Protein AF-0000000085034980 (afdb_homodimer)

Radius of gyration: 23.8 Å; Cα contacts (8 Å, |Δi|>4): 1361; chains: 2; bounding box: 54×83×49 Å

Solvent-accessible surface area (backbone atoms only — not comparable to full-atom values): 27492 Å² total; per-residue (Å²): 109,66,43,57,51,46,29,45,8,46,59,47,10,42,39,32,31,33,26,18,50,14,44,25,42,12,30,32,20,15,42,49,67,54,21,38,38,3,18,16,26,27,0,16,36,41,8,38,52,43,14,63,72,70,58,34,43,66,59,2,36,52,42,0,19,53,50,4,27,54,54,26,48,52,44,35,44,31,26,62,72,33,35,32,65,26,63,50,47,11,45,27,40,18,42,31,21,41,7,51,23,37,60,75,32,52,91,40,57,73,41,64,55,54,76,85,32,41,50,55,57,49,69,40,84,75,50,29,70,41,81,77,49,8,46,37,64,28,39,38,23,68,65,53,56,48,49,54,50,48,35,53,51,52,36,44,41,46,74,71,38,72,66,16,49,50,36,44,32,32,3,54,39,40,65,61,36,42,73,72,72,41,62,50,64,57,50,36,42,53,26,32,34,47,14,15,28,28,11,0,40,18,14,14,40,42,27,36,43,73,40,38,44,42,49,78,69,73,50,65,60,42,31,58,51,14,57,42,40,26,62,75,19,52,61,31,42,66,43,26,53,56,50,20,40,55,45,9,34,49,46,40,53,28,57,64,43,36,79,75,69,50,53,68,48,38,37,59,12,51,50,27,51,53,49,51,51,49,46,65,72,62,20,53,48,66,55,47,65,69,50,61,62,40,74,33,49,57,47,64,86,73,88,128,107,68,43,56,50,46,29,46,7,46,58,48,10,43,40,32,31,33,26,19,50,14,44,24,43,12,30,32,20,14,42,49,68,54,22,38,38,3,18,15,26,27,0,16,34,39,7,38,54,42,15,64,74,68,56,34,42,67,59,2,36,52,42,0,18,52,50,3,26,54,54,26,47,51,45,36,45,31,25,62,73,33,35,32,64,26,64,50,47,11,45,27,39,18,42,32,20,43,9,53,22,37,60,76,32,53,92,39,57,72,40,64,55,55,76,86,32,40,50,56,58,50,68,40,82,72,52,28,70,41,82,76,48,7,47,37,64,29,39,39,23,68,65,51,56,46,49,54,50,48,34,55,51,52,34,45,41,48,74,72,38,72,66,15,51,50,35,44,33,31,2,53,39,40,67,60,37,42,72,73,72,42,61,50,64,57,51,35,41,53,26,32,34,47,15,15,27,27,11,0,40,18,12,15,40,42,26,36,43,72,41,38,45,43,52,80,71,74,52,65,58,43,33,59,50,14,58,43,41,25,61,74,19,53,62,31,41,66,43,27,52,56,50,21,40,54,47,10,34,48,46,40,54,29,56,65,44,35,78,75,68,50,54,68,48,37,37,60,12,49,51,26,50,53,50,50,52,48,45,65,72,62,20,54,49,66,56,45,63,70,50,59,64,41,74,33,48,59,47,65,86,74,89,128

Organism: Korarchaeum cryptofilum (strain OPF8) (NCBI:txid374847)

InterPro domains:
  IPR001851 ABC transporter, permease [PF02653] (10-279)

Sequence (608 aa):
MVENILWIGFRSAVPLLLAALGEIYAERSGVLNLGVEGMMALGAASSFIVAIQTGSPWLGVLSGLLAAVLLALIHCFISITLKSNQVVSGLALSMLGLGVSSIIGRKYVGAQLPPEVRLLPRPLDPLHKIPLIGKPVFDQDPMFYMSLLLTAILWFILFRTRYGIIVRSAGGNPAAVDAAGISVAKVRYASTILGGALSGLAGAYLSISYNPVWIENITAGRGWIAIALVIFSLWDPAKALLTSFLFGSIEASSYTLQAFGYSQWLLSALPYLLTIIILMIGSSSKFRRRMGAPRYLGVPYEREMVENILWIGFRSAVPLLLAALGEIYAERSGVLNLGVEGMMALGAASSFIVAIQTGSPWLGVLSGLLAAVLLALIHCFISITLKSNQVVSGLALSMLGLGVSSIIGRKYVGAQLPPEVRLLPRPLDPLHKIPLIGKPVFDQDPMFYMSLLLTAILWFILFRTRYGIIVRSAGGNPAAVDAAGISVAKVRYASTILGGALSGLAGAYLSISYNPVWIENITAGRGWIAIALVIFSLWDPAKALLTSFLFGSIEASSYTLQAFGYSQWLLSALPYLLTIIILMIGSSSKFRRRMGAPRYLGVPYERE

Nearest PDB structures (foldseek):
  5b58-assembly1_B  TM=4.745E-01  e=3.229E-01  Burkholderia cenocepacia J2315
  7lb8-assembly1_B  TM=5.904E-01  e=1.686E+00  Escherichia coli K-12
  5b58-assembly1_B  TM=4.745E-01  e=3.250E-01  Burkholderia cenocepacia J2315
  7lb8-assembly1_B  TM=5.904E-01  e=1.695E+00  Escherichia coli K-12

pLDDT: mean 89.92, std 11.5, range [50.16, 98.94]

Foldseek 3Di:
DLLVLLQQLLLLLLLLLLLLLLQLLLQLLQAHALQLQLLLLLLLLQLLVCCQVVVANVSSLVRLLVRLLVLLVVLLCVCAVVVHFSVVSRVVNNVVSLVVSCVSCVVQAFPFRDPSSAQEFDADPPQLVPPSVNVNPRRGGPSSVVSVVVLVVSLCCLPPHPLNVLSNCSLAPVQVSVVVVHDSSVSSSVSSSSSSSSSSSSSSSQCRYSPVGDHRSSCLCSSVVSSLLCVVLLSHSVSSSVVSSVLSSLLSVLVVCVVVVDDSVVSSCRSVVVSVVCCVPVVDPVVSVVSRRRPNHSGHDDHD/DLLVLLQQLLLLLLLLLLLLLLQLLLQLLQAHALQLQLLLLLLLLQLLVCCQVVVANVSSLVRLLVRLLVLLVVLLCVCAVVVHFSVVSRVVNNVVSLVVSCVSCVVQAFPFRDPSSAQEFDADPPQLVPPSVNVNPRRGGPSSVVSVVVLVVSLCCLPPHPLNVLSNCSLAPVQVSVVVVHDSSVSSSVSSSSSSSSSSSSSSSQCRYSPVGDHRSSCLCSSVVSSLLCVVLLSHSVSSSVVSSVLSSLLSVLVVCVVVVDDSVVSSCRSVVVSVVCCVPVVDPVVSVVSRRRPNHSGHDDDD

Secondary structure (DSSP, 8-state):
-HHHHHHHHHHHHHHHHHHHHHHHHHHHTT---TTHHHHHHHHHHHHHHHHHHHS-HHHHHHHHHHHHHHHHHHHHIIIIIS---HHHHHHHHHHHHHHHHHHHTGGGTT-B--GGG-------TTGGGSTTTHHHHHS--HHHHHHHHHHHHHHHHHHHSHHHHHHHHHHH-HHHHHHTT--HHHHHHHHHHHHHHHHHHHHHIIIIII--B--TTTTTTHHHHHHHHHHHTTT-HHHHHHHHHHHHHHHHHHHHHHTTT--HHHHHHHHHHHHHHHHHHS--HHHHHHTT--TTTTPPP---/-HHHHHHHHHHHHHHHHHHHHHHHHHHHTT---TTHHHHHHHHHHHHHHHHHHHS-HHHHHHHHHHHHHHHHHHHHIIIIIS---HHHHHHHHHHHHHHHHHHHTGGGTT-B--GGG-------TTGGGSTTTHHHHHS--HHHHHHHHHHHHHHHHHHHSHHHHHHHHHHH-HHHHHHTT--HHHHHHHHHHHHHHHHHHHHHIIIIII--B--TTTTTTHHHHHHHHHHHTTT-HHHHHHHHHHHHHHHHHHHHHHTTT--HHHHHHHHHHHHHHHHHHS--HHHHHHTT--TTTTPPP---

Structure (mmCIF, N/CA/C/O backbone):
data_AF-0000000085034980-model_v1
#
loop_
_entity.id
_entity.type
_entity.pdbx_description
1 polymer 'ABC-type transport system, permease component'
#
loop_
_atom_site.group_PDB
_atom_site.id
_atom_site.type_symbol
_atom_site.label_atom_id
_atom_site.label_alt_id
_atom_site.label_comp_id
_atom_site.label_asym_id
_atom_site.label_entity_id
_atom_site.label_seq_id
_atom_site.pdbx_PDB_ins_code
_atom_site.Cartn_x
_atom_site.Cartn_y
_atom_site.Cartn_z
_atom_site.occupancy
_atom_site.B_iso_or_equiv
_atom_site.auth_seq_id
_atom_site.auth_comp_id
_atom_site.auth_asym_id
_atom_site.auth_atom_id
_atom_site.pdbx_PDB_model_num
ATOM 1 N N . MET A 1 1 ? -15.031 -31.062 10.836 1 68.56 1 MET A N 1
ATOM 2 C CA . MET A 1 1 ? -14.898 -29.625 11.055 1 68.56 1 MET A CA 1
ATOM 3 C C . MET A 1 1 ? -13.5 -29.141 10.688 1 68.56 1 MET A C 1
ATOM 5 O O . MET A 1 1 ? -13.344 -28.234 9.867 1 68.56 1 MET A O 1
ATOM 9 N N . VAL A 1 2 ? -12.531 -29.938 11.156 1 74 2 VAL A N 1
ATOM 10 C CA . VAL A 1 2 ? -11.141 -29.578 10.891 1 74 2 VAL A CA 1
ATOM 11 C C . VAL A 1 2 ? -10.859 -29.703 9.391 1 74 2 VAL A C 1
ATOM 13 O O . VAL A 1 2 ? -10.203 -28.844 8.805 1 74 2 VAL A O 1
ATOM 16 N N . GLU A 1 3 ? -11.344 -30.719 8.797 1 78.44 3 GLU A N 1
ATOM 17 C CA . GLU A 1 3 ? -11.117 -30.953 7.371 1 78.44 3 GLU A CA 1
ATOM 18 C C . GLU A 1 3 ? -11.695 -29.812 6.531 1 78.44 3 GLU A C 1
ATOM 20 O O . GLU A 1 3 ? -11.086 -29.391 5.551 1 78.44 3 GLU A O 1
ATOM 25 N N . ASN A 1 4 ? -12.82 -29.438 6.938 1 77.88 4 ASN A N 1
ATOM 26 C CA . ASN A 1 4 ? -13.461 -28.344 6.207 1 77.88 4 ASN A CA 1
ATOM 27 C C . ASN A 1 4 ? -12.672 -27.047 6.344 1 77.88 4 ASN A C 1
ATOM 29 O O . ASN A 1 4 ? -12.547 -26.297 5.375 1 77.88 4 ASN A O 1
ATOM 33 N N . ILE A 1 5 ? -12.203 -26.875 7.504 1 76.94 5 ILE A N 1
ATOM 34 C CA . ILE A 1 5 ? -11.414 -25.672 7.766 1 76.94 5 ILE A CA 1
ATOM 35 C C . ILE A 1 5 ? -10.133 -25.703 6.938 1 76.94 5 ILE A C 1
ATOM 37 O O . ILE A 1 5 ? -9.75 -24.703 6.336 1 76.94 5 ILE A O 1
ATOM 41 N N . LEU A 1 6 ? -9.562 -26.828 6.883 1 82.19 6 LEU A N 1
ATOM 42 C CA . LEU A 1 6 ? -8.344 -26.984 6.094 1 82.19 6 LEU A CA 1
ATOM 43 C C . LEU A 1 6 ? -8.641 -26.828 4.605 1 82.19 6 LEU A C 1
ATOM 45 O O . LEU A 1 6 ? -7.852 -26.234 3.869 1 82.19 6 LEU A O 1
ATOM 49 N N . TRP A 1 7 ? -9.727 -27.391 4.254 1 86 7 TRP A N 1
ATOM 50 C CA . TRP A 1 7 ? -10.133 -27.312 2.854 1 86 7 TRP A CA 1
ATOM 51 C C . TRP A 1 7 ? -10.312 -25.859 2.43 1 86 7 TRP A C 1
ATOM 53 O O . TRP A 1 7 ? -9.773 -25.422 1.404 1 86 7 TRP A O 1
ATOM 63 N N . ILE A 1 8 ? -10.922 -25.078 3.221 1 85.25 8 ILE A N 1
ATOM 64 C CA . ILE A 1 8 ? -11.164 -23.672 2.924 1 85.25 8 ILE A CA 1
ATOM 65 C C . ILE A 1 8 ? -9.852 -22.891 3.02 1 85.25 8 ILE A C 1
ATOM 67 O O . ILE A 1 8 ? -9.602 -21.984 2.221 1 85.25 8 ILE A O 1
ATOM 71 N N . GLY A 1 9 ? -9.109 -23.266 3.992 1 87.81 9 GLY A N 1
ATOM 72 C CA . GLY A 1 9 ? -7.816 -22.625 4.16 1 87.81 9 GLY A CA 1
ATOM 73 C C . GLY A 1 9 ? -6.902 -22.797 2.961 1 87.81 9 GLY A C 1
ATOM 74 O O . GLY A 1 9 ? -6.242 -21.859 2.525 1 87.81 9 GLY A O 1
ATOM 75 N N . PHE A 1 10 ? -6.93 -24.016 2.447 1 91.25 10 PHE A N 1
ATOM 76 C CA . PHE A 1 10 ? -6.09 -24.297 1.293 1 91.25 10 PHE A CA 1
ATOM 77 C C . PHE A 1 10 ? -6.574 -23.531 0.065 1 91.25 10 PHE A C 1
ATOM 79 O O . PHE A 1 10 ? -5.766 -23.031 -0.717 1 91.25 10 PHE A O 1
ATOM 86 N N . ARG A 1 11 ? -7.848 -23.453 -0.023 1 92.5 11 ARG A N 1
ATOM 87 C CA . ARG A 1 11 ? -8.406 -22.688 -1.132 1 92.5 11 ARG A CA 1
ATOM 88 C C . ARG A 1 11 ? -8.055 -21.203 -1.011 1 92.5 11 ARG A C 1
ATOM 90 O O . ARG A 1 11 ? -7.727 -20.547 -2.008 1 92.5 11 ARG 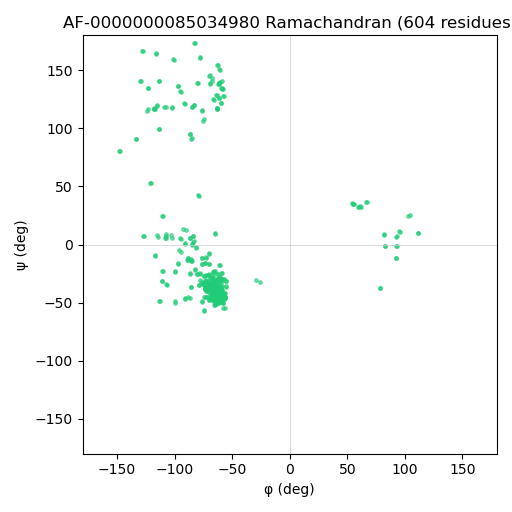A O 1
ATOM 97 N N . SER A 1 12 ? -8.102 -20.719 0.228 1 92.81 12 SER A N 1
ATOM 98 C CA . SER A 1 12 ? -7.816 -19.297 0.478 1 92.81 12 SER A CA 1
ATOM 99 C C . SER A 1 12 ? -6.34 -18.984 0.271 1 92.81 12 SER A C 1
ATOM 101 O O . SER A 1 12 ? -5.965 -17.828 0.083 1 92.81 12 SER A O 1
ATOM 103 N N . ALA A 1 13 ? -5.523 -20 0.244 1 96.31 13 ALA A N 1
ATOM 104 C CA . ALA A 1 13 ? -4.078 -19.828 0.107 1 96.31 13 ALA A CA 1
ATOM 105 C C . ALA A 1 13 ? -3.686 -19.641 -1.354 1 96.31 13 ALA A C 1
ATOM 107 O O . ALA A 1 13 ? -2.645 -19.047 -1.647 1 96.31 13 ALA A O 1
ATOM 108 N N . VAL A 1 14 ? -4.5 -20.062 -2.234 1 97.56 14 VAL A N 1
ATOM 109 C CA . VAL A 1 14 ? -4.125 -20.172 -3.641 1 97.56 14 VAL A CA 1
ATOM 110 C C . VAL A 1 14 ? -3.852 -18.781 -4.207 1 97.56 14 VAL A C 1
ATOM 112 O O . VAL A 1 14 ? -2.793 -18.547 -4.793 1 97.56 14 VAL A O 1
ATOM 115 N N . PRO A 1 15 ? -4.777 -17.844 -4.047 1 98 15 PRO A N 1
ATOM 116 C CA . PRO A 1 15 ? -4.488 -16.531 -4.625 1 98 15 PRO A CA 1
ATOM 117 C C . PRO A 1 15 ? -3.281 -15.852 -3.975 1 98 15 PRO A C 1
ATOM 119 O O . PRO A 1 15 ? -2.527 -15.148 -4.648 1 98 15 PRO A O 1
ATOM 122 N N . LEU A 1 16 ? -3.059 -16.062 -2.709 1 97.75 16 LEU A N 1
ATOM 123 C CA . LEU A 1 16 ? -1.895 -15.516 -2.021 1 97.75 16 LEU A CA 1
ATOM 124 C C . LEU A 1 16 ? -0.604 -16.094 -2.584 1 97.75 16 LEU A C 1
ATOM 126 O O . LEU A 1 16 ? 0.353 -15.367 -2.846 1 97.75 16 LEU A O 1
ATOM 130 N N . LEU A 1 17 ? -0.642 -17.406 -2.771 1 98.56 17 LEU A N 1
ATOM 131 C CA . LEU A 1 17 ? 0.532 -18.109 -3.273 1 98.56 17 LEU A CA 1
ATOM 132 C C . LEU A 1 17 ? 0.878 -17.656 -4.688 1 98.56 17 LEU A C 1
ATOM 134 O O . LEU A 1 17 ? 2.033 -17.328 -4.973 1 98.56 17 LEU A O 1
ATOM 138 N N . LEU A 1 18 ? -0.107 -17.609 -5.531 1 98.81 18 LEU A N 1
ATOM 139 C CA . LEU A 1 18 ? 0.117 -17.234 -6.926 1 98.81 18 LEU A CA 1
ATOM 140 C C . LEU A 1 18 ? 0.698 -15.82 -7.023 1 98.81 18 LEU A C 1
ATOM 142 O O . LEU A 1 18 ? 1.697 -15.609 -7.711 1 98.81 18 LEU A O 1
ATOM 146 N N . ALA A 1 19 ? 0.081 -14.883 -6.332 1 98.81 19 ALA A N 1
ATOM 147 C CA . ALA A 1 19 ? 0.573 -13.508 -6.348 1 98.81 19 ALA A CA 1
ATOM 148 C C . ALA A 1 19 ? 1.979 -13.422 -5.766 1 98.81 19 ALA A C 1
ATOM 150 O O . ALA A 1 19 ? 2.842 -12.727 -6.305 1 98.81 19 ALA A O 1
ATOM 151 N N . ALA A 1 20 ? 2.223 -14.148 -4.688 1 98.62 20 ALA A N 1
ATOM 152 C CA . ALA A 1 20 ? 3.527 -14.125 -4.031 1 98.62 20 ALA A CA 1
ATOM 153 C C . ALA A 1 20 ? 4.605 -14.719 -4.934 1 98.62 20 ALA A C 1
ATOM 155 O O . ALA A 1 20 ? 5.73 -14.211 -4.988 1 98.62 20 ALA A O 1
ATOM 156 N N . LEU A 1 21 ? 4.273 -15.82 -5.605 1 98.75 21 LEU A N 1
ATOM 157 C CA . LEU A 1 21 ? 5.23 -16.438 -6.512 1 98.75 21 LEU A CA 1
ATOM 158 C C . LEU A 1 21 ? 5.711 -15.445 -7.559 1 98.75 21 LEU A C 1
ATOM 160 O O . LEU A 1 21 ? 6.914 -15.352 -7.824 1 98.75 21 LEU A O 1
ATOM 164 N N . GLY A 1 22 ? 4.773 -14.734 -8.133 1 98.69 22 GLY A N 1
ATOM 165 C CA . GLY A 1 22 ? 5.141 -13.719 -9.109 1 98.69 22 GLY A CA 1
ATOM 166 C C . GLY A 1 22 ? 5.992 -12.609 -8.523 1 98.69 22 GLY A C 1
ATOM 167 O O . GLY A 1 22 ? 6.996 -12.211 -9.117 1 98.69 22 GLY A O 1
ATOM 168 N N . GLU A 1 23 ? 5.594 -12.148 -7.398 1 98.25 23 GLU A N 1
ATOM 169 C CA . GLU A 1 23 ? 6.301 -11.031 -6.77 1 98.25 23 GLU A CA 1
ATOM 170 C C . GLU A 1 23 ? 7.684 -11.461 -6.293 1 98.25 23 GLU A C 1
ATOM 172 O O . GLU A 1 23 ? 8.602 -10.641 -6.234 1 98.25 23 GLU A O 1
ATOM 177 N N . ILE A 1 24 ? 7.906 -12.727 -5.953 1 98.19 24 ILE A N 1
ATOM 178 C CA . ILE A 1 24 ? 9.227 -13.234 -5.598 1 98.19 24 ILE A CA 1
ATOM 179 C C . ILE A 1 24 ? 10.195 -13.008 -6.758 1 98.19 24 ILE A C 1
ATOM 181 O O . ILE A 1 24 ? 11.305 -12.523 -6.559 1 98.19 24 ILE A O 1
ATOM 185 N N . TYR A 1 25 ? 9.742 -13.32 -7.938 1 98.44 25 TYR A N 1
ATOM 186 C CA . TYR A 1 25 ? 10.602 -13.125 -9.094 1 98.44 25 TYR A CA 1
ATOM 187 C C . TYR A 1 25 ? 10.875 -11.648 -9.336 1 98.44 25 TYR A C 1
ATOM 189 O O . TYR A 1 25 ? 12.008 -11.258 -9.633 1 98.44 25 TYR A O 1
ATOM 197 N N . ALA A 1 26 ? 9.844 -10.82 -9.234 1 98 26 ALA A N 1
ATOM 198 C CA . ALA A 1 26 ? 10.023 -9.383 -9.406 1 98 26 ALA A CA 1
ATOM 199 C C . ALA A 1 26 ? 11.039 -8.836 -8.406 1 98 26 ALA A C 1
ATOM 201 O O . ALA A 1 26 ? 12 -8.156 -8.797 1 98 26 ALA A O 1
ATOM 202 N N . GLU A 1 27 ? 10.883 -9.219 -7.152 1 96.12 27 GLU A N 1
ATOM 203 C CA . GLU A 1 27 ? 11.758 -8.688 -6.117 1 96.12 27 GLU A CA 1
ATOM 204 C C . GLU A 1 27 ? 13.164 -9.273 -6.227 1 96.12 27 GLU A C 1
ATOM 206 O O . GLU A 1 27 ? 14.156 -8.578 -6 1 96.12 27 GLU A O 1
ATOM 211 N N . ARG A 1 28 ? 13.234 -10.555 -6.566 1 96.19 28 ARG A N 1
ATOM 212 C CA . ARG A 1 28 ? 14.539 -11.172 -6.734 1 96.19 28 ARG A CA 1
ATOM 213 C C . ARG A 1 28 ? 15.336 -10.492 -7.848 1 96.19 28 ARG A C 1
ATOM 215 O O . ARG A 1 28 ? 16.562 -10.438 -7.797 1 96.19 28 ARG A O 1
ATOM 222 N N . SER A 1 29 ? 14.633 -9.953 -8.773 1 96.38 29 SER A N 1
ATOM 223 C CA . SER A 1 29 ? 15.312 -9.289 -9.891 1 96.38 29 SER A CA 1
ATOM 224 C C . SER A 1 29 ? 15.656 -7.844 -9.539 1 96.38 29 SER A C 1
ATOM 226 O O . SER A 1 29 ? 16.375 -7.176 -10.289 1 96.38 29 SER A O 1
ATOM 228 N N . GLY A 1 30 ? 15.055 -7.352 -8.422 1 94.5 30 GLY A N 1
ATOM 229 C CA . GLY A 1 30 ? 15.391 -6.012 -7.977 1 94.5 30 GLY A CA 1
ATOM 230 C C . GLY A 1 30 ? 14.25 -5.023 -8.141 1 94.5 30 GLY A C 1
ATOM 231 O O . GLY A 1 30 ? 14.43 -3.82 -7.941 1 94.5 30 GLY A O 1
ATOM 232 N N . VAL A 1 31 ? 13.023 -5.516 -8.461 1 95 31 VAL A N 1
ATOM 233 C CA . VAL A 1 31 ? 11.898 -4.613 -8.688 1 95 31 VAL A CA 1
ATOM 234 C C . VAL A 1 31 ? 10.805 -4.879 -7.648 1 95 31 VAL A C 1
ATOM 236 O O . VAL A 1 31 ? 10.312 -6 -7.531 1 95 31 VAL A O 1
ATOM 239 N N . LEU A 1 32 ? 10.516 -3.885 -6.816 1 95.56 32 LEU A N 1
ATOM 240 C CA . LEU A 1 32 ? 9.406 -3.953 -5.871 1 95.56 32 LEU A CA 1
ATOM 241 C C . LEU A 1 32 ? 8.102 -3.523 -6.531 1 95.56 32 LEU A C 1
ATOM 243 O O . LEU A 1 32 ? 7.996 -2.404 -7.035 1 95.56 32 LEU A O 1
ATOM 247 N N . ASN A 1 33 ? 7.152 -4.395 -6.594 1 97.12 33 ASN A N 1
ATOM 248 C CA . ASN A 1 33 ? 5.871 -4.066 -7.211 1 97.12 33 ASN A CA 1
ATOM 249 C C . ASN A 1 33 ? 4.738 -4.059 -6.188 1 97.12 33 ASN A C 1
ATOM 251 O O . ASN A 1 33 ? 4.105 -5.09 -5.949 1 97.12 33 ASN A O 1
ATOM 255 N N . LEU A 1 34 ? 4.379 -2.889 -5.73 1 96.81 34 LEU A N 1
ATOM 256 C CA . LEU A 1 34 ? 3.271 -2.746 -4.793 1 96.81 34 LEU A CA 1
ATOM 257 C C . LEU A 1 34 ? 1.938 -2.686 -5.527 1 96.81 34 LEU A C 1
ATOM 259 O O . LEU A 1 34 ? 0.898 -2.422 -4.918 1 96.81 34 LEU A O 1
ATOM 263 N N . GLY A 1 35 ? 1.915 -2.912 -6.816 1 98 35 GLY A N 1
ATOM 264 C CA . GLY A 1 35 ? 0.713 -2.877 -7.633 1 98 35 GLY A CA 1
ATOM 265 C C . GLY A 1 35 ? -0.025 -4.199 -7.668 1 98 35 GLY A C 1
ATOM 266 O O . GLY A 1 35 ? -1.021 -4.344 -8.383 1 98 35 GLY A O 1
ATOM 267 N N . VAL A 1 36 ? 0.414 -5.113 -6.91 1 98.56 36 VAL A N 1
ATOM 268 C CA . VAL A 1 36 ? -0.092 -6.484 -6.922 1 98.56 36 VAL A CA 1
ATOM 269 C C . VAL A 1 36 ? -1.599 -6.48 -6.672 1 98.56 36 VAL A C 1
ATOM 271 O O . VAL A 1 36 ? -2.352 -7.168 -7.367 1 98.56 36 VAL A O 1
ATOM 274 N N . GLU A 1 37 ? -2.021 -5.707 -5.707 1 97.5 37 GLU A N 1
ATOM 275 C CA . GLU A 1 37 ? -3.441 -5.629 -5.383 1 97.5 37 GLU A CA 1
ATOM 276 C C . GLU A 1 37 ? -4.266 -5.207 -6.594 1 97.5 37 GLU A C 1
ATOM 278 O O . GLU A 1 37 ? -5.305 -5.801 -6.887 1 97.5 37 GLU A O 1
ATOM 283 N N . GLY A 1 38 ? -3.816 -4.188 -7.285 1 98.12 38 GLY A N 1
ATOM 284 C CA . GLY A 1 38 ? -4.512 -3.703 -8.461 1 98.12 38 GLY A CA 1
ATOM 285 C C . GLY A 1 38 ? -4.488 -4.688 -9.617 1 98.12 38 GLY A C 1
ATOM 286 O O . GLY A 1 38 ? -5.48 -4.836 -10.336 1 98.12 38 GLY A O 1
ATOM 287 N N . MET A 1 39 ? -3.379 -5.328 -9.797 1 98.88 39 MET A N 1
ATOM 288 C CA . MET A 1 39 ? -3.244 -6.324 -10.859 1 98.88 39 MET A CA 1
ATOM 289 C C . MET A 1 39 ? -4.168 -7.512 -10.609 1 98.88 39 MET A C 1
ATOM 291 O O . MET A 1 39 ? -4.793 -8.023 -11.539 1 98.88 39 MET A O 1
ATOM 295 N N . MET A 1 40 ? -4.262 -7.91 -9.359 1 98.81 40 MET A N 1
ATOM 296 C CA . MET A 1 40 ? -5.188 -8.977 -9 1 98.81 40 MET A CA 1
ATOM 297 C C . MET A 1 40 ? -6.629 -8.562 -9.258 1 98.81 40 MET A C 1
ATOM 299 O O . MET A 1 40 ? -7.414 -9.336 -9.82 1 98.81 40 MET A O 1
ATOM 303 N N . ALA A 1 41 ? -6.988 -7.328 -8.883 1 98.5 41 ALA A N 1
ATOM 304 C CA . ALA A 1 41 ? -8.352 -6.832 -9.039 1 98.5 41 ALA A CA 1
ATOM 305 C C . ALA A 1 41 ? -8.75 -6.781 -10.516 1 98.5 41 ALA A C 1
ATOM 307 O O . ALA A 1 41 ? -9.828 -7.242 -10.891 1 98.5 41 ALA A O 1
ATOM 308 N N . LEU A 1 42 ? -7.859 -6.215 -11.266 1 98.62 42 LEU A N 1
ATOM 309 C CA . LEU A 1 42 ? -8.148 -6.133 -12.695 1 98.62 42 LEU A CA 1
ATOM 310 C C . LEU A 1 42 ? -8.227 -7.523 -13.32 1 98.62 42 LEU A C 1
ATOM 312 O O . LEU A 1 42 ? -9.07 -7.77 -14.188 1 98.62 42 LEU A O 1
ATOM 316 N N . GLY A 1 43 ? -7.316 -8.383 -12.906 1 98.88 43 GLY A N 1
ATOM 317 C CA . GLY A 1 43 ? -7.383 -9.766 -13.359 1 98.88 43 GLY A CA 1
ATOM 318 C C . GLY A 1 43 ? -8.695 -10.445 -13.008 1 98.88 43 GLY A C 1
ATOM 319 O O . GLY A 1 43 ? -9.273 -11.156 -13.836 1 98.88 43 GLY A O 1
ATOM 320 N N . ALA A 1 44 ? -9.156 -10.219 -11.812 1 98.81 44 ALA A N 1
ATOM 321 C CA . ALA A 1 44 ? -10.414 -10.812 -11.359 1 98.81 44 ALA A CA 1
ATOM 322 C C . ALA A 1 44 ? -11.586 -10.312 -12.195 1 98.81 44 ALA A C 1
ATOM 324 O O . ALA A 1 44 ? -12.422 -11.109 -12.633 1 98.81 44 ALA A O 1
ATOM 325 N N . ALA A 1 45 ? -11.641 -9.016 -12.43 1 98.56 45 ALA A N 1
ATOM 326 C CA . ALA A 1 45 ? -12.75 -8.43 -13.188 1 98.56 45 ALA A CA 1
ATOM 327 C C . ALA A 1 45 ? -12.742 -8.93 -14.633 1 98.56 45 ALA A C 1
ATOM 329 O O . ALA A 1 45 ? -13.781 -9.352 -15.156 1 98.56 45 ALA A O 1
ATOM 330 N N . SER A 1 46 ? -11.586 -8.883 -15.234 1 98.81 46 SER A N 1
ATOM 331 C CA . SER A 1 46 ? -11.469 -9.297 -16.625 1 98.81 46 SER A CA 1
ATOM 332 C C . SER A 1 46 ? -11.812 -10.773 -16.797 1 98.81 46 SER A C 1
ATOM 334 O O . SER A 1 46 ? -12.516 -11.148 -17.734 1 98.81 46 SER A O 1
ATOM 336 N N . SER A 1 47 ? -11.289 -11.562 -15.914 1 98.75 47 SER A N 1
ATOM 337 C CA . SER A 1 47 ? -11.539 -13 -16.016 1 98.75 47 SER A CA 1
ATOM 338 C C . SER A 1 47 ? -13.023 -13.305 -15.852 1 98.75 47 SER A C 1
ATOM 340 O O . SER A 1 47 ? -13.578 -14.125 -16.594 1 98.75 47 SER A O 1
ATOM 342 N N . PHE A 1 48 ? -13.688 -12.703 -14.906 1 98.56 48 PHE A N 1
ATOM 343 C CA . PHE A 1 48 ? -15.109 -12.922 -14.672 1 98.56 48 PHE A CA 1
ATOM 344 C C . PHE A 1 48 ? -15.922 -12.547 -15.906 1 98.56 48 PHE A C 1
ATOM 346 O O . PHE A 1 48 ? -16.766 -13.32 -16.359 1 98.56 48 PHE A O 1
ATOM 353 N N . ILE A 1 49 ? -15.625 -11.352 -16.422 1 98.62 49 ILE A N 1
ATOM 354 C CA . ILE A 1 49 ? -16.391 -10.781 -17.531 1 98.62 49 ILE A CA 1
ATOM 355 C C . ILE A 1 49 ? -16.219 -11.664 -18.766 1 98.62 49 ILE A C 1
ATOM 357 O O . ILE A 1 49 ? -17.203 -12.008 -19.422 1 98.62 49 ILE A O 1
ATOM 361 N N . VAL A 1 50 ? -15.031 -12.031 -19.062 1 98.62 50 VAL A N 1
ATOM 362 C CA . VAL A 1 50 ? -14.789 -12.836 -20.25 1 98.62 50 VAL A CA 1
ATOM 363 C C . VAL A 1 50 ? -15.375 -14.234 -20.062 1 98.62 50 VAL A C 1
ATOM 365 O O . VAL A 1 50 ? -15.938 -14.812 -20.984 1 98.62 50 VAL A O 1
ATOM 368 N N . ALA A 1 51 ? -15.297 -14.781 -18.859 1 98.25 51 ALA A N 1
ATOM 369 C CA . ALA A 1 51 ? -15.852 -16.109 -18.594 1 98.25 51 ALA A CA 1
ATOM 370 C C . ALA A 1 51 ? -17.375 -16.109 -18.75 1 98.25 51 ALA A C 1
ATOM 372 O O . ALA A 1 51 ? -17.922 -17.016 -19.391 1 98.25 51 ALA A O 1
ATOM 373 N N . ILE A 1 52 ? -18 -15.156 -18.203 1 97.19 52 ILE A N 1
ATOM 374 C CA . ILE A 1 52 ? -19.453 -15.117 -18.234 1 97.19 52 ILE A CA 1
ATOM 375 C C . ILE A 1 52 ? -19.938 -14.859 -19.656 1 97.19 52 ILE A C 1
ATOM 377 O O . ILE A 1 52 ? -20.969 -15.375 -20.094 1 97.19 52 ILE A O 1
ATOM 381 N N . GLN A 1 53 ? -19.219 -14.086 -20.438 1 97.44 53 GLN A N 1
ATOM 382 C CA . GLN A 1 53 ? -19.625 -13.727 -21.797 1 97.44 53 GLN A CA 1
ATOM 383 C C . GLN A 1 53 ? -19.344 -14.859 -22.766 1 97.44 53 GLN A C 1
ATOM 385 O O . GLN A 1 53 ? -20.094 -15.07 -23.719 1 97.44 53 GLN A O 1
ATOM 390 N N . THR A 1 54 ? -18.281 -15.578 -22.562 1 97.44 54 THR A N 1
ATOM 391 C CA . THR A 1 54 ? -17.859 -16.578 -23.547 1 97.44 54 THR A CA 1
ATOM 392 C C . THR A 1 54 ? -18.312 -17.969 -23.109 1 97.44 54 THR A C 1
ATOM 394 O O . THR A 1 54 ? -18.344 -18.906 -23.922 1 97.44 54 THR A O 1
ATOM 397 N N . GLY A 1 55 ? -18.531 -18.156 -21.844 1 96.62 55 GLY A N 1
ATOM 398 C CA . GLY A 1 55 ? -18.859 -19.469 -21.328 1 96.62 55 GLY A CA 1
ATOM 399 C C . GLY A 1 55 ? -17.641 -20.359 -21.094 1 96.62 55 GLY A C 1
ATOM 400 O O . GLY A 1 55 ? -17.781 -21.547 -20.797 1 96.62 55 GLY A O 1
ATOM 401 N N . SER A 1 56 ? -16.516 -19.781 -21.219 1 97.5 56 SER A N 1
ATOM 402 C CA . SER A 1 56 ? -15.281 -20.547 -21.031 1 97.5 56 SER A CA 1
ATOM 403 C C . SER A 1 56 ? -14.469 -20.016 -19.859 1 97.5 56 SER A C 1
ATOM 405 O O . SER A 1 56 ? -13.953 -18.891 -19.906 1 97.5 56 SER A O 1
ATOM 407 N N . PRO A 1 57 ? -14.258 -20.812 -18.844 1 96.62 57 PRO A N 1
ATOM 408 C CA . PRO A 1 57 ? -13.453 -20.359 -17.703 1 96.62 57 PRO A CA 1
ATOM 409 C C . PRO A 1 57 ? -11.992 -20.141 -18.078 1 96.62 57 PRO A C 1
ATOM 411 O O . PRO A 1 57 ? -11.352 -19.219 -17.562 1 96.62 57 PRO A O 1
ATOM 414 N N . TRP A 1 58 ? -11.492 -20.875 -19.031 1 97.69 58 TRP A N 1
ATOM 415 C CA . TRP A 1 58 ? -10.07 -20.781 -19.391 1 97.69 58 TRP A CA 1
ATOM 416 C C . TRP A 1 58 ? -9.789 -19.531 -20.219 1 97.69 58 TRP A C 1
ATOM 418 O O . TRP A 1 58 ? -8.719 -18.938 -20.109 1 97.69 58 TRP A O 1
ATOM 428 N N . LEU A 1 59 ? -10.773 -19.125 -21.016 1 98.31 59 LEU A N 1
ATOM 429 C CA . LEU A 1 59 ? -10.633 -17.844 -21.688 1 98.31 59 LEU A CA 1
ATOM 430 C C . LEU A 1 59 ? -10.672 -16.703 -20.688 1 98.31 59 LEU A C 1
ATOM 432 O O . LEU A 1 59 ? -9.984 -15.695 -20.859 1 98.31 59 LEU A O 1
ATOM 436 N N . GLY A 1 60 ? -11.516 -16.906 -19.656 1 98.44 60 GLY A N 1
ATOM 437 C CA . GLY A 1 60 ? -11.516 -15.945 -18.562 1 98.44 60 GLY A CA 1
ATOM 438 C C . GLY A 1 60 ? -10.172 -15.828 -17.875 1 98.44 60 GLY A C 1
ATOM 439 O O . GLY A 1 60 ? -9.641 -14.727 -17.719 1 98.44 60 GLY A O 1
ATOM 440 N N . VAL A 1 61 ? -9.617 -16.984 -17.547 1 98.44 61 VAL A N 1
ATOM 441 C CA . VAL A 1 61 ? -8.328 -17.016 -16.859 1 98.44 61 VAL A CA 1
ATOM 442 C C . VAL A 1 61 ? -7.27 -16.328 -17.719 1 98.44 61 VAL A C 1
ATOM 444 O O . VAL A 1 61 ? -6.496 -15.516 -17.219 1 98.44 61 VAL A O 1
ATOM 447 N N . LEU A 1 62 ? -7.227 -16.609 -19 1 98.62 62 LEU A N 1
ATOM 448 C CA . LEU A 1 62 ? -6.254 -16.016 -19.906 1 98.62 62 LEU A CA 1
ATOM 449 C C . LEU A 1 62 ? -6.422 -14.492 -19.969 1 98.62 62 LEU A C 1
ATOM 451 O O . LEU A 1 62 ? -5.438 -13.758 -19.984 1 98.62 62 LEU A O 1
ATOM 455 N N . SER A 1 63 ? -7.68 -14.062 -20.031 1 98.75 63 SER A N 1
ATOM 456 C CA . SER A 1 63 ? -7.938 -12.625 -20.094 1 98.75 63 SER A CA 1
ATOM 457 C C . SER A 1 63 ? -7.461 -11.93 -18.812 1 98.75 63 SER A C 1
ATOM 459 O O . SER A 1 63 ? -6.949 -10.805 -18.875 1 98.75 63 SER A O 1
ATOM 461 N N . GLY A 1 64 ? -7.719 -12.586 -17.625 1 98.75 64 GLY A N 1
ATOM 462 C CA . GLY A 1 64 ? -7.242 -12.031 -16.375 1 98.75 64 GLY A CA 1
ATOM 463 C C . GLY A 1 64 ? -5.73 -11.883 -16.312 1 98.75 64 GLY A C 1
ATOM 464 O O . GLY A 1 64 ? -5.219 -10.852 -15.883 1 98.75 64 GLY A O 1
ATOM 465 N N . LEU A 1 65 ? -5.059 -12.938 -16.812 1 98.62 65 LEU A N 1
ATOM 466 C CA . LEU A 1 65 ? -3.604 -12.922 -16.891 1 98.62 65 LEU A CA 1
ATOM 467 C C . LEU A 1 65 ? -3.129 -11.75 -17.75 1 98.62 65 LEU A C 1
ATOM 469 O O . LEU A 1 65 ? -2.256 -10.984 -17.344 1 98.62 65 LEU A O 1
ATOM 473 N N . LEU A 1 66 ? -3.68 -11.531 -18.875 1 98.81 66 LEU A N 1
ATOM 474 C CA . LEU A 1 66 ? -3.26 -10.516 -19.844 1 98.81 66 LEU A CA 1
ATOM 475 C C . LEU A 1 66 ? -3.574 -9.117 -19.328 1 98.81 66 LEU A C 1
ATOM 477 O O . LEU A 1 66 ? -2.789 -8.188 -19.531 1 98.81 66 LEU A O 1
ATOM 481 N N . ALA A 1 67 ? -4.75 -8.961 -18.719 1 98.81 67 ALA A N 1
ATOM 482 C CA . ALA A 1 67 ? -5.121 -7.66 -18.172 1 98.81 67 ALA A CA 1
ATOM 483 C C . ALA A 1 67 ? -4.125 -7.207 -17.109 1 98.81 67 ALA A C 1
ATOM 485 O O . ALA A 1 67 ? -3.734 -6.035 -17.078 1 98.81 67 ALA A O 1
ATOM 486 N N . ALA A 1 68 ? -3.752 -8.109 -16.25 1 98.88 68 ALA A N 1
ATOM 487 C CA . ALA A 1 68 ? -2.795 -7.785 -15.195 1 98.88 68 ALA A CA 1
ATOM 488 C C . ALA A 1 68 ? -1.416 -7.492 -15.773 1 98.88 68 ALA A C 1
ATOM 490 O O . ALA A 1 68 ? -0.684 -6.645 -15.25 1 98.88 68 ALA A O 1
ATOM 491 N N . VAL A 1 69 ? -1.03 -8.18 -16.859 1 98.88 69 VAL A N 1
ATOM 492 C CA . VAL A 1 69 ? 0.247 -7.941 -17.516 1 98.88 69 VAL A CA 1
ATOM 493 C C . VAL A 1 69 ? 0.3 -6.508 -18.047 1 98.88 69 VAL A C 1
ATOM 495 O O . VAL A 1 69 ? 1.356 -5.875 -18.031 1 98.88 69 VAL A O 1
ATOM 498 N N . LEU A 1 70 ? -0.807 -5.957 -18.469 1 98.62 70 LEU A N 1
ATOM 499 C CA . LEU A 1 70 ? -0.849 -4.578 -18.953 1 98.62 70 LEU A CA 1
ATOM 500 C C . LEU A 1 70 ? -0.44 -3.609 -17.844 1 98.62 70 LEU A C 1
ATOM 502 O O . LEU A 1 70 ? 0.353 -2.695 -18.078 1 98.62 70 LEU A O 1
ATOM 506 N N . LEU A 1 71 ? -0.961 -3.801 -16.656 1 98.5 71 LEU A N 1
ATOM 507 C CA . LEU A 1 71 ? -0.581 -2.943 -15.539 1 98.5 71 LEU A CA 1
ATOM 508 C C . LEU A 1 71 ? 0.879 -3.16 -15.156 1 98.5 71 LEU A C 1
ATOM 510 O O . LEU A 1 71 ? 1.579 -2.211 -14.797 1 98.5 71 LEU A O 1
ATOM 514 N N . ALA A 1 72 ? 1.287 -4.418 -15.242 1 98.88 72 ALA A N 1
ATOM 515 C CA . ALA A 1 72 ? 2.684 -4.715 -14.93 1 98.88 72 ALA A CA 1
ATOM 516 C C . ALA A 1 72 ? 3.621 -4.012 -15.914 1 98.88 72 ALA A C 1
ATOM 518 O O . ALA A 1 72 ? 4.695 -3.543 -15.523 1 98.88 72 ALA A O 1
ATOM 519 N N . LEU A 1 73 ? 3.244 -3.934 -17.141 1 98.75 73 LEU A N 1
ATOM 520 C CA . LEU A 1 73 ? 4.051 -3.256 -18.141 1 98.75 73 LEU A CA 1
ATOM 521 C C . LEU A 1 73 ? 4.18 -1.77 -17.828 1 98.75 73 LEU A C 1
ATOM 523 O O . LEU A 1 73 ? 5.242 -1.178 -18.031 1 98.75 73 LEU A O 1
ATOM 527 N N . ILE A 1 74 ? 3.133 -1.193 -17.375 1 97.88 74 ILE A N 1
ATOM 528 C CA . ILE A 1 74 ? 3.182 0.21 -16.969 1 97.88 74 ILE A CA 1
ATOM 529 C C . ILE A 1 74 ? 4.156 0.385 -15.812 1 97.88 74 ILE A C 1
ATOM 531 O O . ILE A 1 74 ? 4.977 1.306 -15.812 1 97.88 74 ILE A O 1
ATOM 535 N N . HIS A 1 75 ? 4.047 -0.497 -14.844 1 97.88 75 HIS A N 1
ATOM 536 C CA . HIS A 1 75 ? 4.973 -0.45 -13.719 1 97.88 75 HIS A CA 1
ATOM 537 C C . HIS A 1 75 ? 6.418 -0.583 -14.188 1 97.88 75 HIS A C 1
ATOM 539 O O . HIS A 1 75 ? 7.297 0.137 -13.711 1 97.88 75 HIS A O 1
ATOM 545 N N . CYS A 1 76 ? 6.613 -1.514 -15.117 1 97.69 76 CYS A N 1
ATOM 546 C CA . CYS A 1 76 ? 7.949 -1.713 -15.672 1 97.69 76 CYS A CA 1
ATOM 547 C C . CYS A 1 76 ? 8.453 -0.445 -16.359 1 97.69 76 CYS A C 1
ATOM 549 O O . CYS A 1 76 ? 9.578 -0.013 -16.109 1 97.69 76 CYS A O 1
ATOM 551 N N . PHE A 1 77 ? 7.641 0.082 -17.141 1 96.69 77 PHE A N 1
ATOM 552 C CA . PHE A 1 77 ? 8.047 1.273 -17.875 1 96.69 77 PHE A CA 1
ATOM 553 C C . PHE A 1 77 ? 8.43 2.396 -16.922 1 96.69 77 PHE A C 1
ATOM 555 O O . PHE A 1 77 ? 9.477 3.025 -17.078 1 96.69 77 PHE A O 1
ATOM 562 N N . ILE A 1 78 ? 7.625 2.59 -15.938 1 93.69 78 ILE A N 1
ATOM 563 C CA . ILE A 1 78 ? 7.84 3.674 -14.984 1 93.69 78 ILE A CA 1
ATOM 564 C C . ILE A 1 78 ? 9.07 3.375 -14.133 1 93.69 78 ILE A C 1
ATOM 566 O O . ILE A 1 78 ? 9.938 4.238 -13.953 1 93.69 78 ILE A O 1
ATOM 570 N N . SER A 1 79 ? 9.227 2.148 -13.617 1 93.75 79 SER A N 1
ATOM 571 C CA . SER A 1 79 ? 10.219 1.797 -12.609 1 93.75 79 SER A CA 1
ATOM 572 C C . SER A 1 79 ? 11.562 1.45 -13.25 1 93.75 79 SER A C 1
ATOM 574 O O . SER A 1 79 ? 12.617 1.725 -12.672 1 93.75 79 SER A O 1
ATOM 576 N N . ILE A 1 80 ? 11.516 0.804 -14.398 1 93.12 80 ILE A N 1
ATOM 577 C CA . ILE A 1 80 ? 12.742 0.275 -14.992 1 93.12 80 ILE A CA 1
ATOM 578 C C . ILE A 1 80 ? 13.234 1.219 -16.078 1 93.12 80 ILE A C 1
ATOM 580 O O . ILE A 1 80 ? 14.414 1.594 -16.109 1 93.12 80 ILE A O 1
ATOM 584 N N . THR A 1 81 ? 12.328 1.575 -16.953 1 93.19 81 THR A N 1
ATOM 585 C CA . THR A 1 81 ? 12.734 2.42 -18.062 1 93.19 81 THR A CA 1
ATOM 586 C C . THR A 1 81 ? 12.93 3.863 -17.609 1 93.19 81 THR A C 1
ATOM 588 O O . THR A 1 81 ? 13.977 4.465 -17.875 1 93.19 81 THR A O 1
ATOM 591 N N . LEU A 1 82 ? 11.977 4.414 -16.891 1 90.06 82 LEU A N 1
ATOM 592 C CA . LEU A 1 82 ? 12.047 5.812 -16.484 1 90.06 82 LEU A CA 1
ATOM 593 C C . LEU A 1 82 ? 12.781 5.953 -15.156 1 90.06 82 LEU A C 1
ATOM 595 O O . LEU A 1 82 ? 13.086 7.066 -14.727 1 90.06 82 LEU A O 1
ATOM 599 N N . LYS A 1 83 ? 13 4.746 -14.492 1 89.75 83 LYS A N 1
ATOM 600 C CA . LYS A 1 83 ? 13.758 4.699 -13.25 1 89.75 83 LYS A CA 1
ATOM 601 C C . LYS A 1 83 ? 13.094 5.559 -12.172 1 89.75 83 LYS A C 1
ATOM 603 O O . LYS A 1 83 ? 13.781 6.238 -11.406 1 89.75 83 LYS A O 1
ATOM 608 N N . SER A 1 84 ? 11.766 5.613 -12.266 1 88.69 84 SER A N 1
ATOM 609 C CA . SER A 1 84 ? 10.992 6.367 -11.281 1 88.69 84 SER A CA 1
ATOM 610 C C . SER A 1 84 ? 10.75 5.543 -10.023 1 88.69 84 SER A C 1
ATOM 612 O O . SER A 1 84 ? 11.172 4.387 -9.938 1 88.69 84 SER A O 1
ATOM 614 N N . ASN A 1 85 ? 10.172 6.152 -8.969 1 88.25 85 ASN A N 1
ATOM 615 C CA . ASN A 1 85 ? 9.961 5.535 -7.668 1 88.25 85 ASN A CA 1
ATOM 616 C C . ASN A 1 85 ? 9.008 4.344 -7.758 1 88.25 85 ASN A C 1
ATOM 618 O O . ASN A 1 85 ? 7.832 4.504 -8.086 1 88.25 85 ASN A O 1
ATOM 622 N N . GLN A 1 86 ? 9.484 3.199 -7.449 1 92.44 86 GLN A N 1
ATOM 623 C CA . GLN A 1 86 ? 8.734 1.956 -7.586 1 92.44 86 GLN A CA 1
ATOM 624 C C . GLN A 1 86 ? 7.586 1.896 -6.59 1 92.44 86 GLN A C 1
ATOM 626 O O . GLN A 1 86 ? 6.527 1.332 -6.887 1 92.44 86 GLN A O 1
ATOM 631 N N . VAL A 1 87 ? 7.77 2.486 -5.414 1 91.44 87 VAL A N 1
ATOM 632 C CA . VAL A 1 87 ? 6.762 2.453 -4.359 1 91.44 87 VAL A CA 1
ATOM 633 C C . VAL A 1 87 ? 5.527 3.238 -4.797 1 91.44 87 VAL A C 1
ATOM 635 O O . VAL A 1 87 ? 4.41 2.727 -4.742 1 91.44 87 VAL A O 1
ATOM 638 N N . VAL A 1 88 ? 5.777 4.398 -5.281 1 90.38 88 VAL A N 1
ATOM 639 C CA . VAL A 1 88 ? 4.684 5.27 -5.695 1 90.38 88 VAL A CA 1
ATOM 640 C C . VAL A 1 88 ? 3.977 4.676 -6.91 1 90.38 88 VAL A C 1
ATOM 642 O O . VAL A 1 88 ? 2.746 4.688 -6.988 1 90.38 88 VAL A O 1
ATOM 645 N N . SER A 1 89 ? 4.77 4.168 -7.867 1 94 89 SER A N 1
ATOM 646 C CA . SER A 1 89 ? 4.195 3.525 -9.047 1 94 89 SER A CA 1
ATOM 647 C C . SER A 1 89 ? 3.293 2.359 -8.656 1 94 89 SER A C 1
ATOM 649 O O . SER A 1 89 ? 2.152 2.27 -9.109 1 94 89 SER A O 1
ATOM 651 N N . GLY A 1 90 ? 3.846 1.518 -7.816 1 96.19 90 GLY A N 1
ATOM 652 C CA . GLY A 1 90 ? 3.092 0.352 -7.383 1 96.19 90 GLY A CA 1
ATOM 653 C C . GLY A 1 90 ? 1.815 0.707 -6.645 1 96.19 90 GLY A C 1
ATOM 654 O O . GLY A 1 90 ? 0.755 0.141 -6.918 1 96.19 90 GLY A O 1
ATOM 655 N N . LEU A 1 91 ? 1.926 1.632 -5.727 1 93.69 91 LEU A N 1
ATOM 656 C CA . LEU A 1 91 ? 0.76 2.059 -4.961 1 93.69 91 LEU A CA 1
ATOM 657 C C . LEU A 1 91 ? -0.308 2.646 -5.879 1 93.69 91 LEU A C 1
ATOM 659 O O . LEU A 1 91 ? -1.491 2.326 -5.746 1 93.69 91 LEU A O 1
ATOM 663 N N . ALA A 1 92 ? 0.148 3.492 -6.762 1 94.25 92 ALA A N 1
ATOM 664 C CA . ALA A 1 92 ? -0.776 4.129 -7.695 1 94.25 92 ALA A CA 1
ATOM 665 C C . ALA A 1 92 ? -1.491 3.09 -8.555 1 94.25 92 ALA A C 1
ATOM 667 O O . ALA A 1 92 ? -2.701 3.184 -8.773 1 94.25 92 ALA A O 1
ATOM 668 N N . LEU A 1 93 ? -0.767 2.121 -8.984 1 96.81 93 LEU A N 1
ATOM 669 C CA . LEU A 1 93 ? -1.351 1.105 -9.852 1 96.81 93 LEU A CA 1
ATOM 670 C C . LEU A 1 93 ? -2.295 0.198 -9.07 1 96.81 93 LEU A C 1
ATOM 672 O O . LEU A 1 93 ? -3.268 -0.32 -9.625 1 96.81 93 LEU A O 1
ATOM 676 N N . SER A 1 94 ? -1.945 -0.006 -7.777 1 96.81 94 SER A N 1
ATOM 677 C CA . SER A 1 94 ? -2.877 -0.754 -6.941 1 96.81 94 SER A CA 1
ATOM 678 C C . SER A 1 94 ? -4.238 -0.066 -6.875 1 96.81 94 SER A C 1
ATOM 680 O O . SER A 1 94 ? -5.27 -0.702 -7.09 1 96.81 94 SER A O 1
ATOM 682 N N . MET A 1 95 ? -4.215 1.203 -6.672 1 93.69 95 MET A N 1
ATOM 683 C CA . MET A 1 95 ? -5.465 1.945 -6.543 1 93.69 95 MET A CA 1
ATOM 684 C C . MET A 1 95 ? -6.156 2.096 -7.895 1 93.69 95 MET A C 1
ATOM 686 O O . MET A 1 95 ? -7.379 2.01 -7.984 1 93.69 95 MET A O 1
ATOM 690 N N . LEU A 1 96 ? -5.379 2.297 -8.891 1 94.44 96 LEU A N 1
ATOM 691 C CA . LEU A 1 96 ? -5.938 2.404 -10.234 1 94.44 96 LEU A CA 1
ATOM 692 C C . LEU A 1 96 ? -6.559 1.081 -10.672 1 94.44 96 LEU A C 1
ATOM 694 O O . LEU A 1 96 ? -7.621 1.065 -11.305 1 94.44 96 LEU A O 1
ATOM 698 N N . GLY A 1 97 ? -5.844 0.008 -10.406 1 96.94 97 GLY A N 1
ATOM 699 C CA . GLY A 1 97 ? -6.387 -1.301 -10.734 1 96.94 97 GLY A CA 1
ATOM 700 C C . GLY A 1 97 ? -7.715 -1.583 -10.055 1 96.94 97 GLY A C 1
ATOM 701 O O . GLY A 1 97 ? -8.633 -2.127 -10.68 1 96.94 97 GLY A O 1
ATOM 702 N N . LEU A 1 98 ? -7.824 -1.218 -8.773 1 95 98 LEU A N 1
ATOM 703 C CA . LEU A 1 98 ? -9.086 -1.35 -8.047 1 95 98 LEU A CA 1
ATOM 704 C C . LEU A 1 98 ? -10.18 -0.526 -8.711 1 95 98 LEU A C 1
ATOM 706 O O . LEU A 1 98 ? -11.297 -1.015 -8.914 1 95 98 LEU A O 1
ATOM 710 N N . GLY A 1 99 ? -9.867 0.704 -9.094 1 93.44 99 GLY A N 1
ATOM 711 C CA . GLY A 1 99 ? -10.828 1.585 -9.742 1 93.44 99 GLY A CA 1
ATOM 712 C C . GLY A 1 99 ? -11.266 1.086 -11.109 1 93.44 99 GLY A C 1
ATOM 713 O O . GLY A 1 99 ? -12.469 1.037 -11.398 1 93.44 99 GLY A O 1
ATOM 714 N N . VAL A 1 100 ? -10.32 0.688 -11.914 1 95.56 100 VAL A N 1
ATOM 715 C CA . VAL A 1 100 ? -10.633 0.219 -13.266 1 95.56 100 VAL A CA 1
ATOM 716 C C . VAL A 1 100 ? -11.445 -1.066 -13.188 1 95.56 100 VAL A C 1
ATOM 718 O O . VAL A 1 100 ? -12.375 -1.271 -13.977 1 95.56 100 VAL A O 1
ATOM 721 N N . SER A 1 101 ? -11.062 -1.918 -12.266 1 97.12 101 SER A N 1
ATOM 722 C CA . SER A 1 101 ? -11.828 -3.148 -12.094 1 97.12 101 SER A CA 1
ATOM 723 C C . SER A 1 101 ? -13.281 -2.85 -11.734 1 97.12 101 SER A C 1
ATOM 725 O O . SER A 1 101 ? -14.195 -3.539 -12.188 1 97.12 101 SER A O 1
ATOM 727 N N . SER A 1 102 ? -13.531 -1.843 -10.938 1 93.19 102 SER A N 1
ATOM 728 C CA . SER A 1 102 ? -14.883 -1.463 -10.547 1 93.19 102 SER A CA 1
ATOM 729 C C . SER A 1 102 ? -15.664 -0.885 -11.727 1 93.19 102 SER A C 1
ATOM 731 O O . SER A 1 102 ? -16.875 -1.083 -11.836 1 93.19 102 SER A O 1
ATOM 733 N N . ILE A 1 103 ? -14.984 -0.197 -12.578 1 91.94 103 ILE A N 1
ATOM 734 C CA . ILE A 1 103 ? -15.625 0.425 -13.727 1 91.94 103 ILE A CA 1
ATOM 735 C C . ILE A 1 103 ? -16.062 -0.651 -14.719 1 91.94 103 ILE A C 1
ATOM 737 O O . ILE A 1 103 ? -17.219 -0.673 -15.148 1 91.94 103 ILE A O 1
ATOM 741 N N . ILE A 1 104 ? -15.195 -1.542 -15.016 1 94.94 104 ILE A N 1
ATOM 742 C CA . ILE A 1 104 ? -15.523 -2.514 -16.047 1 94.94 104 ILE A CA 1
ATOM 743 C C . ILE A 1 104 ? -16.453 -3.576 -15.484 1 94.94 104 ILE A C 1
ATOM 745 O O . ILE A 1 104 ? -17.234 -4.188 -16.219 1 94.94 104 ILE A O 1
ATOM 749 N N . GLY A 1 105 ? -16.391 -3.754 -14.195 1 95.38 105 GLY A N 1
ATOM 750 C CA . GLY A 1 105 ? -17.219 -4.758 -13.555 1 95.38 105 GLY A CA 1
ATOM 751 C C . GLY A 1 105 ? -18.562 -4.207 -13.094 1 95.38 105 GLY A C 1
ATOM 752 O O . GLY A 1 105 ? -19.391 -4.945 -12.547 1 95.38 105 GLY A O 1
ATOM 753 N N . ARG A 1 106 ? -18.859 -2.949 -13.297 1 92.56 106 ARG A N 1
ATOM 754 C CA . ARG A 1 106 ? -19.984 -2.244 -12.703 1 92.56 106 ARG A CA 1
ATOM 755 C C . ARG A 1 106 ? -21.297 -2.939 -13.047 1 92.56 106 ARG A C 1
ATOM 757 O O . ARG A 1 106 ? -22.141 -3.168 -12.172 1 92.56 106 ARG A O 1
ATOM 764 N N . LYS A 1 107 ? -21.453 -3.346 -14.25 1 94.06 107 LYS A N 1
ATOM 765 C CA . LYS A 1 107 ? -22.703 -3.924 -14.719 1 94.06 107 LYS A CA 1
ATOM 766 C C . LYS A 1 107 ? -22.875 -5.359 -14.227 1 94.06 107 LYS A C 1
ATOM 768 O O . LYS A 1 107 ? -23.969 -5.93 -14.312 1 94.06 107 LYS A O 1
ATOM 773 N N . TYR A 1 108 ? -21.766 -5.883 -13.68 1 96.94 108 TYR A N 1
ATOM 774 C CA . TYR A 1 108 ? -21.797 -7.297 -13.328 1 96.94 108 TYR A CA 1
ATOM 775 C C . TYR A 1 108 ? -21.859 -7.477 -11.812 1 96.94 108 TYR A C 1
ATOM 777 O O . TYR A 1 108 ? -21.812 -8.602 -11.32 1 96.94 108 TYR A O 1
ATOM 785 N N . VAL A 1 109 ? -21.984 -6.41 -11.086 1 94.94 109 VAL A N 1
ATOM 786 C CA . VAL A 1 109 ? -22 -6.516 -9.633 1 94.94 109 VAL A CA 1
ATOM 787 C C . VAL A 1 109 ? -23.156 -7.406 -9.195 1 94.94 109 VAL A C 1
ATOM 789 O O . VAL A 1 109 ? -24.312 -7.172 -9.578 1 94.94 109 VAL A O 1
ATOM 792 N N . GLY A 1 110 ? -22.844 -8.5 -8.469 1 95.56 110 GLY A N 1
ATOM 793 C CA . GLY A 1 110 ? -23.859 -9.422 -7.984 1 95.56 110 GLY A CA 1
ATOM 794 C C . GLY A 1 110 ? -24.109 -10.578 -8.93 1 95.56 110 GLY A C 1
ATOM 795 O O . GLY A 1 110 ? -24.734 -11.57 -8.555 1 95.56 110 GLY A O 1
ATOM 796 N N . ALA A 1 111 ? -23.578 -10.469 -10.117 1 96.69 111 ALA A N 1
ATOM 797 C CA . ALA A 1 111 ? -23.75 -11.555 -11.086 1 96.69 111 ALA A CA 1
ATOM 798 C C . ALA A 1 111 ? -22.953 -12.789 -10.672 1 96.69 111 ALA A C 1
ATOM 800 O O . ALA A 1 111 ? -21.844 -12.672 -10.141 1 96.69 111 ALA A O 1
ATOM 801 N N . GLN A 1 112 ? -23.5 -13.953 -10.961 1 96.81 112 GLN A N 1
ATOM 802 C CA . GLN A 1 112 ? -22.844 -15.234 -10.664 1 96.81 112 GLN A CA 1
ATOM 803 C C . GLN A 1 112 ? -22.469 -15.969 -11.938 1 96.81 112 GLN A C 1
ATOM 805 O O . GLN A 1 112 ? -23.203 -15.945 -12.922 1 96.81 112 GLN A O 1
ATOM 810 N N . LEU A 1 113 ? -21.328 -16.547 -11.867 1 95.69 113 LEU A N 1
ATOM 811 C CA . LEU A 1 113 ? -20.984 -17.406 -13 1 95.69 113 LEU A CA 1
ATOM 812 C C . LEU A 1 113 ? -21.859 -18.641 -13.031 1 95.69 113 LEU A C 1
ATOM 814 O O . LEU A 1 113 ? -22.156 -19.219 -11.984 1 95.69 113 LEU A O 1
ATOM 818 N N . PRO A 1 114 ? -22.266 -19 -14.195 1 94.31 114 PRO A N 1
ATOM 819 C CA . PRO A 1 114 ? -23 -20.266 -14.289 1 94.31 114 PRO A CA 1
ATOM 820 C C . PRO A 1 114 ? -22.156 -21.469 -13.852 1 94.31 114 PRO A C 1
ATOM 822 O O . PRO A 1 114 ? -20.938 -21.453 -14.023 1 94.31 114 PRO A O 1
ATOM 825 N N . PRO A 1 115 ? -22.766 -22.469 -13.352 1 90.94 115 PRO A N 1
ATOM 826 C CA . PRO A 1 115 ? -22.047 -23.625 -12.805 1 90.94 115 PRO A CA 1
ATOM 827 C C . PRO A 1 115 ? -21.094 -24.25 -13.812 1 90.94 115 PRO A C 1
ATOM 829 O O . PRO A 1 115 ? -20 -24.703 -13.438 1 90.94 115 PRO A O 1
ATOM 832 N N . GLU A 1 116 ? -21.469 -24.156 -15.055 1 89 116 GLU A N 1
ATOM 833 C CA . GLU A 1 116 ? -20.672 -24.797 -16.094 1 89 116 GLU A CA 1
ATOM 834 C C . GLU A 1 116 ? -19.375 -24.031 -16.359 1 89 116 GLU A C 1
ATOM 836 O O . GLU A 1 116 ? -18.438 -24.578 -16.938 1 89 116 GLU A O 1
ATOM 841 N N . VAL A 1 117 ? -19.359 -22.844 -15.883 1 91.38 117 VAL A N 1
ATOM 842 C CA . VAL A 1 117 ? -18.219 -21.984 -16.172 1 91.38 117 VAL A CA 1
ATOM 843 C C . VAL A 1 117 ? -17.359 -21.828 -14.922 1 91.38 117 VAL A C 1
ATOM 845 O O . VAL A 1 117 ? -16.344 -21.125 -14.945 1 91.38 117 VAL A O 1
ATOM 848 N N . ARG A 1 118 ? -17.672 -22.562 -13.93 1 88.75 118 ARG A N 1
ATOM 849 C CA . ARG A 1 118 ? -16.922 -22.516 -12.68 1 88.75 118 ARG A CA 1
ATOM 850 C C . ARG A 1 118 ? -15.844 -23.594 -12.641 1 88.75 118 ARG A C 1
ATOM 852 O O . ARG A 1 118 ? -16.062 -24.703 -13.102 1 88.75 118 ARG A O 1
ATOM 859 N N . LEU A 1 119 ? -14.68 -23.203 -12.289 1 86.44 119 LEU A N 1
ATOM 860 C CA . LEU A 1 119 ? -13.664 -24.203 -11.992 1 86.44 119 LEU A CA 1
ATOM 861 C C . LEU A 1 119 ? -13.766 -24.672 -10.547 1 86.44 119 LEU A C 1
ATOM 863 O O . LEU A 1 119 ? -13.141 -24.078 -9.656 1 86.44 119 LEU A O 1
ATOM 867 N N . LEU A 1 120 ? -14.516 -25.703 -10.336 1 83.19 120 LEU A N 1
ATOM 868 C CA . LEU A 1 120 ? -14.867 -26.156 -8.992 1 83.19 120 LEU A CA 1
ATOM 869 C C . LEU A 1 120 ? -14.023 -27.359 -8.586 1 83.19 120 LEU A C 1
ATOM 871 O O . LEU A 1 120 ? -13.398 -28 -9.43 1 83.19 120 LEU A O 1
ATOM 875 N N . PRO A 1 121 ? -13.953 -27.578 -7.281 1 82.5 121 PRO A N 1
ATOM 876 C CA . PRO A 1 121 ? -13.25 -28.766 -6.789 1 82.5 121 PRO A CA 1
ATOM 877 C C . PRO A 1 121 ? -13.836 -30.078 -7.328 1 82.5 121 PRO A C 1
ATOM 879 O O . PRO A 1 121 ? -15.055 -30.188 -7.492 1 82.5 121 PRO A O 1
ATOM 882 N N . ARG A 1 122 ? -12.891 -30.938 -7.781 1 79.75 122 ARG A N 1
ATOM 883 C CA . ARG A 1 122 ? -13.273 -32.281 -8.195 1 79.75 122 ARG A CA 1
ATOM 884 C C . ARG A 1 122 ? -12.492 -33.344 -7.418 1 79.75 122 ARG A C 1
ATOM 886 O O . ARG A 1 122 ? -11.258 -33.344 -7.449 1 79.75 122 ARG A O 1
ATOM 893 N N . PRO A 1 123 ? -13.297 -34.062 -6.691 1 78.44 123 PRO A N 1
ATOM 894 C CA . PRO A 1 123 ? -12.609 -35.094 -5.906 1 78.44 123 PRO A CA 1
ATOM 895 C C . PRO A 1 123 ? -11.805 -36.062 -6.773 1 78.44 123 PRO A C 1
ATOM 897 O O . PRO A 1 123 ? -12.281 -36.5 -7.828 1 78.44 123 PRO A O 1
ATOM 900 N N . LEU A 1 124 ? -10.586 -36.219 -6.43 1 74.44 124 LEU A N 1
ATOM 901 C CA . LEU A 1 124 ? -9.75 -37.219 -7.078 1 74.44 124 LEU A CA 1
ATOM 902 C C . LEU A 1 124 ? -9.891 -38.594 -6.387 1 74.44 124 LEU A C 1
ATOM 904 O O . LEU A 1 124 ? -9.273 -38.812 -5.344 1 74.44 124 LEU A O 1
ATOM 908 N N . ASP A 1 125 ? -10.734 -39.344 -6.926 1 71.94 125 ASP A N 1
ATOM 909 C CA . ASP A 1 125 ? -10.938 -40.656 -6.344 1 71.94 125 ASP A CA 1
ATOM 910 C C . ASP A 1 125 ? -9.703 -41.531 -6.531 1 71.94 125 ASP A C 1
ATOM 912 O O . ASP A 1 125 ? -9.062 -41.5 -7.586 1 71.94 125 ASP A O 1
ATOM 916 N N . PRO A 1 126 ? -9.453 -42.375 -5.402 1 75.75 126 PRO A N 1
ATOM 917 C CA . PRO A 1 126 ? -10.008 -42.469 -4.051 1 75.75 126 PRO A CA 1
ATOM 918 C C . PRO A 1 126 ? -9.258 -41.594 -3.041 1 75.75 126 PRO A C 1
ATOM 920 O O . PRO A 1 126 ? -9.516 -41.688 -1.838 1 75.75 126 PRO A O 1
ATOM 923 N N . LEU A 1 127 ? -8.477 -40.781 -3.521 1 77.12 127 LEU A N 1
ATOM 924 C CA . LEU A 1 127 ? -7.535 -40.094 -2.646 1 77.12 127 LEU A CA 1
ATOM 925 C C . LEU A 1 127 ? -8.258 -39.094 -1.747 1 77.12 127 LEU A C 1
ATOM 927 O O . LEU A 1 127 ? -7.809 -38.812 -0.633 1 77.12 127 LEU A O 1
ATOM 931 N N . HIS A 1 128 ? -9.328 -38.625 -2.15 1 77 128 HIS A N 1
ATOM 932 C CA . HIS A 1 128 ? -10.055 -37.625 -1.396 1 77 128 HIS A CA 1
ATOM 933 C C . HIS A 1 128 ? -10.648 -38.219 -0.12 1 77 128 HIS A C 1
ATOM 935 O O . HIS A 1 128 ? -11.047 -37.469 0.78 1 77 128 HIS A O 1
ATOM 941 N N . LYS A 1 129 ? -10.578 -39.531 0.066 1 76.25 129 LYS A N 1
ATOM 942 C CA . LYS A 1 129 ? -11.18 -40.188 1.216 1 76.25 129 LYS A CA 1
ATOM 943 C C . LYS A 1 129 ? -10.164 -40.406 2.336 1 76.25 129 LYS A C 1
ATOM 945 O O . LYS A 1 129 ? -10.516 -40.844 3.434 1 76.25 129 LYS A O 1
ATOM 950 N N . ILE A 1 130 ? -8.93 -40.062 2.027 1 74.94 130 ILE A N 1
ATOM 951 C CA . ILE A 1 130 ? -7.906 -40.156 3.064 1 74.94 130 ILE A CA 1
ATOM 952 C C . ILE A 1 130 ? -8.227 -39.188 4.195 1 74.94 130 ILE A C 1
ATOM 954 O O . ILE A 1 130 ? -8.453 -38 3.953 1 74.94 130 ILE A O 1
ATOM 958 N N . PRO A 1 131 ? -8.219 -39.719 5.414 1 76.06 131 PRO A N 1
ATOM 959 C CA . PRO A 1 131 ? -8.594 -38.875 6.539 1 76.06 131 PRO A CA 1
ATOM 960 C C . PRO A 1 131 ? -7.656 -37.688 6.723 1 76.06 131 PRO A C 1
ATOM 962 O O . PRO A 1 131 ? -6.445 -37.812 6.531 1 76.06 131 PRO A O 1
ATOM 965 N N . LEU A 1 132 ? -8.156 -36.531 7.004 1 75.12 132 LEU A N 1
ATOM 966 C CA . LEU A 1 132 ? -7.488 -35.281 7.375 1 75.12 132 LEU A CA 1
ATOM 967 C C . LEU A 1 132 ? -6.902 -34.594 6.148 1 75.12 132 LEU A C 1
ATOM 969 O O . LEU A 1 132 ? -7.051 -33.375 5.984 1 75.12 132 LEU A O 1
ATOM 973 N N . ILE A 1 133 ? -6.375 -35.406 5.227 1 79.5 133 ILE A N 1
ATOM 974 C CA . ILE A 1 133 ? -5.652 -34.781 4.137 1 79.5 133 ILE A CA 1
ATOM 975 C C . ILE A 1 133 ? -6.422 -34.938 2.83 1 79.5 133 ILE A C 1
ATOM 977 O O . ILE A 1 133 ? -6.176 -34.25 1.854 1 79.5 133 ILE A O 1
ATOM 981 N N . GLY A 1 134 ? -7.258 -35.906 2.775 1 79.06 134 GLY A N 1
ATOM 982 C CA . GLY A 1 134 ? -7.949 -36.281 1.547 1 79.06 134 GLY A CA 1
ATOM 983 C C . GLY A 1 134 ? -8.75 -35.125 0.965 1 79.06 134 GLY A C 1
ATOM 984 O O . GLY A 1 134 ? -8.453 -34.656 -0.137 1 79.06 134 GLY A O 1
ATOM 985 N N . LYS A 1 135 ? -9.555 -34.594 1.715 1 79.38 135 LYS A N 1
ATOM 986 C CA . LYS A 1 135 ? -10.422 -33.531 1.246 1 79.38 135 LYS A CA 1
ATOM 987 C C . LYS A 1 135 ? -9.633 -32.25 1.013 1 79.38 135 LYS A C 1
ATOM 989 O O . LYS A 1 135 ? -9.711 -31.656 -0.067 1 79.38 135 LYS A O 1
ATOM 994 N N . PRO A 1 136 ? -8.797 -31.891 1.902 1 83.31 136 PRO A N 1
ATOM 995 C CA . PRO A 1 136 ? -8.094 -30.609 1.726 1 83.31 136 PRO A CA 1
ATOM 996 C C . PRO A 1 136 ? -7.145 -30.625 0.532 1 83.31 136 PRO A C 1
ATOM 998 O O . PRO A 1 136 ? -6.914 -29.578 -0.088 1 83.31 136 PRO A O 1
ATOM 1001 N N . VAL A 1 137 ? -6.738 -31.766 0.161 1 85.56 137 VAL A N 1
ATOM 1002 C CA . VAL A 1 137 ? -5.699 -31.812 -0.861 1 85.56 137 VAL A CA 1
ATOM 1003 C C . VAL A 1 137 ? -6.273 -32.375 -2.162 1 85.56 137 VAL A C 1
ATOM 1005 O O . VAL A 1 137 ? -5.918 -31.906 -3.25 1 85.56 137 VAL A O 1
ATOM 1008 N N . PHE A 1 138 ? -7.227 -33.25 -2.059 1 85.38 138 PHE A N 1
ATOM 1009 C CA . PHE A 1 138 ? -7.582 -34 -3.258 1 85.38 138 PHE A CA 1
ATOM 1010 C C . PHE A 1 138 ? -9 -33.656 -3.701 1 85.38 138 PHE A C 1
ATOM 1012 O O . PHE A 1 138 ? -9.539 -34.312 -4.617 1 85.38 138 PHE A O 1
ATOM 1019 N N . ASP A 1 139 ? -9.617 -32.75 -3.123 1 86.12 139 ASP A N 1
ATOM 1020 C CA . ASP A 1 139 ? -10.906 -32.188 -3.527 1 86.12 139 ASP A CA 1
ATOM 1021 C C . ASP A 1 139 ? -10.789 -30.703 -3.793 1 86.12 139 ASP A C 1
ATOM 1023 O O . ASP A 1 139 ? -11.516 -29.906 -3.195 1 86.12 139 ASP A O 1
ATOM 1027 N N . GLN A 1 140 ? -9.828 -30.406 -4.633 1 90.38 140 GLN A N 1
ATOM 1028 C CA . GLN A 1 140 ? -9.555 -29 -4.945 1 90.38 140 GLN A CA 1
ATOM 1029 C C . GLN A 1 140 ? -9.812 -28.703 -6.422 1 90.38 140 GLN A C 1
ATOM 1031 O O . GLN A 1 140 ? -10.055 -29.625 -7.207 1 90.38 140 GLN A O 1
ATOM 1036 N N . ASP A 1 141 ? -9.898 -27.531 -6.75 1 91.44 141 ASP A N 1
ATOM 1037 C CA . ASP A 1 141 ? -10.125 -27.094 -8.125 1 91.44 141 ASP A CA 1
ATOM 1038 C C . ASP A 1 141 ? -8.836 -27.172 -8.945 1 91.44 141 ASP A C 1
ATOM 1040 O O . ASP A 1 141 ? -7.742 -27.266 -8.383 1 91.44 141 ASP A O 1
ATOM 1044 N N . PRO A 1 142 ? -8.898 -27.172 -10.242 1 92.56 142 PRO A N 1
ATOM 1045 C CA . PRO A 1 142 ? -7.73 -27.297 -11.109 1 92.56 142 PRO A CA 1
ATOM 1046 C C . PRO A 1 142 ? -6.695 -26.203 -10.867 1 92.56 142 PRO A C 1
ATOM 1048 O O . PRO A 1 142 ? -5.496 -26.422 -11.047 1 92.56 142 PRO A O 1
ATOM 1051 N N . MET A 1 143 ? -7.145 -25.062 -10.461 1 94.88 143 MET A N 1
ATOM 1052 C CA . MET A 1 143 ? -6.219 -23.953 -10.266 1 94.88 143 MET A CA 1
ATOM 1053 C C . MET A 1 143 ? -5.387 -24.141 -9.008 1 94.88 143 MET A C 1
ATOM 1055 O O . MET A 1 143 ? -4.254 -23.656 -8.922 1 94.88 143 MET A O 1
ATOM 1059 N N . PHE A 1 144 ? -5.961 -24.875 -8.062 1 95.5 144 PHE A N 1
ATOM 1060 C CA . PHE A 1 144 ? -5.184 -25.25 -6.891 1 95.5 144 PHE A CA 1
ATOM 1061 C C . PHE A 1 144 ? -3.975 -26.094 -7.293 1 95.5 144 PHE A C 1
ATOM 1063 O O . PHE A 1 144 ? -2.848 -25.781 -6.898 1 95.5 144 PHE A O 1
ATOM 1070 N N . TYR A 1 145 ? -4.168 -27.078 -8.094 1 95.19 145 TYR A N 1
ATOM 1071 C CA . TYR A 1 145 ? -3.092 -27.953 -8.531 1 95.19 145 TYR A CA 1
ATOM 1072 C C . TYR A 1 145 ? -2.125 -27.219 -9.445 1 95.19 145 TYR A C 1
ATOM 1074 O O . TYR A 1 145 ? -0.92 -27.484 -9.43 1 95.19 145 TYR A O 1
ATOM 1082 N N . MET A 1 146 ? -2.689 -26.312 -10.219 1 96.38 146 MET A N 1
ATOM 1083 C CA . MET A 1 146 ? -1.84 -25.469 -11.055 1 96.38 146 MET A CA 1
ATOM 1084 C C . MET A 1 146 ? -0.884 -24.641 -10.211 1 96.38 146 MET A C 1
ATOM 1086 O O . MET A 1 146 ? 0.284 -24.469 -10.562 1 96.38 146 MET A O 1
ATOM 1090 N N . SER A 1 147 ? -1.385 -24.109 -9.094 1 97.62 147 SER A N 1
ATOM 1091 C CA . SER A 1 147 ? -0.551 -23.281 -8.227 1 97.62 147 SER A CA 1
ATOM 1092 C C . SER A 1 147 ? 0.581 -24.109 -7.613 1 97.62 147 SER A C 1
ATOM 1094 O O . SER A 1 147 ? 1.696 -23.609 -7.449 1 97.62 147 SER A O 1
ATOM 1096 N N . LEU A 1 148 ? 0.312 -25.391 -7.273 1 97.38 148 LEU A N 1
ATOM 1097 C CA . LEU A 1 148 ? 1.351 -26.266 -6.75 1 97.38 148 LEU A CA 1
ATOM 1098 C C . LEU A 1 148 ? 2.396 -26.578 -7.82 1 97.38 148 LEU A C 1
ATOM 1100 O O . LEU A 1 148 ? 3.6 -26.547 -7.543 1 97.38 148 LEU A O 1
ATOM 1104 N N . LEU A 1 149 ? 1.899 -26.828 -8.977 1 98 149 LEU A N 1
ATOM 1105 C CA . LEU A 1 149 ? 2.797 -27.109 -10.094 1 98 149 LEU A CA 1
ATOM 1106 C C . LEU A 1 149 ? 3.666 -25.906 -10.414 1 98 149 LEU A C 1
ATOM 1108 O O . LEU A 1 149 ? 4.871 -26.047 -10.633 1 98 149 LEU A O 1
ATOM 1112 N N . LEU A 1 150 ? 3.039 -24.734 -10.43 1 98.56 150 LEU A N 1
ATOM 1113 C CA . LEU A 1 150 ? 3.781 -23.516 -10.711 1 98.56 150 LEU A CA 1
ATOM 1114 C C . LEU A 1 150 ? 4.832 -23.25 -9.633 1 98.56 150 LEU A C 1
ATOM 1116 O O . LEU A 1 150 ? 5.926 -22.766 -9.93 1 98.56 150 LEU A O 1
ATOM 1120 N N . THR A 1 151 ? 4.457 -23.531 -8.391 1 98.75 151 THR A N 1
ATOM 1121 C CA . THR A 1 151 ? 5.422 -23.375 -7.309 1 98.75 151 THR A CA 1
ATOM 1122 C C . THR A 1 151 ? 6.664 -24.219 -7.555 1 98.75 151 THR A C 1
ATOM 1124 O O . THR A 1 151 ? 7.789 -23.734 -7.441 1 98.75 151 THR A O 1
ATOM 1127 N N . ALA A 1 152 ? 6.465 -25.469 -7.93 1 98.62 152 ALA A N 1
ATOM 1128 C CA . ALA A 1 152 ? 7.57 -26.391 -8.188 1 98.62 152 ALA A CA 1
ATOM 1129 C C . ALA A 1 152 ? 8.406 -25.922 -9.375 1 98.62 152 ALA A C 1
ATOM 1131 O O . ALA A 1 152 ? 9.633 -25.922 -9.312 1 98.62 152 ALA A O 1
ATOM 1132 N N . ILE A 1 153 ? 7.75 -25.531 -10.406 1 98.75 153 ILE A N 1
ATOM 1133 C CA . ILE A 1 153 ? 8.422 -25.109 -11.633 1 98.75 153 ILE A CA 1
ATOM 1134 C C . ILE A 1 153 ? 9.227 -23.828 -11.375 1 98.75 153 ILE A C 1
ATOM 1136 O O . ILE A 1 153 ? 10.398 -23.75 -11.727 1 98.75 153 ILE A O 1
ATOM 1140 N N . LEU A 1 154 ? 8.625 -22.859 -10.727 1 98.81 154 LEU A N 1
ATOM 1141 C CA . LEU A 1 154 ? 9.273 -21.578 -10.508 1 98.81 154 LEU A CA 1
ATOM 1142 C C . LEU A 1 154 ? 10.406 -21.703 -9.492 1 98.81 154 LEU A C 1
ATOM 1144 O O . LEU A 1 154 ? 11.414 -21.016 -9.586 1 98.81 154 LEU A O 1
ATOM 1148 N N . TRP A 1 155 ? 10.164 -22.609 -8.484 1 98.69 155 TRP A N 1
ATOM 1149 C CA . TRP A 1 155 ? 11.25 -22.906 -7.559 1 98.69 155 TRP A CA 1
ATOM 1150 C C . TRP A 1 155 ? 12.453 -23.5 -8.289 1 98.69 155 TRP A C 1
ATOM 1152 O O . TRP A 1 155 ? 13.594 -23.078 -8.07 1 98.69 155 TRP A O 1
ATOM 1162 N N . PHE A 1 156 ? 12.219 -24.484 -9.188 1 98.69 156 PHE A N 1
ATOM 1163 C CA . PHE A 1 156 ? 13.273 -25.125 -9.961 1 98.69 156 PHE A CA 1
ATOM 1164 C C . PHE A 1 156 ? 13.992 -24.125 -10.852 1 98.69 156 PHE A C 1
ATOM 1166 O O . PHE A 1 156 ? 15.219 -24.094 -10.906 1 98.69 156 PHE A O 1
ATOM 1173 N N . ILE A 1 157 ? 13.258 -23.25 -11.508 1 98.75 157 ILE A N 1
ATOM 1174 C CA . ILE A 1 157 ? 13.836 -22.25 -12.406 1 98.75 157 ILE A CA 1
ATOM 1175 C C . ILE A 1 157 ? 14.711 -21.297 -11.609 1 98.75 157 ILE A C 1
ATOM 1177 O O . ILE A 1 157 ? 15.844 -21 -12.008 1 98.75 157 ILE A O 1
ATOM 1181 N N . LEU A 1 158 ? 14.234 -20.859 -10.477 1 98.25 158 LEU A N 1
ATOM 1182 C CA . LEU A 1 158 ? 14.898 -19.812 -9.711 1 98.25 158 LEU A CA 1
ATOM 1183 C C . LEU A 1 158 ? 16.203 -20.344 -9.102 1 98.25 158 LEU A C 1
ATOM 1185 O O . LEU A 1 158 ? 17.188 -19.609 -9.016 1 98.25 158 LEU A O 1
ATOM 1189 N N . PHE A 1 159 ? 16.219 -21.672 -8.727 1 97.88 159 PHE A N 1
ATOM 1190 C CA . PHE A 1 159 ? 17.344 -22.094 -7.906 1 97.88 159 PHE A CA 1
ATOM 1191 C C . PHE A 1 159 ? 18.188 -23.141 -8.633 1 97.88 159 PHE A C 1
ATOM 1193 O O . PHE A 1 159 ? 19.297 -23.453 -8.211 1 97.88 159 PHE A O 1
ATOM 1200 N N . ARG A 1 160 ? 17.672 -23.641 -9.758 1 98.12 160 ARG A N 1
ATOM 1201 C CA . ARG A 1 160 ? 18.375 -24.781 -10.359 1 98.12 160 ARG A CA 1
ATOM 1202 C C . ARG A 1 160 ? 18.703 -24.5 -11.82 1 98.12 160 ARG A C 1
ATOM 1204 O O . ARG A 1 160 ? 19.172 -25.391 -12.531 1 98.12 160 ARG A O 1
ATOM 1211 N N . THR A 1 161 ? 18.484 -23.312 -12.312 1 98.44 161 THR A N 1
ATOM 1212 C CA . THR A 1 161 ? 18.781 -23.031 -13.719 1 98.44 161 THR A CA 1
ATOM 1213 C C . THR A 1 161 ? 19.656 -21.797 -13.844 1 98.44 161 THR A C 1
ATOM 1215 O O . THR A 1 161 ? 19.828 -21.047 -12.883 1 98.44 161 THR A O 1
ATOM 1218 N N . ARG A 1 162 ? 20.219 -21.594 -15.047 1 97.81 162 ARG A N 1
ATOM 1219 C CA . ARG A 1 162 ? 21.031 -20.422 -15.367 1 97.81 162 ARG A CA 1
ATOM 1220 C C . ARG A 1 162 ? 20.203 -19.156 -15.32 1 97.81 162 ARG A C 1
ATOM 1222 O O . ARG A 1 162 ? 20.688 -18.094 -14.898 1 97.81 162 ARG A O 1
ATOM 1229 N N . TYR A 1 163 ? 19.016 -19.281 -15.742 1 98.06 163 TYR A N 1
ATOM 1230 C CA . TYR A 1 163 ? 18.141 -18.125 -15.719 1 98.06 163 TYR A CA 1
ATOM 1231 C C . TYR A 1 163 ? 17.906 -17.641 -14.289 1 98.06 163 TYR A C 1
ATOM 1233 O O . TYR A 1 163 ? 17.859 -16.438 -14.023 1 98.06 163 TYR A O 1
ATOM 1241 N N . GLY A 1 164 ? 17.734 -18.594 -13.398 1 98.19 164 GLY A N 1
ATOM 1242 C CA . GLY A 1 164 ? 17.547 -18.266 -11.992 1 98.19 164 GLY A CA 1
ATOM 1243 C C . GLY A 1 164 ? 18.734 -17.516 -11.398 1 98.19 164 GLY A C 1
ATOM 1244 O O . GLY A 1 164 ? 18.547 -16.594 -10.594 1 98.19 164 GLY A O 1
ATOM 1245 N N . ILE A 1 165 ? 19.906 -17.875 -11.789 1 97.62 165 ILE A N 1
ATOM 1246 C CA . ILE A 1 165 ? 21.109 -17.172 -11.336 1 97.62 165 ILE A CA 1
ATOM 1247 C C . ILE A 1 165 ? 21.094 -15.734 -11.828 1 97.62 165 ILE A C 1
ATOM 1249 O O . ILE A 1 165 ? 21.438 -14.805 -11.086 1 97.62 165 ILE A O 1
ATOM 1253 N N . ILE A 1 166 ? 20.672 -15.602 -13.047 1 97.81 166 ILE A N 1
ATOM 1254 C CA . ILE A 1 166 ? 20.641 -14.273 -13.648 1 97.81 166 ILE A CA 1
ATOM 1255 C C . ILE A 1 166 ? 19.625 -13.398 -12.914 1 97.81 166 ILE A C 1
ATOM 1257 O O . ILE A 1 166 ? 19.922 -12.242 -12.594 1 97.81 166 ILE A O 1
ATOM 1261 N N . VAL A 1 167 ? 18.469 -13.93 -12.609 1 97.25 167 VAL A N 1
ATOM 1262 C CA . VAL A 1 167 ? 17.422 -13.195 -11.922 1 97.25 167 VAL A CA 1
ATOM 1263 C C . VAL A 1 167 ? 17.906 -12.773 -10.531 1 97.25 167 VAL A C 1
ATOM 1265 O O . VAL A 1 167 ? 17.812 -11.602 -10.156 1 97.25 167 VAL A O 1
ATOM 1268 N N . ARG A 1 168 ? 18.484 -13.68 -9.781 1 96.69 168 ARG A N 1
ATOM 1269 C CA . ARG A 1 168 ? 18.953 -13.398 -8.43 1 96.69 168 ARG A CA 1
ATOM 1270 C C . ARG A 1 168 ? 20.125 -12.43 -8.445 1 96.69 168 ARG A C 1
ATOM 1272 O O . ARG A 1 168 ? 20.219 -11.555 -7.582 1 96.69 168 ARG A O 1
ATOM 1279 N N . SER A 1 169 ? 20.969 -12.523 -9.469 1 94.81 169 SER A N 1
ATOM 1280 C CA . SER A 1 169 ? 22.109 -11.625 -9.594 1 94.81 169 SER A CA 1
ATOM 1281 C C . SER A 1 169 ? 21.672 -10.211 -9.977 1 94.81 169 SER A C 1
ATOM 1283 O O . SER A 1 169 ? 22.281 -9.227 -9.562 1 94.81 169 SER A O 1
ATOM 1285 N N . ALA A 1 170 ? 20.547 -10.141 -10.758 1 93.5 170 ALA A N 1
ATOM 1286 C CA . ALA A 1 170 ? 20.031 -8.836 -11.172 1 93.5 170 ALA A CA 1
ATOM 1287 C C . ALA A 1 170 ? 19.578 -8.016 -9.969 1 93.5 170 ALA A C 1
ATOM 1289 O O . ALA A 1 170 ? 19.656 -6.789 -9.977 1 93.5 170 ALA A O 1
ATOM 1290 N N . GLY A 1 171 ? 19.062 -8.742 -8.984 1 92.62 171 GLY A N 1
ATOM 1291 C CA . GLY A 1 171 ? 18.656 -8.07 -7.762 1 92.62 171 GLY A CA 1
ATOM 1292 C C . GLY A 1 171 ? 19.781 -7.91 -6.762 1 92.62 171 GLY A C 1
ATOM 1293 O O . GLY A 1 171 ? 19.781 -6.98 -5.953 1 92.62 171 GLY A O 1
ATOM 1294 N N . GLY A 1 172 ? 20.812 -8.758 -6.809 1 89.69 172 GLY A N 1
ATOM 1295 C CA . GLY A 1 172 ? 21.922 -8.734 -5.867 1 89.69 172 GLY A CA 1
ATOM 1296 C C . GLY A 1 172 ? 23.078 -7.852 -6.316 1 89.69 172 GLY A C 1
ATOM 1297 O O . GLY A 1 172 ? 23.609 -7.074 -5.527 1 89.69 172 GLY A O 1
ATOM 1298 N N . ASN A 1 173 ? 23.422 -8.031 -7.57 1 91.94 173 ASN A N 1
ATOM 1299 C CA . ASN A 1 173 ? 24.516 -7.293 -8.172 1 91.94 173 ASN A CA 1
ATOM 1300 C C . ASN A 1 173 ? 24.281 -7.031 -9.656 1 91.94 173 ASN A C 1
ATOM 1302 O O . ASN A 1 173 ? 24.891 -7.664 -10.516 1 91.94 173 ASN A O 1
ATOM 1306 N N . PRO A 1 174 ? 23.5 -6.023 -9.883 1 91.75 174 PRO A N 1
ATOM 1307 C CA . PRO A 1 174 ? 23.141 -5.762 -11.281 1 91.75 174 PRO A CA 1
ATOM 1308 C C . PRO A 1 174 ? 24.344 -5.395 -12.141 1 91.75 174 PRO A C 1
ATOM 1310 O O . PRO A 1 174 ? 24.359 -5.68 -13.344 1 91.75 174 PRO A O 1
ATOM 1313 N N . ALA A 1 175 ? 25.328 -4.797 -11.562 1 90.94 175 ALA A N 1
ATOM 1314 C CA . ALA A 1 175 ? 26.531 -4.441 -12.312 1 90.94 175 ALA A CA 1
ATOM 1315 C C . ALA A 1 175 ? 27.219 -5.684 -12.867 1 90.94 175 ALA A C 1
ATOM 1317 O O . ALA A 1 175 ? 27.734 -5.664 -13.992 1 90.94 175 ALA A O 1
ATOM 1318 N N . ALA A 1 176 ? 27.281 -6.703 -12.094 1 92.06 176 ALA A N 1
ATOM 1319 C CA . ALA A 1 176 ? 27.891 -7.957 -12.523 1 92.06 176 ALA A CA 1
ATOM 1320 C C . ALA A 1 176 ? 27.109 -8.57 -13.688 1 92.06 176 ALA A C 1
ATOM 1322 O O . ALA A 1 176 ? 27.703 -9.141 -14.602 1 92.06 176 ALA A O 1
ATOM 1323 N N . VAL A 1 177 ? 25.812 -8.484 -13.648 1 92.31 177 VAL A N 1
ATOM 1324 C CA . VAL A 1 177 ? 24.969 -9 -14.719 1 92.31 177 VAL A CA 1
ATOM 1325 C C . VAL A 1 177 ? 25.234 -8.219 -16.016 1 92.31 177 VAL A C 1
ATOM 1327 O O . VAL A 1 177 ? 25.375 -8.812 -17.078 1 92.31 177 VAL A O 1
ATOM 1330 N N . ASP A 1 178 ? 25.312 -6.957 -15.852 1 92.25 178 ASP A N 1
ATOM 1331 C CA . ASP A 1 178 ? 25.609 -6.105 -17 1 92.25 178 ASP A CA 1
ATOM 1332 C C . ASP A 1 178 ? 26.984 -6.41 -17.578 1 92.25 178 ASP A C 1
ATOM 1334 O O . ASP A 1 178 ? 27.156 -6.434 -18.797 1 92.25 178 ASP A O 1
ATOM 1338 N N . ALA A 1 179 ? 27.922 -6.621 -16.734 1 94.19 179 ALA A N 1
ATOM 1339 C CA . ALA A 1 179 ? 29.281 -6.934 -17.141 1 94.19 179 ALA A CA 1
ATOM 1340 C C . ALA A 1 179 ? 29.328 -8.242 -17.922 1 94.19 179 ALA A C 1
ATOM 1342 O O . ALA A 1 179 ? 30.188 -8.43 -18.781 1 94.19 179 ALA A O 1
ATOM 1343 N N . ALA A 1 180 ? 28.469 -9.102 -17.641 1 95.88 180 ALA A N 1
ATOM 1344 C CA . ALA A 1 180 ? 28.406 -10.391 -18.312 1 95.88 180 ALA A CA 1
ATOM 1345 C C . ALA A 1 180 ? 27.672 -10.273 -19.656 1 95.88 180 ALA A C 1
ATOM 1347 O O . ALA A 1 180 ? 27.5 -11.266 -20.359 1 95.88 180 ALA A O 1
ATOM 1348 N N . GLY A 1 181 ? 27.188 -9.062 -19.969 1 95.75 181 GLY A N 1
ATOM 1349 C CA . GLY A 1 181 ? 26.578 -8.812 -21.266 1 95.75 181 GLY A CA 1
ATOM 1350 C C . GLY A 1 181 ? 25.078 -9.031 -21.266 1 95.75 181 GLY A C 1
ATOM 1351 O O . GLY A 1 181 ? 24.453 -9.078 -22.328 1 95.75 181 GLY A O 1
ATOM 1352 N N . ILE A 1 182 ? 24.562 -9.258 -20.141 1 96.88 182 ILE A N 1
ATOM 1353 C CA . ILE A 1 182 ? 23.125 -9.5 -20.031 1 96.88 182 ILE A CA 1
ATOM 1354 C C . ILE A 1 182 ? 22.422 -8.203 -19.641 1 96.88 182 ILE A C 1
ATOM 1356 O O . ILE A 1 182 ? 22.875 -7.484 -18.75 1 96.88 182 ILE A O 1
ATOM 1360 N N . SER A 1 183 ? 21.297 -7.93 -20.297 1 97.12 183 SER A N 1
ATOM 1361 C CA . SER A 1 183 ? 20.547 -6.703 -20.016 1 97.12 183 SER A CA 1
ATOM 1362 C C . SER A 1 183 ? 19.766 -6.824 -18.703 1 97.12 183 SER A C 1
ATOM 1364 O O . SER A 1 183 ? 18.797 -7.586 -18.625 1 97.12 183 SER A O 1
ATOM 1366 N N . VAL A 1 184 ? 20.125 -6.043 -17.766 1 96.31 184 VAL A N 1
ATOM 1367 C CA . VAL A 1 184 ? 19.453 -6.031 -16.469 1 96.31 184 VAL A CA 1
ATOM 1368 C C . VAL A 1 184 ? 17.984 -5.617 -16.672 1 96.31 184 VAL A C 1
ATOM 1370 O O . VAL A 1 184 ? 17.078 -6.195 -16.062 1 96.31 184 VAL A O 1
ATOM 1373 N N . ALA A 1 185 ? 17.734 -4.688 -17.562 1 96.31 185 ALA A N 1
ATOM 1374 C CA . ALA A 1 185 ? 16.375 -4.191 -17.828 1 96.31 185 ALA A CA 1
ATOM 1375 C C . ALA A 1 185 ? 15.477 -5.312 -18.328 1 96.31 185 ALA A C 1
ATOM 1377 O O . ALA A 1 185 ? 14.336 -5.445 -17.875 1 96.31 185 ALA A O 1
ATOM 1378 N N . LYS A 1 186 ? 15.984 -6.086 -19.188 1 98.12 186 LYS A N 1
ATOM 1379 C CA . LYS A 1 186 ? 15.18 -7.16 -19.766 1 98.12 186 LYS A CA 1
ATOM 1380 C C . LYS A 1 186 ? 14.836 -8.211 -18.703 1 98.12 186 LYS A C 1
ATOM 1382 O O . LYS A 1 186 ? 13.727 -8.742 -18.688 1 98.12 186 LYS A O 1
ATOM 1387 N N . VAL A 1 187 ? 15.812 -8.508 -17.875 1 97.69 187 VAL A N 1
ATOM 1388 C CA . VAL A 1 187 ? 15.594 -9.477 -16.797 1 97.69 187 VAL A CA 1
ATOM 1389 C C . VAL A 1 187 ? 14.531 -8.961 -15.836 1 97.69 187 VAL A C 1
ATOM 1391 O O . VAL A 1 187 ? 13.617 -9.695 -15.453 1 97.69 187 VAL A O 1
ATOM 1394 N N . ARG A 1 188 ? 14.602 -7.676 -15.484 1 97.88 188 ARG A N 1
ATOM 1395 C CA . ARG A 1 188 ? 13.656 -7.062 -14.555 1 97.88 188 ARG A CA 1
ATOM 1396 C C . ARG A 1 188 ? 12.273 -6.945 -15.188 1 97.88 188 ARG A C 1
ATOM 1398 O O . ARG A 1 188 ? 11.258 -7.191 -14.531 1 97.88 188 ARG A O 1
ATOM 1405 N N . TYR A 1 189 ? 12.258 -6.633 -16.516 1 98.38 189 TYR A N 1
ATOM 1406 C CA . TYR A 1 189 ? 10.984 -6.602 -17.219 1 98.38 189 TYR A CA 1
ATOM 1407 C C . TYR A 1 189 ? 10.32 -7.973 -17.219 1 98.38 189 TYR A C 1
ATOM 1409 O O . TYR A 1 189 ? 9.148 -8.102 -16.844 1 98.38 189 TYR A O 1
ATOM 1417 N N . ALA A 1 190 ? 11.078 -8.945 -17.578 1 98.75 190 ALA A N 1
ATOM 1418 C CA . ALA A 1 190 ? 10.531 -10.297 -17.672 1 98.75 190 ALA A CA 1
ATOM 1419 C C . ALA A 1 190 ? 10.016 -10.781 -16.328 1 98.75 190 ALA A C 1
ATOM 1421 O O . ALA A 1 190 ? 8.938 -11.359 -16.234 1 98.75 190 ALA A O 1
ATOM 1422 N N . SER A 1 191 ? 10.805 -10.539 -15.297 1 98.75 191 SER A N 1
ATOM 1423 C CA . SER A 1 191 ? 10.445 -10.977 -13.953 1 98.75 191 SER A CA 1
ATOM 1424 C C . SER A 1 191 ? 9.203 -10.25 -13.453 1 98.75 191 SER A C 1
ATOM 1426 O O . SER A 1 191 ? 8.312 -10.867 -12.852 1 98.75 191 SER A O 1
ATOM 1428 N N . THR A 1 192 ? 9.125 -8.977 -13.727 1 98.62 192 THR A N 1
ATOM 1429 C CA . THR A 1 192 ? 8 -8.172 -13.258 1 98.62 192 THR A CA 1
ATOM 1430 C C . THR A 1 192 ? 6.738 -8.492 -14.055 1 98.62 192 THR A C 1
ATOM 1432 O O . THR A 1 192 ? 5.641 -8.516 -13.5 1 98.62 192 THR A O 1
ATOM 1435 N N . ILE A 1 193 ? 6.879 -8.758 -15.336 1 98.88 193 ILE A N 1
ATOM 1436 C CA . ILE A 1 193 ? 5.754 -9.164 -16.172 1 98.88 193 ILE A CA 1
ATOM 1437 C C . ILE A 1 193 ? 5.207 -10.508 -15.695 1 98.88 193 ILE A C 1
ATOM 1439 O O . ILE A 1 193 ? 3.992 -10.695 -15.609 1 98.88 193 ILE A O 1
ATOM 1443 N N . LEU A 1 194 ? 6.125 -11.406 -15.383 1 98.81 194 LEU A N 1
ATOM 1444 C CA . LEU A 1 194 ? 5.699 -12.672 -14.789 1 98.81 194 LEU A CA 1
ATOM 1445 C C . LEU A 1 194 ? 4.91 -12.43 -13.508 1 98.81 194 LEU A C 1
ATOM 1447 O O . LEU A 1 194 ? 3.895 -13.086 -13.266 1 98.81 194 LEU A O 1
ATOM 1451 N N . GLY A 1 195 ? 5.43 -11.516 -12.703 1 98.69 195 GLY A N 1
ATOM 1452 C CA . GLY A 1 195 ? 4.715 -11.148 -11.492 1 98.69 195 GLY A CA 1
ATOM 1453 C C . GLY A 1 195 ? 3.303 -10.664 -11.758 1 98.69 195 GLY A C 1
ATOM 1454 O O . GLY A 1 195 ? 2.363 -11.062 -11.07 1 98.69 195 GLY A O 1
ATOM 1455 N N . GLY A 1 196 ? 3.158 -9.797 -12.766 1 98.75 196 GLY A N 1
ATOM 1456 C CA . GLY A 1 196 ? 1.838 -9.336 -13.164 1 98.75 196 GLY A CA 1
ATOM 1457 C C . GLY A 1 196 ? 0.932 -10.453 -13.633 1 98.75 196 GLY A C 1
ATOM 1458 O O . GLY A 1 196 ? -0.229 -10.531 -13.227 1 98.75 196 GLY A O 1
ATOM 1459 N N . ALA A 1 197 ? 1.486 -11.328 -14.445 1 98.88 197 ALA A N 1
ATOM 1460 C CA . ALA A 1 197 ? 0.719 -12.453 -14.977 1 98.88 197 ALA A CA 1
ATOM 1461 C C . ALA A 1 197 ? 0.18 -13.328 -13.844 1 98.88 197 ALA A C 1
ATOM 1463 O O . ALA A 1 197 ? -0.996 -13.695 -13.844 1 98.88 197 ALA A O 1
ATOM 1464 N N . LEU A 1 198 ? 1.017 -13.617 -12.906 1 98.94 198 LEU A N 1
ATOM 1465 C CA . LEU A 1 198 ? 0.617 -14.492 -11.805 1 98.94 198 LEU A CA 1
ATOM 1466 C C . LEU A 1 198 ? -0.342 -13.773 -10.867 1 98.94 198 LEU A C 1
ATOM 1468 O O . LEU A 1 198 ? -1.228 -14.398 -10.281 1 98.94 198 LEU A O 1
ATOM 1472 N N . SER A 1 199 ? -0.185 -12.438 -10.711 1 98.88 199 SER A N 1
ATOM 1473 C CA . SER A 1 199 ? -1.179 -11.664 -9.969 1 98.88 199 SER A CA 1
ATOM 1474 C C . SER A 1 199 ? -2.543 -11.719 -10.648 1 98.88 199 SER A C 1
ATOM 1476 O O . SER A 1 199 ? -3.572 -11.828 -9.984 1 98.88 199 SER A O 1
ATOM 1478 N N . GLY A 1 200 ? -2.525 -11.641 -11.992 1 98.88 200 GLY A N 1
ATOM 1479 C CA . GLY A 1 200 ? -3.768 -11.797 -12.734 1 98.88 200 GLY A CA 1
ATOM 1480 C C . GLY A 1 200 ? -4.398 -13.164 -12.57 1 98.88 200 GLY A C 1
ATOM 1481 O O . GLY A 1 200 ? -5.621 -13.281 -12.453 1 98.88 200 GLY A O 1
ATOM 1482 N N . LEU A 1 201 ? -3.543 -14.164 -12.578 1 98.81 201 LEU A N 1
ATOM 1483 C CA . LEU A 1 201 ? -4.012 -15.523 -12.328 1 98.81 201 LEU A CA 1
ATOM 1484 C C . LEU A 1 201 ? -4.641 -15.641 -10.945 1 98.81 201 LEU A C 1
ATOM 1486 O O . LEU A 1 201 ? -5.652 -16.328 -10.773 1 98.81 201 LEU A O 1
ATOM 1490 N N . ALA A 1 202 ? -3.988 -15.031 -9.953 1 98.88 202 ALA A N 1
ATOM 1491 C CA . ALA A 1 202 ? -4.543 -14.992 -8.602 1 98.88 202 ALA A CA 1
ATOM 1492 C C . ALA A 1 202 ? -5.926 -14.344 -8.602 1 98.88 202 ALA A C 1
ATOM 1494 O O . ALA A 1 202 ? -6.844 -14.828 -7.938 1 98.88 202 ALA A O 1
ATOM 1495 N N . GLY A 1 203 ? -6.059 -13.25 -9.328 1 98.75 203 GLY A N 1
ATOM 1496 C CA . GLY A 1 203 ? -7.359 -12.617 -9.469 1 98.75 203 GLY A CA 1
ATOM 1497 C C . GLY A 1 203 ? -8.391 -13.508 -10.125 1 98.75 203 GLY A C 1
ATOM 1498 O O . GLY A 1 203 ? -9.539 -13.562 -9.68 1 98.75 203 GLY A O 1
ATOM 1499 N N . ALA A 1 204 ? -7.961 -14.164 -11.164 1 98.69 204 ALA A N 1
ATOM 1500 C CA . ALA A 1 204 ? -8.859 -15.086 -11.859 1 98.69 204 ALA A CA 1
ATOM 1501 C C . ALA A 1 204 ? -9.352 -16.188 -10.914 1 98.69 204 ALA A C 1
ATOM 1503 O O . ALA A 1 204 ? -10.531 -16.547 -10.945 1 98.69 204 ALA A O 1
ATOM 1504 N N . TYR A 1 205 ? -8.477 -16.688 -10.125 1 98.38 205 TYR A N 1
ATOM 1505 C CA . TYR A 1 205 ? -8.867 -17.703 -9.156 1 98.38 205 TYR A CA 1
ATOM 1506 C C . TYR A 1 205 ? -9.984 -17.188 -8.25 1 98.38 205 TYR A C 1
ATOM 1508 O O . TYR A 1 205 ? -10.93 -17.906 -7.949 1 98.38 205 TYR A O 1
ATOM 1516 N N . LEU A 1 206 ? -9.906 -15.969 -7.816 1 97.19 206 LEU A N 1
ATOM 1517 C CA . LEU A 1 206 ? -10.875 -15.391 -6.887 1 97.19 206 LEU A CA 1
ATOM 1518 C C . LEU A 1 206 ? -12.258 -15.312 -7.523 1 97.19 206 LEU A C 1
ATOM 1520 O O . LEU A 1 206 ? -13.258 -15.625 -6.875 1 97.19 206 LEU A O 1
ATOM 1524 N N . SER A 1 207 ? -12.297 -14.945 -8.797 1 97.5 207 SER A N 1
ATOM 1525 C CA . SER A 1 207 ? -13.602 -14.625 -9.375 1 97.5 207 SER A CA 1
ATOM 1526 C C . SER A 1 207 ? -14.18 -15.82 -10.125 1 97.5 207 SER A C 1
ATOM 1528 O O . SER A 1 207 ? -15.383 -15.859 -10.398 1 97.5 207 SER A O 1
ATOM 1530 N N . ILE A 1 208 ? -13.312 -16.828 -10.453 1 96.75 208 ILE A N 1
ATOM 1531 C CA . ILE A 1 208 ? -13.812 -17.938 -11.258 1 96.75 208 ILE A CA 1
ATOM 1532 C C . ILE A 1 208 ? -13.969 -19.188 -10.383 1 96.75 208 ILE A C 1
ATOM 1534 O O . ILE A 1 208 ? -14.875 -19.984 -10.586 1 96.75 208 ILE A O 1
ATOM 1538 N N . SER A 1 209 ? -13.078 -19.328 -9.43 1 94.69 209 SER A N 1
ATOM 1539 C CA . SER A 1 209 ? -13.031 -20.578 -8.68 1 94.69 209 SER A CA 1
ATOM 1540 C C . SER A 1 209 ? -13.438 -20.375 -7.227 1 94.69 209 SER A C 1
ATOM 1542 O O . SER A 1 209 ? -14.32 -21.062 -6.711 1 94.69 209 SER A O 1
ATOM 1544 N N . TYR A 1 210 ? -12.883 -19.391 -6.566 1 93 210 TYR A N 1
ATOM 1545 C CA . TYR A 1 210 ? -13.047 -19.203 -5.129 1 93 210 TYR A CA 1
ATOM 1546 C C . TYR A 1 210 ? -14.438 -18.672 -4.801 1 93 210 TYR A C 1
ATOM 1548 O O . TYR A 1 210 ? -15.156 -19.25 -3.986 1 93 210 TYR A O 1
ATOM 1556 N N . ASN A 1 211 ? -14.758 -17.547 -5.379 1 90.44 211 ASN A N 1
ATOM 1557 C CA . ASN A 1 211 ? -16.062 -16.906 -5.277 1 90.44 211 ASN A CA 1
ATOM 1558 C C . ASN A 1 211 ? -16.578 -16.453 -6.645 1 90.44 211 ASN A C 1
ATOM 1560 O O . ASN A 1 211 ? -16.422 -15.297 -7.02 1 90.44 211 ASN A O 1
ATOM 1564 N N . PRO A 1 212 ? -17.312 -17.375 -7.25 1 93.88 212 PRO A N 1
ATOM 1565 C CA . PRO A 1 212 ? -17.703 -17.078 -8.633 1 93.88 212 PRO A CA 1
ATOM 1566 C C . PRO A 1 212 ? -18.875 -16.109 -8.727 1 93.88 212 PRO A C 1
ATOM 1568 O O . PRO A 1 212 ? -19.812 -16.344 -9.484 1 93.88 212 PRO A O 1
ATOM 1571 N N . VAL A 1 213 ? -18.906 -15.07 -7.93 1 95.25 213 VAL A N 1
ATOM 1572 C CA . VAL A 1 213 ? -19.781 -13.898 -7.941 1 95.25 213 VAL A CA 1
ATOM 1573 C C . VAL A 1 213 ? -18.922 -12.633 -8.023 1 95.25 213 VAL A C 1
ATOM 1575 O O . VAL A 1 213 ? -17.906 -12.516 -7.355 1 95.25 213 VAL A O 1
ATOM 1578 N N . TRP A 1 214 ? -19.328 -11.742 -8.875 1 97 214 TRP A N 1
ATOM 1579 C CA . TRP A 1 214 ? -18.531 -10.523 -9.008 1 97 214 TRP A CA 1
ATOM 1580 C C . TRP A 1 214 ? -18.906 -9.516 -7.922 1 97 214 TRP A C 1
ATOM 1582 O O . TRP A 1 214 ? -20.078 -9.133 -7.801 1 97 214 TRP A O 1
ATOM 1592 N N . ILE A 1 215 ? -18.016 -9.172 -7.172 1 93.31 215 ILE A N 1
ATOM 1593 C CA . ILE A 1 215 ? -18.156 -8.109 -6.184 1 93.31 215 ILE A CA 1
ATOM 1594 C C . ILE A 1 215 ? -16.984 -7.125 -6.309 1 93.31 215 ILE A C 1
ATOM 1596 O O . ILE A 1 215 ? -15.852 -7.531 -6.562 1 93.31 215 ILE A O 1
ATOM 1600 N N . GLU A 1 216 ? -17.297 -5.867 -6.156 1 91.69 216 GLU A N 1
ATOM 1601 C CA . GLU A 1 216 ? -16.219 -4.879 -6.145 1 91.69 216 GLU A CA 1
ATOM 1602 C C . GLU A 1 216 ? -15.258 -5.125 -4.988 1 91.69 216 GLU A C 1
ATOM 1604 O O . GLU A 1 216 ? -15.68 -5.504 -3.893 1 91.69 216 GLU A O 1
ATOM 1609 N N . ASN A 1 217 ? -13.938 -4.98 -5.246 1 90.94 217 ASN A N 1
ATOM 1610 C CA . ASN A 1 217 ? -12.891 -5.168 -4.254 1 90.94 217 ASN A CA 1
ATOM 1611 C C . ASN A 1 217 ? -12.812 -6.621 -3.791 1 90.94 217 ASN A C 1
ATOM 1613 O O . ASN A 1 217 ? -12.617 -6.891 -2.604 1 90.94 217 ASN A O 1
ATOM 1617 N N . ILE A 1 218 ? -13.031 -7.555 -4.727 1 93.56 218 ILE A N 1
ATOM 1618 C CA . ILE A 1 218 ? -13.016 -8.984 -4.438 1 93.56 218 ILE A CA 1
ATOM 1619 C C . ILE A 1 218 ? -11.656 -9.391 -3.873 1 93.56 218 ILE A C 1
ATOM 1621 O O . ILE A 1 218 ? -11.539 -10.414 -3.197 1 93.56 218 ILE A O 1
ATOM 1625 N N . THR A 1 219 ? -10.602 -8.633 -4.18 1 94.75 219 THR A N 1
ATOM 1626 C CA . THR A 1 219 ? -9.258 -8.945 -3.689 1 94.75 219 THR A CA 1
ATOM 1627 C C . THR A 1 219 ? -9.156 -8.68 -2.189 1 94.75 219 THR A C 1
ATOM 1629 O O . THR A 1 219 ? -8.453 -9.391 -1.474 1 94.75 219 THR A O 1
ATOM 1632 N N . ALA A 1 220 ? -9.773 -7.629 -1.708 1 90 220 ALA A N 1
ATOM 1633 C CA . ALA A 1 220 ? -9.938 -7.328 -0.289 1 90 220 ALA A CA 1
ATOM 1634 C C . ALA A 1 220 ? -8.594 -7.289 0.425 1 90 220 ALA A C 1
ATOM 1636 O O . ALA A 1 220 ? -8.453 -7.805 1.536 1 90 220 ALA A O 1
ATOM 1637 N N . GLY A 1 221 ? -7.508 -6.812 -0.256 1 90.44 221 GLY A N 1
ATOM 1638 C CA . GLY A 1 221 ? -6.23 -6.609 0.409 1 90.44 221 GLY A CA 1
ATOM 1639 C C . GLY A 1 221 ? -5.301 -7.801 0.296 1 90.44 221 GLY A C 1
ATOM 1640 O O . GLY A 1 221 ? -4.164 -7.758 0.771 1 90.44 221 GLY A O 1
ATOM 1641 N N . ARG A 1 222 ? -5.719 -8.859 -0.342 1 93.62 222 ARG A N 1
ATOM 1642 C CA . ARG A 1 222 ? -4.898 -10.055 -0.481 1 93.62 222 ARG A CA 1
ATOM 1643 C C . ARG A 1 222 ? -3.594 -9.75 -1.207 1 93.62 222 ARG A C 1
ATOM 1645 O O . ARG A 1 222 ? -2.572 -10.391 -0.956 1 93.62 222 ARG A O 1
ATOM 1652 N N . GLY A 1 223 ? -3.656 -8.805 -2.086 1 96.06 223 GLY A N 1
ATOM 1653 C CA . GLY A 1 223 ? -2.426 -8.391 -2.74 1 96.06 223 GLY A CA 1
ATOM 1654 C C . GLY A 1 223 ? -1.38 -7.875 -1.772 1 96.06 223 GLY A C 1
ATOM 1655 O O . GLY A 1 223 ? -0.186 -8.133 -1.94 1 96.06 223 GLY A O 1
ATOM 1656 N N . TRP A 1 224 ? -1.783 -7.152 -0.774 1 94.19 224 TRP A N 1
ATOM 1657 C CA . TRP A 1 224 ? -0.881 -6.648 0.256 1 94.19 224 TRP A CA 1
ATOM 1658 C C . TRP A 1 224 ? -0.305 -7.793 1.082 1 94.19 224 TRP A C 1
ATOM 1660 O O . TRP A 1 224 ? 0.868 -7.762 1.462 1 94.19 224 TRP A O 1
ATOM 1670 N N . ILE A 1 225 ? -1.144 -8.758 1.332 1 93.5 225 ILE A N 1
ATOM 1671 C CA . ILE A 1 225 ? -0.687 -9.93 2.072 1 93.5 225 ILE A CA 1
ATOM 1672 C C . ILE A 1 225 ? 0.4 -10.648 1.277 1 93.5 225 ILE A C 1
ATOM 1674 O O . ILE A 1 225 ? 1.402 -11.094 1.844 1 93.5 225 ILE A O 1
ATOM 1678 N N . ALA A 1 226 ? 0.097 -10.719 0.011 1 96.5 226 ALA A N 1
ATOM 1679 C CA . ALA A 1 226 ? 1.064 -11.391 -0.85 1 96.5 226 ALA A CA 1
ATOM 1680 C C . ALA A 1 226 ? 2.43 -10.711 -0.779 1 96.5 226 ALA A C 1
ATOM 1682 O O . ALA A 1 226 ? 3.465 -11.383 -0.79 1 96.5 226 ALA A O 1
ATOM 1683 N N . ILE A 1 227 ? 2.459 -9.43 -0.721 1 94.69 227 ILE A N 1
AT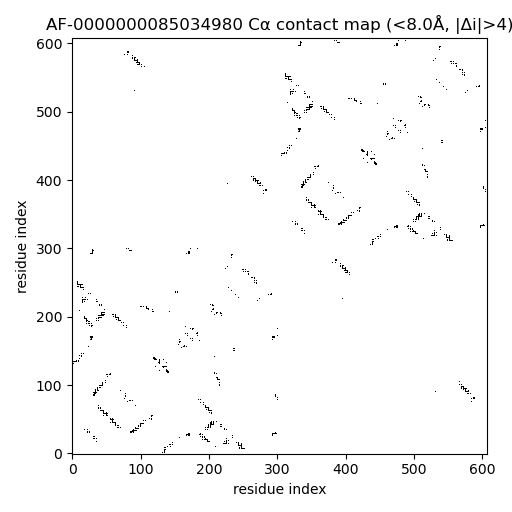OM 1684 C CA . ILE A 1 227 ? 3.713 -8.688 -0.633 1 94.69 227 ILE A CA 1
ATOM 1685 C C . ILE A 1 227 ? 4.426 -9.039 0.671 1 94.69 227 ILE A C 1
ATOM 1687 O O . ILE A 1 227 ? 5.641 -9.258 0.682 1 94.69 227 ILE A O 1
ATOM 1691 N N . ALA A 1 228 ? 3.689 -9.109 1.773 1 91.94 228 ALA A N 1
ATOM 1692 C CA . ALA A 1 228 ? 4.266 -9.5 3.057 1 91.94 228 ALA A CA 1
ATOM 1693 C C . ALA A 1 228 ? 4.797 -10.93 3.002 1 91.94 228 ALA A C 1
ATOM 1695 O O . ALA A 1 228 ? 5.859 -11.227 3.555 1 91.94 228 ALA A O 1
ATOM 1696 N N . LEU A 1 229 ? 4.062 -11.758 2.314 1 94.25 229 LEU A N 1
ATOM 1697 C CA . LEU A 1 229 ? 4.422 -13.164 2.211 1 94.25 229 LEU A CA 1
ATOM 1698 C C . LEU A 1 229 ? 5.77 -13.336 1.517 1 94.25 229 LEU A C 1
ATOM 1700 O O . LEU A 1 229 ? 6.523 -14.258 1.834 1 94.25 229 LEU A O 1
ATOM 1704 N N . VAL A 1 230 ? 6.027 -12.484 0.562 1 94.69 230 VAL A N 1
ATOM 1705 C CA . VAL A 1 230 ? 7.289 -12.57 -0.167 1 94.69 230 VAL A CA 1
ATOM 1706 C C . VAL A 1 230 ? 8.461 -12.43 0.806 1 94.69 230 VAL A C 1
ATOM 1708 O O . VAL A 1 230 ? 9.43 -13.18 0.73 1 94.69 230 VAL A O 1
ATOM 1711 N N . ILE A 1 231 ? 8.305 -11.523 1.729 1 88.12 231 ILE A N 1
ATOM 1712 C CA . ILE A 1 231 ? 9.367 -11.281 2.701 1 88.12 231 ILE A CA 1
ATOM 1713 C C . ILE A 1 231 ? 9.43 -12.438 3.691 1 88.12 231 ILE A C 1
ATOM 1715 O O . ILE A 1 231 ? 10.516 -12.93 4.012 1 88.12 231 ILE A O 1
ATOM 1719 N N . PHE A 1 232 ? 8.32 -12.914 4.059 1 89.62 232 PHE A N 1
ATOM 1720 C CA . PHE A 1 232 ? 8.281 -13.984 5.051 1 89.62 232 PHE A CA 1
ATOM 1721 C C . PHE A 1 232 ? 8.758 -15.297 4.449 1 89.62 232 PHE A C 1
ATOM 1723 O O . PHE A 1 232 ? 9.195 -16.188 5.176 1 89.62 232 PHE A O 1
ATOM 1730 N N . SER A 1 233 ? 8.594 -15.391 3.195 1 93.44 233 SER A N 1
ATOM 1731 C CA . SER A 1 233 ? 9.062 -16.594 2.52 1 93.44 233 SER A CA 1
ATOM 1732 C C . SER A 1 233 ? 10.539 -16.484 2.154 1 93.44 233 SER A C 1
ATOM 1734 O O . SER A 1 233 ? 11.102 -17.391 1.534 1 93.44 233 SER A O 1
ATOM 1736 N N . LEU A 1 234 ? 11.164 -15.352 2.492 1 91.69 234 LEU A N 1
ATOM 1737 C CA . LEU A 1 234 ? 12.57 -15.109 2.191 1 91.69 234 LEU A CA 1
ATOM 1738 C C . LEU A 1 234 ? 12.852 -15.289 0.703 1 91.69 234 LEU A C 1
ATOM 1740 O O . LEU A 1 234 ? 13.867 -15.883 0.322 1 91.69 234 LEU A O 1
ATOM 1744 N N . TRP A 1 235 ? 11.875 -14.914 -0.113 1 95.38 235 TRP A N 1
ATOM 1745 C CA . TRP A 1 235 ? 11.969 -14.93 -1.569 1 95.38 235 TRP A CA 1
ATOM 1746 C C . TRP A 1 235 ? 12.188 -16.359 -2.082 1 95.38 235 TRP A C 1
ATOM 1748 O O . TRP A 1 235 ? 12.938 -16.562 -3.039 1 95.38 235 TRP A O 1
ATOM 1758 N N . ASP A 1 236 ? 11.641 -17.312 -1.401 1 97.12 236 ASP A N 1
ATOM 1759 C CA . ASP A 1 236 ? 11.703 -18.734 -1.772 1 97.12 236 ASP A CA 1
ATOM 1760 C C . ASP A 1 236 ? 10.312 -19.281 -2.1 1 97.12 236 ASP A C 1
ATOM 1762 O O . ASP A 1 236 ? 9.445 -19.344 -1.226 1 97.12 236 ASP A O 1
ATOM 1766 N N . PRO A 1 237 ? 10.164 -19.734 -3.303 1 98.31 237 PRO A N 1
ATOM 1767 C CA . PRO A 1 237 ? 8.844 -20.219 -3.713 1 98.31 237 PRO A CA 1
ATOM 1768 C C . PRO A 1 237 ? 8.328 -21.359 -2.84 1 98.31 237 PRO A C 1
ATOM 1770 O O . PRO A 1 237 ? 7.133 -21.453 -2.57 1 98.31 237 PRO A O 1
ATOM 1773 N N . ALA A 1 238 ? 9.172 -22.203 -2.387 1 97.69 238 ALA A N 1
ATOM 1774 C CA . ALA A 1 238 ? 8.758 -23.312 -1.54 1 97.69 238 ALA A CA 1
ATOM 1775 C C . ALA A 1 238 ? 8.266 -22.812 -0.182 1 97.69 238 ALA A C 1
ATOM 1777 O O . ALA A 1 238 ? 7.266 -23.312 0.344 1 97.69 238 ALA A O 1
ATOM 1778 N N . LYS A 1 239 ? 9 -21.906 0.348 1 96.69 239 LYS A N 1
ATOM 1779 C CA . LYS A 1 239 ? 8.578 -21.328 1.618 1 96.69 239 LYS A CA 1
ATOM 1780 C C . LYS A 1 239 ? 7.293 -20.516 1.451 1 96.69 239 LYS A C 1
ATOM 1782 O O . LYS A 1 239 ? 6.48 -20.438 2.375 1 96.69 239 LYS A O 1
ATOM 1787 N N . ALA A 1 240 ? 7.172 -19.938 0.258 1 97.81 240 ALA A N 1
ATOM 1788 C CA . ALA A 1 240 ? 5.941 -19.203 -0.028 1 97.81 240 ALA A CA 1
ATOM 1789 C C . ALA A 1 240 ? 4.727 -20.125 0.024 1 97.81 240 ALA A C 1
ATOM 1791 O O . ALA A 1 240 ? 3.637 -19.703 0.421 1 97.81 240 ALA A O 1
ATOM 1792 N N . LEU A 1 241 ? 4.957 -21.375 -0.44 1 97.19 241 LEU A N 1
ATOM 1793 C CA . LEU A 1 241 ? 3.887 -22.359 -0.362 1 97.19 241 LEU A CA 1
ATOM 1794 C C . LEU A 1 241 ? 3.445 -22.562 1.083 1 97.19 241 LEU A C 1
ATOM 1796 O O . LEU A 1 241 ? 2.25 -22.531 1.384 1 97.19 241 LEU A O 1
ATOM 1800 N N . LEU A 1 242 ? 4.328 -22.688 1.993 1 94.81 242 LEU A N 1
ATOM 1801 C CA . LEU A 1 242 ? 4.035 -22.938 3.4 1 94.81 242 LEU A CA 1
ATOM 1802 C C . LEU A 1 242 ? 3.398 -21.719 4.047 1 94.81 242 LEU A C 1
ATOM 1804 O O . LEU A 1 242 ? 2.404 -21.828 4.766 1 94.81 242 LEU A O 1
ATOM 1808 N N . THR A 1 243 ? 3.975 -20.562 3.777 1 94.31 243 THR A N 1
ATOM 1809 C CA . THR A 1 243 ? 3.49 -19.344 4.406 1 94.31 243 THR A CA 1
ATOM 1810 C C . THR A 1 243 ? 2.109 -18.969 3.871 1 94.31 243 THR A C 1
ATOM 1812 O O . THR A 1 243 ? 1.277 -18.438 4.605 1 94.31 243 THR A O 1
ATOM 1815 N N . SER A 1 244 ? 1.905 -19.234 2.592 1 96.81 244 SER A N 1
ATOM 1816 C CA . SER A 1 244 ? 0.594 -18.922 2.027 1 96.81 244 SER A CA 1
ATOM 1817 C C . SER A 1 244 ? -0.498 -19.766 2.684 1 96.81 244 SER A C 1
ATOM 1819 O O . SER A 1 244 ? -1.624 -19.297 2.861 1 96.81 244 SER A O 1
ATOM 1821 N N . PHE A 1 245 ? -0.179 -20.969 3.012 1 92.81 245 PHE A N 1
ATOM 1822 C CA . PHE A 1 245 ? -1.165 -21.828 3.672 1 92.81 245 PHE A CA 1
ATOM 1823 C C . PHE A 1 245 ? -1.458 -21.312 5.078 1 92.81 245 PHE A C 1
ATOM 1825 O O . PHE A 1 245 ? -2.598 -21.375 5.543 1 92.81 245 PHE A O 1
ATOM 1832 N N . LEU A 1 246 ? -0.502 -20.828 5.738 1 91.19 246 LEU A N 1
ATOM 1833 C CA . LEU A 1 246 ? -0.702 -20.25 7.062 1 91.19 246 LEU A CA 1
ATOM 1834 C C . LEU A 1 246 ? -1.589 -19.016 6.984 1 91.19 246 LEU A C 1
ATOM 1836 O O . LEU A 1 246 ? -2.596 -18.922 7.691 1 91.19 246 LEU A O 1
ATOM 1840 N N . PHE A 1 247 ? -1.251 -18.109 6.117 1 92.44 247 PHE A N 1
ATOM 1841 C CA . PHE A 1 247 ? -1.996 -16.859 5.98 1 92.44 247 PHE A CA 1
ATOM 1842 C C . PHE A 1 247 ? -3.383 -17.125 5.402 1 92.44 247 PHE A C 1
ATOM 1844 O O . PHE A 1 247 ? -4.355 -16.484 5.801 1 92.44 247 PHE A O 1
ATOM 1851 N N . GLY A 1 248 ? -3.395 -18.047 4.465 1 90.69 248 GLY A N 1
ATOM 1852 C CA . GLY A 1 248 ? -4.684 -18.438 3.908 1 90.69 248 GLY A CA 1
ATOM 1853 C C . GLY A 1 248 ? -5.629 -19.016 4.941 1 90.69 248 GLY A C 1
ATOM 1854 O O . GLY A 1 248 ? -6.828 -18.734 4.922 1 90.69 248 GLY A O 1
ATOM 1855 N N . SER A 1 249 ? -5.125 -19.797 5.828 1 88.81 249 SER A N 1
ATOM 1856 C CA . SER A 1 249 ? -5.938 -20.375 6.895 1 88.81 249 SER A CA 1
ATOM 1857 C C . SER A 1 249 ? -6.469 -19.312 7.84 1 88.81 249 SER A C 1
ATOM 1859 O O . SER A 1 249 ? -7.621 -19.375 8.266 1 88.81 249 SER A O 1
ATOM 1861 N N . ILE A 1 250 ? -5.676 -18.359 8.102 1 88.31 250 ILE A N 1
ATOM 1862 C CA . ILE A 1 250 ? -6.102 -17.25 8.953 1 88.31 250 ILE A CA 1
ATOM 1863 C C . ILE A 1 250 ? -7.184 -16.438 8.234 1 88.31 250 ILE A C 1
ATOM 1865 O O . ILE A 1 250 ? -8.195 -16.078 8.836 1 88.31 250 ILE A O 1
ATOM 1869 N N . GLU A 1 251 ? -6.953 -16.188 6.992 1 84.25 251 GLU A N 1
ATOM 1870 C CA . GLU A 1 251 ? -7.922 -15.453 6.195 1 84.25 251 GLU A CA 1
ATOM 1871 C C . GLU A 1 251 ? -9.258 -16.188 6.125 1 84.25 251 GLU A C 1
ATOM 1873 O O . GLU A 1 251 ? -10.32 -15.555 6.203 1 84.25 251 GLU A O 1
ATOM 1878 N N . ALA A 1 252 ? -9.219 -17.484 5.941 1 82 252 ALA A N 1
ATOM 1879 C CA . ALA A 1 252 ? -10.43 -18.297 5.867 1 82 252 ALA A CA 1
ATOM 1880 C C . ALA A 1 252 ? -11.203 -18.25 7.184 1 82 252 ALA A C 1
ATOM 1882 O O . ALA A 1 252 ? -12.438 -18.219 7.188 1 82 252 ALA A O 1
ATOM 1883 N N . SER A 1 253 ? -10.484 -18.234 8.242 1 79.81 253 SER A N 1
ATOM 1884 C CA . SER A 1 253 ? -11.109 -18.188 9.562 1 79.81 253 SER A CA 1
ATOM 1885 C C . SER A 1 253 ? -11.812 -16.859 9.781 1 79.81 253 SER A C 1
ATOM 1887 O O . SER A 1 253 ? -12.836 -16.797 10.469 1 79.81 253 SER A O 1
ATOM 1889 N N . SER A 1 254 ? -11.273 -15.781 9.156 1 76.19 254 SER A N 1
ATOM 1890 C CA . SER A 1 254 ? -11.867 -14.453 9.289 1 76.19 254 SER A CA 1
ATOM 1891 C C . SER A 1 254 ? -13.227 -14.383 8.594 1 76.19 254 SER A C 1
ATOM 1893 O O . SER A 1 254 ? -14.156 -13.758 9.109 1 76.19 254 SER A O 1
ATOM 1895 N N . TYR A 1 255 ? -13.367 -15.094 7.551 1 69 255 TYR A N 1
ATOM 1896 C CA . TYR A 1 255 ? -14.617 -15.047 6.797 1 69 255 TYR A CA 1
ATOM 1897 C C . TYR A 1 255 ? -15.719 -15.828 7.516 1 69 255 TYR A C 1
ATOM 1899 O O . TYR A 1 255 ? -16.891 -15.445 7.473 1 69 255 TYR A O 1
ATOM 1907 N N . THR A 1 256 ? -15.266 -16.859 8.148 1 68.56 256 THR A N 1
ATOM 1908 C CA . THR A 1 256 ? -16.25 -17.609 8.922 1 68.56 256 THR A CA 1
ATOM 1909 C C . THR A 1 256 ? -16.797 -16.781 10.07 1 68.56 256 THR A C 1
ATOM 1911 O O . THR A 1 256 ? -17.953 -16.938 10.453 1 68.56 256 THR A O 1
ATOM 1914 N N . LEU A 1 257 ? -15.93 -15.789 10.422 1 73 257 LEU A N 1
ATOM 1915 C CA . LEU A 1 257 ? -16.328 -14.953 11.547 1 73 257 LEU A CA 1
ATOM 1916 C C . LEU A 1 257 ? -17.234 -13.82 11.086 1 73 257 LEU A C 1
ATOM 1918 O O . LEU A 1 257 ? -17.891 -13.172 11.906 1 73 257 LEU A O 1
ATOM 1922 N N . GLN A 1 258 ? -17.219 -13.648 9.773 1 72.5 258 GLN A N 1
ATOM 1923 C CA . GLN A 1 258 ? -18.094 -12.617 9.227 1 72.5 258 GLN A CA 1
ATOM 1924 C C . GLN A 1 258 ? -19.547 -12.906 9.562 1 72.5 258 GLN A C 1
ATOM 1926 O O . GLN A 1 258 ? -20.344 -11.984 9.742 1 72.5 258 GLN A O 1
ATOM 1931 N N . ALA A 1 259 ? -19.859 -14.133 9.688 1 67.69 259 ALA A N 1
ATOM 1932 C CA . ALA A 1 259 ? -21.219 -14.562 10.016 1 67.69 259 ALA A CA 1
ATOM 1933 C C . ALA A 1 259 ? -21.656 -14.008 11.375 1 67.69 259 ALA A C 1
ATOM 1935 O O . ALA A 1 259 ? -22.844 -13.867 11.633 1 67.69 259 ALA A O 1
ATOM 1936 N N . PHE A 1 260 ? -20.688 -13.609 12.109 1 72.88 260 PHE A N 1
ATOM 1937 C CA . PHE A 1 260 ? -21 -13.109 13.445 1 72.88 260 PHE A CA 1
ATOM 1938 C C . PHE A 1 260 ? -21.125 -11.594 13.43 1 72.88 260 PHE A C 1
ATOM 1940 O O . PHE A 1 260 ? -21.203 -10.961 14.484 1 72.88 260 PHE A O 1
ATOM 1947 N N . GLY A 1 261 ? -21.062 -11.008 12.258 1 74 261 GLY A N 1
ATOM 1948 C CA . GLY A 1 261 ? -21.359 -9.594 12.125 1 74 261 GLY A CA 1
ATOM 1949 C C . GLY A 1 261 ? -20.141 -8.703 12.18 1 74 261 GLY A C 1
ATOM 1950 O O . GLY A 1 261 ? -20.25 -7.48 12.273 1 74 261 GLY A O 1
ATOM 1951 N N . TYR A 1 262 ? -19 -9.305 12.109 1 77.88 262 TYR A N 1
ATOM 1952 C CA . TYR A 1 262 ? -17.797 -8.477 12.125 1 77.88 262 TYR A CA 1
ATOM 1953 C C . TYR A 1 262 ? -17.531 -7.879 10.75 1 77.88 262 TYR A C 1
ATOM 1955 O O . TYR A 1 262 ? -17.828 -8.508 9.727 1 77.88 262 TYR A O 1
ATOM 1963 N N . SER A 1 263 ? -17.125 -6.617 10.766 1 81.5 263 SER A N 1
ATOM 1964 C CA . SER A 1 263 ? -16.906 -5.883 9.523 1 81.5 263 SER A CA 1
ATOM 1965 C C . SER A 1 263 ? -15.781 -6.52 8.711 1 81.5 263 SER A C 1
ATOM 1967 O O . SER A 1 263 ? -14.922 -7.215 9.258 1 81.5 263 SER A O 1
ATOM 1969 N N . GLN A 1 264 ? -15.836 -6.309 7.418 1 79.5 264 GLN A N 1
ATOM 1970 C CA . GLN A 1 264 ? -14.828 -6.812 6.492 1 79.5 264 GLN A CA 1
ATOM 1971 C C . GLN A 1 264 ? -13.453 -6.23 6.809 1 79.5 264 GLN A C 1
ATOM 1973 O O . GLN A 1 264 ? -12.438 -6.906 6.645 1 79.5 264 GLN A O 1
ATOM 1978 N N . TRP A 1 265 ? -13.391 -5.07 7.293 1 80.75 265 TRP A N 1
ATOM 1979 C CA . TRP A 1 265 ? -12.125 -4.398 7.574 1 80.75 265 TRP A CA 1
ATOM 1980 C C . TRP A 1 265 ? -11.422 -5.039 8.766 1 80.75 265 TRP A C 1
ATOM 1982 O O . TRP A 1 265 ? -10.203 -5.23 8.742 1 80.75 265 TRP A O 1
ATOM 1992 N N . LEU A 1 266 ? -12.195 -5.445 9.727 1 79.75 266 LEU A N 1
ATOM 1993 C CA . LEU A 1 266 ? -11.633 -6.129 10.883 1 79.75 266 LEU A CA 1
ATOM 1994 C C . LEU A 1 266 ? -11.086 -7.5 10.5 1 79.75 266 LEU A C 1
ATOM 1996 O O . LEU A 1 266 ? -9.961 -7.852 10.859 1 79.75 266 LEU A O 1
ATOM 2000 N N . LEU A 1 267 ? -11.906 -8.117 9.773 1 79.88 267 LEU A N 1
ATOM 2001 C CA . LEU A 1 267 ? -11.562 -9.5 9.438 1 79.88 267 LEU A CA 1
ATOM 2002 C C . LEU A 1 267 ? -10.352 -9.547 8.508 1 79.88 267 LEU A C 1
ATOM 2004 O O . LEU A 1 267 ? -9.477 -10.398 8.664 1 79.88 267 LEU A O 1
ATOM 2008 N N . SER A 1 268 ? -10.289 -8.531 7.605 1 80.44 268 SER A N 1
ATOM 2009 C CA . SER A 1 268 ? -9.18 -8.477 6.656 1 80.44 268 SER A CA 1
ATOM 2010 C C . SER A 1 268 ? -7.879 -8.078 7.348 1 80.44 268 SER A C 1
ATOM 2012 O O . SER A 1 268 ? -6.793 -8.266 6.789 1 80.44 268 SER A O 1
ATOM 2014 N N . ALA A 1 269 ? -7.961 -7.637 8.586 1 86.88 269 ALA A N 1
ATOM 2015 C CA . ALA A 1 269 ? -6.781 -7.156 9.297 1 86.88 269 ALA A CA 1
ATOM 2016 C C . ALA A 1 269 ? -6.082 -8.297 10.031 1 86.88 269 ALA A C 1
ATOM 2018 O O . ALA A 1 269 ? -4.93 -8.156 10.453 1 86.88 269 ALA A O 1
ATOM 2019 N N . LEU A 1 270 ? -6.684 -9.406 10.18 1 87 270 LEU A N 1
ATOM 2020 C CA . LEU A 1 270 ? -6.191 -10.469 11.047 1 87 270 LEU A CA 1
ATOM 2021 C C . LEU A 1 270 ? -4.855 -11.008 10.539 1 87 270 LEU A C 1
ATOM 2023 O O . LEU A 1 270 ? -3.902 -11.141 11.312 1 87 270 LEU A O 1
ATOM 2027 N N . PRO A 1 271 ? -4.77 -11.219 9.211 1 87.44 271 PRO A N 1
ATOM 2028 C CA . PRO A 1 271 ? -3.471 -11.711 8.75 1 87.44 271 PRO A CA 1
ATOM 2029 C C . PRO A 1 271 ? -2.34 -10.719 9.016 1 87.44 271 PRO A C 1
ATOM 2031 O O . PRO A 1 271 ? -1.189 -11.117 9.195 1 87.44 271 PRO A O 1
ATOM 2034 N N . TYR A 1 272 ? -2.674 -9.508 9.094 1 88.94 272 TYR A N 1
ATOM 2035 C CA . TYR A 1 272 ? -1.662 -8.469 9.266 1 88.94 272 TYR A CA 1
ATOM 2036 C C . TYR A 1 272 ? -1.229 -8.367 10.727 1 88.94 272 TYR A C 1
ATOM 2038 O O . TYR A 1 272 ? -0.131 -7.891 11.016 1 88.94 272 TYR A O 1
ATOM 2046 N N . LEU A 1 273 ? -2.141 -8.789 11.602 1 90.69 273 LEU A N 1
ATOM 2047 C CA . LEU A 1 273 ? -1.709 -8.93 12.992 1 90.69 273 LEU A CA 1
ATOM 2048 C C . LEU A 1 273 ? -0.571 -9.945 13.102 1 90.69 273 LEU A C 1
ATOM 2050 O O . LEU A 1 273 ? 0.394 -9.719 13.836 1 90.69 273 LEU A O 1
ATOM 2054 N N . LEU A 1 274 ? -0.759 -11.031 12.383 1 88.44 274 LEU A N 1
ATOM 2055 C CA . LEU A 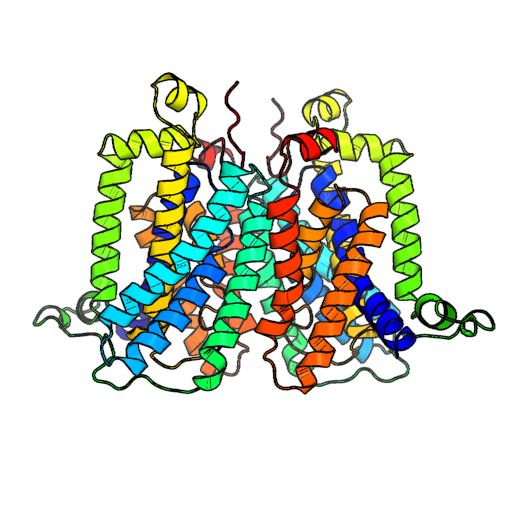1 274 ? 0.298 -12.039 12.352 1 88.44 274 LEU A CA 1
ATOM 2056 C C . LEU A 1 274 ? 1.584 -11.453 11.773 1 88.44 274 LEU A C 1
ATOM 2058 O O . LEU A 1 274 ? 2.678 -11.75 12.266 1 88.44 274 LEU A O 1
ATOM 2062 N N . THR A 1 275 ? 1.416 -10.641 10.727 1 89.38 275 THR A N 1
ATOM 2063 C CA . THR A 1 275 ? 2.572 -10.008 10.102 1 89.38 275 THR A CA 1
ATOM 2064 C C . THR A 1 275 ? 3.328 -9.148 11.109 1 89.38 275 THR A C 1
ATOM 2066 O O . THR A 1 275 ? 4.551 -9.258 11.234 1 89.38 275 THR A O 1
ATOM 2069 N N . ILE A 1 276 ? 2.674 -8.359 11.883 1 91.69 276 ILE A N 1
ATOM 2070 C CA . ILE A 1 276 ? 3.287 -7.477 12.867 1 91.69 276 ILE A CA 1
ATOM 2071 C C . ILE A 1 276 ? 3.967 -8.312 13.953 1 91.69 276 ILE A C 1
ATOM 2073 O O . ILE A 1 276 ? 5.09 -8.008 14.359 1 91.69 276 ILE A O 1
ATOM 2077 N N . ILE A 1 277 ? 3.299 -9.391 14.367 1 90.62 277 ILE A N 1
ATOM 2078 C CA . ILE A 1 277 ? 3.846 -10.25 15.406 1 90.62 277 ILE A CA 1
ATOM 2079 C C . ILE A 1 277 ? 5.141 -10.891 14.922 1 90.62 277 ILE A C 1
ATOM 2081 O O . ILE A 1 277 ? 6.148 -10.898 15.633 1 90.62 277 ILE A O 1
ATOM 2085 N N . ILE A 1 278 ? 5.109 -11.359 13.695 1 87.31 278 ILE A N 1
ATOM 2086 C CA . ILE A 1 278 ? 6.289 -12.008 13.133 1 87.31 278 ILE A CA 1
ATOM 2087 C C . ILE A 1 278 ? 7.426 -11 13.016 1 87.31 278 ILE A C 1
ATOM 2089 O O . ILE A 1 278 ? 8.578 -11.305 13.328 1 87.31 278 ILE A O 1
ATOM 2093 N N . LEU A 1 279 ? 7.105 -9.773 12.594 1 86.25 279 LEU A N 1
ATOM 2094 C CA . LEU A 1 279 ? 8.133 -8.75 12.438 1 86.25 279 LEU A CA 1
ATOM 2095 C C . LEU A 1 279 ? 8.695 -8.328 13.789 1 86.25 279 LEU A C 1
ATOM 2097 O O . LEU A 1 279 ? 9.883 -8.016 13.898 1 86.25 279 LEU A O 1
ATOM 2101 N N . MET A 1 280 ? 7.898 -8.359 14.766 1 86.31 280 MET A N 1
ATOM 2102 C CA . MET A 1 280 ? 8.312 -7.91 16.094 1 86.31 280 MET A CA 1
ATOM 2103 C C . MET A 1 280 ? 9.211 -8.945 16.766 1 86.31 280 MET A C 1
ATOM 2105 O O . MET A 1 280 ? 10.109 -8.586 17.531 1 86.31 280 MET A O 1
ATOM 2109 N N . ILE A 1 281 ? 8.984 -10.281 16.5 1 79.31 281 ILE A N 1
ATOM 2110 C CA . ILE A 1 281 ? 9.758 -11.344 17.141 1 79.31 281 ILE A CA 1
ATOM 2111 C C . ILE A 1 281 ? 11.008 -11.633 16.312 1 79.31 281 ILE A C 1
ATOM 2113 O O . ILE A 1 281 ? 12.055 -11.992 16.859 1 79.31 281 ILE A O 1
ATOM 2117 N N . GLY A 1 282 ? 10.883 -11.742 14.977 1 64.12 282 GLY A N 1
ATOM 2118 C CA . GLY A 1 282 ? 11.875 -12.289 14.07 1 64.12 282 GLY A CA 1
ATOM 2119 C C . GLY A 1 282 ? 12.93 -11.281 13.656 1 64.12 282 GLY A C 1
ATOM 2120 O O . GLY A 1 282 ? 13.656 -11.5 12.68 1 64.12 282 GLY A O 1
ATOM 2121 N N . SER A 1 283 ? 12.93 -10.039 14.133 1 54.91 283 SER A N 1
ATOM 2122 C CA . SER A 1 283 ? 13.5 -8.875 13.469 1 54.91 283 SER A CA 1
ATOM 2123 C C . SER A 1 283 ? 15.016 -8.992 13.336 1 54.91 283 SER A C 1
ATOM 2125 O O . SER A 1 283 ? 15.695 -8.008 13.039 1 54.91 283 SER A O 1
ATOM 2127 N N . SER A 1 284 ? 15.625 -10.141 13.617 1 54.19 284 SER A N 1
ATOM 2128 C CA . SER A 1 284 ? 17.031 -9.742 13.586 1 54.19 284 SER A CA 1
ATOM 2129 C C . SER A 1 284 ? 17.516 -9.539 12.156 1 54.19 284 SER A C 1
ATOM 2131 O O . SER A 1 284 ? 17.25 -10.359 11.281 1 54.19 284 SER A O 1
ATOM 2133 N N . SER A 1 285 ? 17.766 -8.18 11.711 1 55.69 285 SER A N 1
ATOM 2134 C CA . SER A 1 285 ? 18.422 -7.738 10.484 1 55.69 285 SER A CA 1
ATOM 2135 C C . SER A 1 285 ? 19.453 -8.766 10 1 55.69 285 SER A C 1
ATOM 2137 O O . SER A 1 285 ? 19.562 -9.016 8.797 1 55.69 285 SER A O 1
ATOM 2139 N N . LYS A 1 286 ? 20.031 -9.461 10.938 1 53.62 286 LYS A N 1
ATOM 2140 C CA . LYS A 1 286 ? 21.109 -10.398 10.617 1 53.62 286 LYS A CA 1
ATOM 2141 C C . LYS A 1 286 ? 20.547 -11.656 9.953 1 53.62 286 LYS A C 1
ATOM 2143 O O . LYS A 1 286 ? 21.141 -12.188 9.016 1 53.62 286 LYS A O 1
ATOM 2148 N N . PHE A 1 287 ? 19.375 -11.945 10.352 1 54.84 287 PHE A N 1
ATOM 2149 C CA . PHE A 1 287 ? 18.766 -13.148 9.812 1 54.84 287 PHE A CA 1
ATOM 2150 C C . PHE A 1 287 ? 18.344 -12.945 8.359 1 54.84 287 PHE A C 1
ATOM 2152 O O . PHE A 1 287 ? 18.578 -13.812 7.52 1 54.84 287 PHE A O 1
ATOM 2159 N N . ARG A 1 288 ? 17.875 -11.852 8.031 1 58.47 288 ARG A N 1
ATOM 2160 C CA . ARG A 1 288 ? 17.438 -11.609 6.656 1 58.47 288 ARG A CA 1
ATOM 2161 C C . ARG A 1 288 ? 18.625 -11.445 5.723 1 58.47 288 ARG A C 1
ATOM 2163 O O . ARG A 1 288 ? 18.609 -11.938 4.594 1 58.47 288 ARG A O 1
ATOM 2170 N N . ARG A 1 289 ? 19.5 -10.727 6.164 1 58.31 289 ARG A N 1
ATOM 2171 C CA . ARG A 1 289 ? 20.703 -10.57 5.348 1 58.31 289 ARG A CA 1
ATOM 2172 C C . ARG A 1 289 ? 21.312 -11.93 5.027 1 58.31 289 ARG A C 1
ATOM 2174 O O . ARG A 1 289 ? 21.781 -12.156 3.904 1 58.31 289 ARG A O 1
ATOM 2181 N N . ARG A 1 290 ? 21.156 -12.703 6.035 1 53.12 290 ARG A N 1
ATOM 2182 C CA . ARG A 1 290 ? 21.734 -14.031 5.863 1 53.12 290 ARG A CA 1
ATOM 2183 C C . ARG A 1 290 ? 20.875 -14.898 4.961 1 53.12 290 ARG A C 1
ATOM 2185 O O . ARG A 1 290 ? 21.375 -15.781 4.27 1 53.12 290 ARG A O 1
ATOM 2192 N N . MET A 1 291 ? 19.75 -14.422 4.859 1 54.94 291 MET A N 1
ATOM 2193 C CA . MET A 1 291 ? 18.844 -15.32 4.152 1 54.94 291 MET A CA 1
ATOM 2194 C C . MET A 1 291 ? 18.625 -14.859 2.715 1 54.94 291 MET A C 1
ATOM 2196 O O . MET A 1 291 ? 17.703 -15.312 2.045 1 54.94 291 MET A O 1
ATOM 2200 N N . GLY A 1 292 ? 19.281 -13.945 2.223 1 61.5 292 GLY A N 1
ATOM 2201 C CA . GLY A 1 292 ? 19.344 -13.734 0.785 1 61.5 292 GLY A CA 1
ATOM 2202 C C . GLY A 1 292 ? 18.484 -12.594 0.299 1 61.5 292 GLY A C 1
ATOM 2203 O O . GLY A 1 292 ? 18 -12.609 -0.837 1 61.5 292 GLY A O 1
ATOM 2204 N N . ALA A 1 293 ? 18.172 -11.688 1.021 1 70.75 293 ALA A N 1
ATOM 2205 C CA . ALA A 1 293 ? 17.438 -10.523 0.548 1 70.75 293 ALA A CA 1
ATOM 2206 C C . ALA A 1 293 ? 18.188 -9.805 -0.56 1 70.75 293 ALA A C 1
ATOM 2208 O O . ALA A 1 293 ? 19.406 -9.625 -0.476 1 70.75 293 ALA A O 1
ATOM 2209 N N . PRO A 1 294 ? 17.391 -9.43 -1.692 1 57.97 294 PRO A N 1
ATOM 2210 C CA . PRO A 1 294 ? 18.094 -8.68 -2.74 1 57.97 294 PRO A CA 1
ATOM 2211 C C . PRO A 1 294 ? 18.547 -7.297 -2.275 1 57.97 294 PRO A C 1
ATOM 2213 O O . PRO A 1 294 ? 17.703 -6.477 -1.874 1 57.97 294 PRO A O 1
ATOM 2216 N N . ARG A 1 295 ? 19.828 -6.988 -2.398 1 67.25 295 ARG A N 1
ATOM 2217 C CA . ARG A 1 295 ? 20.438 -5.77 -1.88 1 67.25 295 ARG A CA 1
ATOM 2218 C C . ARG A 1 295 ? 19.906 -4.539 -2.605 1 67.25 295 ARG A C 1
ATOM 2220 O O . ARG A 1 295 ? 19.828 -3.459 -2.02 1 67.25 295 ARG A O 1
ATOM 2227 N N . TYR A 1 296 ? 19.5 -4.746 -3.844 1 65.5 296 TYR A N 1
ATOM 2228 C CA . TYR A 1 296 ? 19.109 -3.592 -4.656 1 65.5 296 TYR A CA 1
ATOM 2229 C C . TYR A 1 296 ? 17.609 -3.57 -4.902 1 65.5 296 TYR A C 1
ATOM 2231 O O . TYR A 1 296 ? 17.141 -3.018 -5.902 1 65.5 296 TYR A O 1
ATOM 2239 N N . LEU A 1 297 ? 16.969 -4.184 -4.02 1 60.84 297 LEU A N 1
ATOM 2240 C CA . LEU A 1 297 ? 15.508 -4.164 -4.129 1 60.84 297 LEU A CA 1
ATOM 2241 C C . LEU A 1 297 ? 14.977 -2.738 -4.043 1 60.84 297 LEU A C 1
ATOM 2243 O O . LEU A 1 297 ? 15.328 -1.996 -3.123 1 60.84 297 LEU A O 1
ATOM 2247 N N . GLY A 1 298 ? 14.18 -2.371 -5.086 1 69.06 298 GLY A N 1
ATOM 2248 C CA . GLY A 1 298 ? 13.547 -1.061 -5.094 1 69.06 298 GLY A CA 1
ATOM 2249 C C . GLY A 1 298 ? 14.461 0.042 -5.586 1 69.06 298 GLY A C 1
ATOM 2250 O O . GLY A 1 298 ? 14.062 1.206 -5.656 1 69.06 298 GLY A O 1
ATOM 2251 N N . VAL A 1 299 ? 15.727 -0.278 -5.93 1 63.84 299 VAL A N 1
ATOM 2252 C CA . VAL A 1 299 ? 16.703 0.698 -6.414 1 63.84 299 VAL A CA 1
ATOM 2253 C C . VAL A 1 299 ? 16.828 0.582 -7.93 1 63.84 299 VAL A C 1
ATOM 2255 O O . VAL A 1 299 ? 17.156 -0.487 -8.453 1 63.84 299 VAL A O 1
ATOM 2258 N N . PRO A 1 300 ? 16.5 1.642 -8.68 1 54.75 300 PRO A N 1
ATOM 2259 C CA . PRO A 1 300 ? 16.719 1.582 -10.125 1 54.75 300 PRO A CA 1
ATOM 2260 C C . PRO A 1 300 ? 18.188 1.364 -10.484 1 54.75 300 PRO A C 1
ATOM 2262 O O . PRO A 1 300 ? 19.078 1.865 -9.797 1 54.75 300 PRO A O 1
ATOM 2265 N N . TYR A 1 301 ? 18.469 0.526 -11.5 1 54.31 301 TYR A N 1
ATOM 2266 C CA . TYR A 1 301 ? 19.844 0.291 -11.922 1 54.31 301 TYR A CA 1
ATOM 2267 C C . TYR A 1 301 ? 20.25 1.273 -13.008 1 54.31 301 TYR A C 1
ATOM 2269 O O . TYR A 1 301 ? 19.531 1.462 -13.992 1 54.31 301 TYR A O 1
ATOM 2277 N N . GLU A 1 302 ? 21.234 2.057 -12.859 1 61.78 302 GLU A N 1
ATOM 2278 C CA . GLU A 1 302 ? 21.875 2.916 -13.852 1 61.78 302 GLU A CA 1
ATOM 2279 C C . GLU A 1 302 ? 23.25 2.373 -14.25 1 61.78 302 GLU A C 1
ATOM 2281 O O . GLU A 1 302 ? 24.094 2.127 -13.391 1 61.78 302 GLU A O 1
ATOM 2286 N N . ARG A 1 303 ? 23.359 2.057 -15.508 1 56.47 303 ARG A N 1
ATOM 2287 C CA . ARG A 1 303 ? 24.656 1.609 -16 1 56.47 303 ARG A CA 1
ATOM 2288 C C . ARG A 1 303 ? 25.703 2.717 -15.875 1 56.47 303 ARG A C 1
ATOM 2290 O O . ARG A 1 303 ? 25.422 3.875 -16.203 1 56.47 303 ARG A O 1
ATOM 2297 N N . GLU A 1 304 ? 26.734 2.518 -15.102 1 50.16 304 GLU A N 1
ATOM 2298 C CA . GLU A 1 304 ? 27.828 3.49 -15.117 1 50.16 304 GLU A CA 1
ATOM 2299 C C . GLU A 1 304 ? 28.625 3.42 -16.422 1 50.16 304 GLU A C 1
ATOM 2301 O O . GLU A 1 304 ? 28.734 2.355 -17.031 1 50.16 304 GLU A O 1
ATOM 2306 N N . MET B 1 1 ? -20.094 28.641 -8.594 1 68.19 1 MET B N 1
ATOM 2307 C CA . MET B 1 1 ? -19.797 27.234 -8.852 1 68.19 1 MET B CA 1
ATOM 2308 C C . MET B 1 1 ? -18.312 26.953 -8.648 1 68.19 1 MET B C 1
ATOM 2310 O O . MET B 1 1 ? -17.938 26.062 -7.875 1 68.19 1 MET B O 1
ATOM 2314 N N . VAL B 1 2 ? -17.531 27.859 -9.242 1 73.69 2 VAL B N 1
ATOM 2315 C CA . VAL B 1 2 ? -16.078 27.688 -9.141 1 73.69 2 VAL B CA 1
ATOM 2316 C C . VAL B 1 2 ? -15.641 27.875 -7.688 1 73.69 2 VAL B C 1
ATOM 2318 O O . VAL B 1 2 ? -14.812 27.109 -7.188 1 73.69 2 VAL B O 1
ATOM 2321 N N . GLU B 1 3 ? -16.203 28.812 -7.02 1 77.81 3 GLU B N 1
ATOM 2322 C CA . GLU B 1 3 ? -15.828 29.078 -5.633 1 77.81 3 GLU B CA 1
ATOM 2323 C C . GLU B 1 3 ? -16.156 27.891 -4.738 1 77.81 3 GLU B C 1
ATOM 2325 O O . GLU B 1 3 ? -15.383 27.547 -3.84 1 77.81 3 GLU B O 1
ATOM 2330 N N . ASN B 1 4 ? -17.25 27.375 -5.02 1 77.62 4 ASN B N 1
ATOM 2331 C CA . ASN B 1 4 ? -17.656 26.203 -4.227 1 77.62 4 ASN B CA 1
ATOM 2332 C C . ASN B 1 4 ? -16.734 25.031 -4.465 1 77.62 4 ASN B C 1
ATOM 2334 O O . ASN B 1 4 ? -16.391 24.297 -3.529 1 77.62 4 ASN B O 1
ATOM 2338 N N . ILE B 1 5 ? -16.375 24.906 -5.668 1 76.88 5 ILE B N 1
ATOM 2339 C CA . ILE B 1 5 ? -15.477 23.828 -6.035 1 76.88 5 ILE B CA 1
ATOM 2340 C C . ILE B 1 5 ? -14.125 24.031 -5.363 1 76.88 5 ILE B C 1
ATOM 2342 O O . ILE B 1 5 ? -13.547 23.078 -4.82 1 76.88 5 ILE B O 1
ATOM 2346 N N . LEU B 1 6 ? -13.703 25.203 -5.367 1 81.88 6 LEU B N 1
ATOM 2347 C CA . LEU B 1 6 ? -12.43 25.531 -4.723 1 81.88 6 LEU B CA 1
ATOM 2348 C C . LEU B 1 6 ? -12.523 25.344 -3.213 1 81.88 6 LEU B C 1
ATOM 2350 O O . LEU B 1 6 ? -11.586 24.859 -2.58 1 81.88 6 LEU B O 1
ATOM 2354 N N . TRP B 1 7 ? -13.633 25.766 -2.729 1 85.69 7 TRP B N 1
ATOM 2355 C CA . TRP B 1 7 ? -13.859 25.625 -1.293 1 85.69 7 TRP B CA 1
ATOM 2356 C C . TRP B 1 7 ? -13.797 24.172 -0.864 1 85.69 7 TRP B C 1
ATOM 2358 O O . TRP B 1 7 ? -13.086 23.828 0.086 1 85.69 7 TRP B O 1
ATOM 2368 N N . ILE B 1 8 ? -14.391 23.328 -1.59 1 85.06 8 ILE B N 1
ATOM 2369 C CA . ILE B 1 8 ? -14.406 21.891 -1.278 1 85.06 8 ILE B CA 1
ATOM 2370 C C . ILE B 1 8 ? -13.031 21.297 -1.536 1 85.06 8 ILE B C 1
ATOM 2372 O O . ILE B 1 8 ? -12.57 20.438 -0.782 1 85.06 8 ILE B O 1
ATOM 2376 N N . GLY B 1 9 ? -12.461 21.75 -2.584 1 87.56 9 GLY B N 1
ATOM 2377 C CA . GLY B 1 9 ? -11.125 21.281 -2.908 1 87.56 9 GLY B CA 1
ATOM 2378 C C . GLY B 1 9 ? -10.109 21.594 -1.824 1 87.56 9 GLY B C 1
ATOM 2379 O O . GLY B 1 9 ? -9.289 20.734 -1.478 1 87.56 9 GLY B O 1
ATOM 2380 N N . PHE B 1 10 ? -10.227 22.781 -1.296 1 91.12 10 PHE B N 1
ATOM 2381 C CA . PHE B 1 10 ? -9.297 23.188 -0.245 1 91.12 10 PHE B CA 1
ATOM 2382 C C . PHE B 1 10 ? -9.531 22.375 1.023 1 91.12 10 PHE B C 1
ATOM 2384 O O . PHE B 1 10 ? -8.578 21.984 1.701 1 91.12 10 PHE B O 1
ATOM 2391 N N . ARG B 1 11 ? -10.766 22.109 1.26 1 92.44 11 ARG B N 1
ATOM 2392 C CA . ARG B 1 11 ? -11.086 21.281 2.42 1 92.44 11 ARG B CA 1
ATOM 2393 C C . ARG B 1 11 ? -10.562 19.875 2.246 1 92.44 11 ARG B C 1
ATOM 2395 O O . ARG B 1 11 ? -10.039 19.281 3.193 1 92.44 11 ARG B O 1
ATOM 2402 N N . SER B 1 12 ? -10.688 19.375 1.02 1 92.75 12 SER B N 1
ATOM 2403 C CA . SER B 1 12 ? -10.258 18.016 0.727 1 92.75 12 SER B CA 1
ATOM 2404 C C . SER B 1 12 ? -8.734 17.891 0.758 1 92.75 12 SER B C 1
ATOM 2406 O O . SER B 1 12 ? -8.195 16.797 0.893 1 92.75 12 SER B O 1
ATOM 2408 N N . ALA B 1 13 ? -8.055 19 0.688 1 96.25 13 ALA B N 1
ATOM 2409 C CA . ALA B 1 13 ? -6.598 19.016 0.652 1 96.25 13 ALA B CA 1
ATOM 2410 C C . ALA B 1 13 ? -6.008 18.891 2.055 1 96.25 13 ALA B C 1
ATOM 2412 O O . ALA B 1 13 ?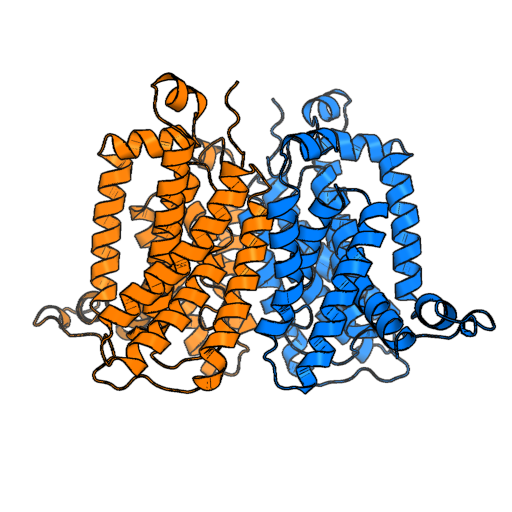 -4.875 18.438 2.217 1 96.25 13 ALA B O 1
ATOM 2413 N N . VAL B 1 14 ? -6.766 19.203 3.035 1 97.5 14 VAL B N 1
ATOM 2414 C CA . VAL B 1 14 ? -6.246 19.375 4.391 1 97.5 14 VAL B CA 1
ATOM 2415 C C . VAL B 1 14 ? -5.727 18.031 4.91 1 97.5 14 VAL B C 1
ATOM 2417 O O . VAL B 1 14 ? -4.582 17.938 5.363 1 97.5 14 VAL B O 1
ATOM 2420 N N . PRO B 1 15 ? -6.531 16.984 4.852 1 98 15 PRO B N 1
ATOM 2421 C CA . PRO B 1 15 ? -6 15.727 5.383 1 98 15 PRO B CA 1
ATOM 2422 C C . PRO B 1 15 ? -4.809 15.203 4.59 1 98 15 PRO B C 1
ATOM 2424 O O . PRO B 1 15 ? -3.891 14.609 5.16 1 98 15 PRO B O 1
ATOM 2427 N N . LEU B 1 16 ? -4.762 15.43 3.307 1 97.69 16 LEU B N 1
ATOM 2428 C CA . LEU B 1 16 ? -3.629 15.031 2.482 1 97.69 16 LEU B CA 1
ATOM 2429 C C . LEU B 1 16 ? -2.367 15.789 2.893 1 97.69 16 LEU B C 1
ATOM 2431 O O . LEU B 1 16 ? -1.299 15.188 3.029 1 97.69 16 LEU B O 1
ATOM 2435 N N . LEU B 1 17 ? -2.549 17.094 3.09 1 98.56 17 LEU B N 1
ATOM 2436 C CA . LEU B 1 17 ? -1.425 17.938 3.453 1 98.56 17 LEU B CA 1
ATOM 2437 C C . LEU B 1 17 ? -0.855 17.547 4.809 1 98.56 17 LEU B C 1
ATOM 2439 O O . LEU B 1 17 ? 0.358 17.375 4.953 1 98.56 17 LEU B O 1
ATOM 2443 N N . LEU B 1 18 ? -1.722 17.359 5.77 1 98.81 18 LEU B N 1
ATOM 2444 C CA . LEU B 1 18 ? -1.287 17.031 7.125 1 98.81 18 LEU B CA 1
ATOM 2445 C C . LEU B 1 18 ? -0.52 15.719 7.141 1 98.81 18 LEU B C 1
ATOM 2447 O O . LEU B 1 18 ? 0.574 15.641 7.703 1 98.81 18 LEU B O 1
ATOM 2451 N N . ALA B 1 19 ? -1.08 14.703 6.523 1 98.81 19 ALA B N 1
ATOM 2452 C CA . ALA B 1 19 ? -0.417 13.406 6.473 1 98.81 19 ALA B CA 1
ATOM 2453 C C . ALA B 1 19 ? 0.909 13.5 5.723 1 98.81 19 ALA B C 1
ATOM 2455 O O . ALA B 1 19 ? 1.912 12.922 6.148 1 98.81 19 ALA B O 1
ATOM 2456 N N . ALA B 1 20 ? 0.924 14.242 4.633 1 98.62 20 ALA B N 1
ATOM 2457 C CA . ALA B 1 20 ? 2.133 14.383 3.824 1 98.62 20 ALA B CA 1
ATOM 2458 C C . ALA B 1 20 ? 3.225 15.117 4.598 1 98.62 20 ALA B C 1
ATOM 2460 O O . ALA B 1 20 ? 4.402 14.758 4.512 1 98.62 20 ALA B O 1
ATOM 2461 N N . LEU B 1 21 ? 2.832 16.172 5.312 1 98.75 21 LEU B N 1
ATOM 2462 C CA . LEU B 1 21 ? 3.803 16.922 6.105 1 98.75 21 LEU B CA 1
ATOM 2463 C C . LEU B 1 21 ? 4.531 16.016 7.082 1 98.75 21 LEU B C 1
ATOM 2465 O O . LEU B 1 21 ? 5.758 16.062 7.199 1 98.75 21 LEU B O 1
ATOM 2469 N N . GLY B 1 22 ? 3.77 15.18 7.762 1 98.69 22 GLY B N 1
ATOM 2470 C CA . GLY B 1 22 ? 4.375 14.227 8.672 1 98.69 22 GLY B CA 1
ATOM 2471 C C . GLY B 1 22 ? 5.289 13.234 7.984 1 98.69 22 GLY B C 1
ATOM 2472 O O . GLY B 1 22 ? 6.398 12.969 8.453 1 98.69 22 GLY B O 1
ATOM 2473 N N . GLU B 1 23 ? 4.832 12.719 6.91 1 98.25 23 GLU B N 1
ATOM 2474 C CA . GLU B 1 23 ? 5.594 11.703 6.195 1 98.25 23 GLU B CA 1
ATOM 2475 C C . GLU B 1 23 ? 6.848 12.297 5.559 1 98.25 23 GLU B C 1
ATOM 2477 O O . GLU B 1 23 ? 7.852 11.602 5.387 1 98.25 23 GLU B O 1
ATOM 2482 N N . ILE B 1 24 ? 6.855 13.578 5.195 1 98.12 24 ILE B N 1
ATOM 2483 C CA . ILE B 1 24 ? 8.047 14.258 4.691 1 98.12 24 ILE B CA 1
ATOM 2484 C C . ILE B 1 24 ? 9.164 14.164 5.727 1 98.12 24 ILE B C 1
ATOM 2486 O O . ILE B 1 24 ? 10.305 13.82 5.395 1 98.12 24 ILE B O 1
ATOM 2490 N N . TYR B 1 25 ? 8.828 14.422 6.961 1 98.44 25 TYR B N 1
ATOM 2491 C CA . TYR B 1 25 ? 9.836 14.352 8.008 1 98.44 25 TYR B CA 1
ATOM 2492 C C . TYR B 1 25 ? 10.328 12.922 8.203 1 98.44 25 TYR B C 1
ATOM 2494 O O . TYR B 1 25 ? 11.523 12.68 8.359 1 98.44 25 TYR B O 1
ATOM 2502 N N . ALA B 1 26 ? 9.398 11.977 8.211 1 97.94 26 ALA B N 1
ATOM 2503 C CA . ALA B 1 26 ? 9.789 10.57 8.352 1 97.94 26 ALA B CA 1
ATOM 2504 C C . ALA B 1 26 ? 10.742 10.148 7.238 1 97.94 26 ALA B C 1
ATOM 2506 O O . ALA B 1 26 ? 11.82 9.602 7.504 1 97.94 26 ALA B O 1
ATOM 2507 N N . GLU B 1 27 ? 10.391 10.5 6.02 1 96.12 27 GLU B N 1
ATOM 2508 C CA . GLU B 1 27 ? 11.203 10.078 4.883 1 96.12 27 GLU B CA 1
ATOM 2509 C C . GLU B 1 27 ? 12.516 10.844 4.828 1 96.12 27 GLU B C 1
ATOM 2511 O O . GLU B 1 27 ? 13.562 10.281 4.48 1 96.12 27 GLU B O 1
ATOM 2516 N N . ARG B 1 28 ? 12.461 12.125 5.16 1 96.19 28 ARG B N 1
ATOM 2517 C CA . ARG B 1 28 ? 13.695 12.914 5.176 1 96.19 28 ARG B CA 1
ATOM 2518 C C . ARG B 1 28 ? 14.688 12.344 6.18 1 96.19 28 ARG B C 1
ATOM 2520 O O . ARG B 1 28 ? 15.898 12.453 5.988 1 96.19 28 ARG B O 1
ATOM 2527 N N . SER B 1 29 ? 14.18 11.719 7.188 1 96.31 29 SER B N 1
ATOM 2528 C CA . SER B 1 29 ? 15.062 11.164 8.203 1 96.31 29 SER B CA 1
ATOM 2529 C C . SER B 1 29 ? 15.547 9.773 7.812 1 96.31 29 SER B C 1
ATOM 2531 O O . SER B 1 29 ? 16.438 9.219 8.461 1 96.31 29 SER B O 1
ATOM 2533 N N . GLY B 1 30 ? 14.891 9.203 6.766 1 94.38 30 GLY B N 1
ATOM 2534 C CA . GLY B 1 30 ? 15.344 7.914 6.277 1 94.38 30 GLY B CA 1
ATOM 2535 C C . GLY B 1 30 ? 14.359 6.789 6.559 1 94.38 30 GLY B C 1
ATOM 2536 O O . GLY B 1 30 ? 14.672 5.617 6.336 1 94.38 30 GLY B O 1
ATOM 2537 N N . VAL B 1 31 ? 13.125 7.113 7.023 1 95 31 VAL B N 1
ATOM 2538 C CA . VAL B 1 31 ? 12.156 6.078 7.375 1 95 31 VAL B CA 1
ATOM 2539 C C . VAL B 1 31 ? 10.93 6.188 6.477 1 95 31 VAL B C 1
ATOM 2541 O O . VAL B 1 31 ? 10.289 7.238 6.422 1 95 31 VAL B O 1
ATOM 2544 N N . LEU B 1 32 ? 10.672 5.164 5.672 1 95.5 32 LEU B N 1
ATOM 2545 C CA . LEU B 1 32 ? 9.461 5.078 4.863 1 95.5 32 LEU B CA 1
ATOM 2546 C C . LEU B 1 32 ? 8.312 4.484 5.672 1 95.5 32 LEU B C 1
ATOM 2548 O O . LEU B 1 32 ? 8.414 3.363 6.172 1 95.5 32 LEU B O 1
ATOM 2552 N N . ASN B 1 33 ? 7.277 5.227 5.855 1 97.06 33 ASN B N 1
ATOM 2553 C CA . ASN B 1 33 ? 6.133 4.742 6.617 1 97.06 33 ASN B CA 1
ATOM 2554 C C . ASN B 1 33 ? 4.895 4.582 5.738 1 97.06 33 ASN B C 1
ATOM 2556 O O . ASN B 1 33 ? 4.105 5.516 5.594 1 97.06 33 ASN B O 1
ATOM 2560 N N . LEU B 1 34 ? 4.637 3.369 5.316 1 96.75 34 LEU B N 1
ATOM 2561 C CA . LEU B 1 34 ? 3.451 3.076 4.516 1 96.75 34 LEU B CA 1
ATOM 2562 C C . LEU B 1 34 ? 2.236 2.848 5.41 1 96.75 34 LEU B C 1
ATOM 2564 O O . LEU B 1 34 ? 1.172 2.453 4.926 1 96.75 34 LEU B O 1
ATOM 2568 N N . GLY B 1 35 ? 2.338 3.078 6.691 1 98 35 GLY B N 1
ATOM 2569 C CA . GLY B 1 35 ? 1.258 2.891 7.648 1 98 35 GLY B CA 1
ATOM 2570 C C . GLY B 1 35 ? 0.36 4.105 7.777 1 98 35 GLY B C 1
ATOM 2571 O O . GLY B 1 35 ? -0.554 4.121 8.609 1 98 35 GLY B O 1
ATOM 2572 N N . VAL B 1 36 ? 0.578 5.062 6.977 1 98.56 36 VAL B N 1
ATOM 2573 C CA . VAL B 1 36 ? -0.098 6.355 7.062 1 98.56 36 VAL B CA 1
ATOM 2574 C C . VAL B 1 36 ? -1.609 6.152 6.992 1 98.56 36 VAL B C 1
ATOM 2576 O O . VAL B 1 36 ? -2.357 6.738 7.777 1 98.56 36 VAL B O 1
ATOM 2579 N N . GLU B 1 37 ? -2.037 5.316 6.086 1 97.5 37 GLU B N 1
ATOM 2580 C CA . GLU B 1 37 ? -3.465 5.051 5.934 1 97.5 37 GLU B CA 1
ATOM 2581 C C . GLU B 1 37 ? -4.074 4.535 7.23 1 97.5 37 GLU B C 1
ATOM 2583 O O . GLU B 1 37 ? -5.137 4.992 7.652 1 97.5 37 GLU B O 1
ATOM 2588 N N . GLY B 1 38 ? -3.418 3.59 7.848 1 98.19 38 GLY B N 1
ATOM 2589 C CA . GLY B 1 38 ? -3.896 3.029 9.102 1 98.19 38 GLY B CA 1
ATOM 2590 C C . GLY B 1 38 ? -3.863 4.02 10.25 1 98.19 38 GLY B C 1
ATOM 2591 O O . GLY B 1 38 ? -4.77 4.043 11.086 1 98.19 38 GLY B O 1
ATOM 2592 N N . MET B 1 39 ? -2.838 4.809 10.297 1 98.88 39 MET B N 1
ATOM 2593 C CA . MET B 1 39 ? -2.709 5.82 11.344 1 98.88 39 MET B CA 1
ATOM 2594 C C . MET B 1 39 ? -3.801 6.875 11.211 1 98.88 39 MET B C 1
ATOM 2596 O O . MET B 1 39 ? -4.375 7.305 12.219 1 98.88 39 MET B O 1
ATOM 2600 N N . MET B 1 40 ? -4.094 7.242 9.992 1 98.81 40 MET B N 1
ATOM 2601 C CA . MET B 1 40 ? -5.188 8.18 9.758 1 98.81 40 MET B CA 1
ATOM 2602 C C . MET B 1 40 ? -6.52 7.582 10.18 1 98.81 40 MET B C 1
ATOM 2604 O O . MET B 1 40 ? -7.324 8.25 10.836 1 98.81 40 MET B O 1
ATOM 2608 N N . ALA B 1 41 ? -6.766 6.312 9.844 1 98.5 41 ALA B N 1
ATOM 2609 C CA . ALA B 1 41 ? -8.023 5.645 10.164 1 98.5 41 ALA B CA 1
ATOM 2610 C C . ALA B 1 41 ? -8.227 5.551 11.672 1 98.5 41 ALA B C 1
ATOM 2612 O O . ALA B 1 41 ? -9.305 5.871 12.18 1 98.5 41 ALA B O 1
ATOM 2613 N N . LEU B 1 42 ? -7.188 5.113 12.305 1 98.69 42 LEU B N 1
ATOM 2614 C CA . LEU B 1 42 ? -7.285 5.004 13.758 1 98.69 42 LEU B CA 1
ATOM 2615 C C . LEU B 1 42 ? -7.473 6.379 14.398 1 98.69 42 LEU B C 1
ATOM 2617 O O . LEU B 1 42 ? -8.227 6.52 15.359 1 98.69 42 LEU B O 1
ATOM 2621 N N . GLY B 1 43 ? -6.738 7.348 13.883 1 98.88 43 GLY B N 1
ATOM 2622 C CA . GLY B 1 43 ? -6.93 8.711 14.352 1 98.88 43 GLY B CA 1
ATOM 2623 C C . GLY B 1 43 ? -8.344 9.211 14.164 1 98.88 43 GLY B C 1
ATOM 2624 O O . GLY B 1 43 ? -8.906 9.852 15.055 1 98.88 43 GLY B O 1
ATOM 2625 N N . ALA B 1 44 ? -8.922 8.922 13.031 1 98.81 44 ALA B N 1
ATOM 2626 C CA . ALA B 1 44 ? -10.289 9.344 12.734 1 98.81 44 ALA B CA 1
ATOM 2627 C C . ALA B 1 44 ? -11.281 8.703 13.703 1 98.81 44 ALA B C 1
ATOM 2629 O O . ALA B 1 44 ? -12.156 9.391 14.242 1 98.81 44 ALA B O 1
ATOM 2630 N N . ALA B 1 45 ? -11.141 7.402 13.93 1 98.56 45 ALA B N 1
ATOM 2631 C CA . ALA B 1 45 ? -12.062 6.691 14.812 1 98.56 45 ALA B CA 1
ATOM 2632 C C . ALA B 1 45 ? -11.945 7.199 16.25 1 98.56 45 ALA B C 1
ATOM 2634 O O . ALA B 1 45 ? -12.961 7.488 16.891 1 98.56 45 ALA B O 1
ATOM 2635 N N . SER B 1 46 ? -10.734 7.305 16.703 1 98.81 46 SER B N 1
ATOM 2636 C CA . SER B 1 46 ? -10.508 7.738 18.078 1 98.81 46 SER B CA 1
ATOM 2637 C C . SER B 1 46 ? -11.008 9.156 18.297 1 98.81 46 SER B C 1
ATOM 2639 O O . SER B 1 46 ? -11.641 9.445 19.312 1 98.81 46 SER B O 1
ATOM 2641 N N . SER B 1 47 ? -10.703 10.008 17.359 1 98.75 47 SER B N 1
ATOM 2642 C CA . SER B 1 47 ? -11.125 11.398 17.5 1 98.75 47 SER B CA 1
ATOM 2643 C C . SER B 1 47 ? -12.648 11.508 17.531 1 98.75 47 SER B C 1
ATOM 2645 O O . SER B 1 47 ? -13.203 12.25 18.344 1 98.75 47 SER B O 1
ATOM 2647 N N . PHE B 1 48 ? -13.328 10.82 16.672 1 98.56 48 PHE B N 1
ATOM 2648 C CA . PHE B 1 48 ? -14.789 10.852 16.609 1 98.56 48 PHE B CA 1
ATOM 2649 C C . PHE B 1 48 ? -15.391 10.375 17.922 1 98.56 48 PHE B C 1
ATOM 2651 O O . PHE B 1 48 ? -16.266 11.039 18.484 1 98.56 48 PHE B O 1
ATOM 2658 N N . ILE B 1 49 ? -14.883 9.234 18.391 1 98.56 49 ILE B N 1
ATOM 2659 C CA . ILE B 1 49 ? -15.422 8.578 19.578 1 98.56 49 ILE B CA 1
ATOM 2660 C C . ILE B 1 49 ? -15.234 9.484 20.797 1 98.56 49 ILE B C 1
ATOM 2662 O O . ILE B 1 49 ? -16.172 9.703 21.578 1 98.56 49 ILE B O 1
ATOM 2666 N N . VAL B 1 50 ? -14.07 10.008 20.953 1 98.56 50 VAL B N 1
ATOM 2667 C CA . VAL B 1 50 ? -13.797 10.852 22.109 1 98.56 50 VAL B CA 1
ATOM 2668 C C . VAL B 1 50 ? -14.578 12.156 22 1 98.56 50 VAL B C 1
ATOM 2670 O O . VAL B 1 50 ? -15.102 12.656 23 1 98.56 50 VAL B O 1
ATOM 2673 N N . ALA B 1 51 ? -14.711 12.703 20.797 1 98.19 51 ALA B N 1
ATOM 2674 C CA . ALA B 1 51 ? -15.461 13.938 20.609 1 98.19 51 ALA B CA 1
ATOM 2675 C C . ALA B 1 51 ? -16.938 13.75 20.953 1 98.19 51 ALA B C 1
ATOM 2677 O O . ALA B 1 51 ? -17.531 14.578 21.656 1 98.19 51 ALA B O 1
ATOM 2678 N N . ILE B 1 52 ? -17.5 12.711 20.484 1 97.12 52 ILE B N 1
ATOM 2679 C CA . ILE B 1 52 ? -18.938 12.484 20.688 1 97.12 52 ILE B CA 1
ATOM 2680 C C . ILE B 1 52 ? -19.188 12.172 22.156 1 97.12 52 ILE B C 1
ATOM 2682 O O . ILE B 1 52 ? -20.234 12.555 22.703 1 97.12 52 ILE B O 1
ATOM 2686 N N . GLN B 1 53 ? -18.297 11.508 22.828 1 97.38 53 GLN B N 1
ATOM 2687 C CA . GLN B 1 53 ? -18.484 11.109 24.219 1 97.38 53 GLN B CA 1
ATOM 2688 C C . GLN B 1 53 ? -18.234 12.281 25.172 1 97.38 53 GLN B C 1
ATOM 2690 O O . GLN B 1 53 ? -18.906 12.398 26.203 1 97.38 53 GLN B O 1
ATOM 2695 N N . THR B 1 54 ? -17.312 13.141 24.844 1 97.38 54 THR B N 1
ATOM 2696 C CA . THR B 1 54 ? -16.922 14.188 25.766 1 97.38 54 THR B CA 1
ATOM 2697 C C . THR B 1 54 ? -17.594 15.508 25.406 1 97.38 54 THR B C 1
ATOM 2699 O O . THR B 1 54 ? -17.656 16.438 26.219 1 97.38 54 THR B O 1
ATOM 2702 N N . GLY B 1 55 ? -17.984 15.648 24.188 1 96.56 55 GLY B N 1
ATOM 2703 C CA . GLY B 1 55 ? -18.547 16.906 23.719 1 96.56 55 GLY B CA 1
ATOM 2704 C C . GLY B 1 55 ? -17.484 17.938 23.344 1 96.56 55 GLY B C 1
ATOM 2705 O O . GLY B 1 55 ? -17.812 19.094 23.062 1 96.56 55 GLY B O 1
ATOM 2706 N N . SER B 1 56 ? -16.281 17.531 23.312 1 97.44 56 SER B N 1
ATOM 2707 C CA . SER B 1 56 ? -15.188 18.438 23 1 97.44 56 SER B CA 1
ATOM 2708 C C . SER B 1 56 ? -14.461 18.016 21.719 1 97.44 56 SER B C 1
ATOM 2710 O O . SER B 1 56 ? -13.805 16.969 21.703 1 97.44 56 SER B O 1
ATOM 2712 N N . PRO B 1 57 ? -14.484 18.828 20.703 1 96.5 57 PRO B N 1
ATOM 2713 C CA . PRO B 1 57 ? -13.773 18.469 19.484 1 96.5 57 PRO B CA 1
ATOM 2714 C C . PRO B 1 57 ? -12.258 18.453 19.672 1 96.5 57 PRO B C 1
ATOM 2716 O O . PRO B 1 57 ? -11.57 17.609 19.078 1 96.5 57 PRO B O 1
ATOM 2719 N N . TRP B 1 58 ? -11.742 19.25 20.578 1 97.62 58 TRP B N 1
ATOM 2720 C CA . TRP B 1 58 ? -10.297 19.344 20.75 1 97.62 58 TRP B CA 1
ATOM 2721 C C . TRP B 1 58 ? -9.758 18.156 21.531 1 97.62 58 TRP B C 1
ATOM 2723 O O . TRP B 1 58 ? -8.633 17.703 21.297 1 97.62 58 TRP B O 1
ATOM 2733 N N . LEU B 1 59 ? -10.57 17.609 22.438 1 98.25 59 LEU B N 1
ATOM 2734 C CA . LEU B 1 59 ? -10.188 16.359 23.078 1 98.25 59 LEU B CA 1
ATOM 2735 C C . LEU B 1 59 ? -10.195 15.211 22.078 1 98.25 59 LEU B C 1
ATOM 2737 O O . LEU B 1 59 ? -9.367 14.305 22.156 1 98.25 59 LEU B O 1
ATOM 2741 N N . GLY B 1 60 ? -11.18 15.297 21.156 1 98.38 60 GLY B N 1
ATOM 2742 C CA . GLY B 1 60 ? -11.188 14.344 20.062 1 98.38 60 GLY B CA 1
ATOM 2743 C C . GLY B 1 60 ? -9.93 14.398 19.219 1 98.38 60 GLY B C 1
ATOM 2744 O O . GLY B 1 60 ? -9.281 13.375 19 1 98.38 60 GLY B O 1
ATOM 2745 N N . VAL B 1 61 ? -9.57 15.602 18.844 1 98.38 61 VAL B N 1
ATOM 2746 C CA . VAL B 1 61 ? -8.391 15.805 18 1 98.38 61 VAL B CA 1
ATOM 2747 C C . VAL B 1 61 ? -7.152 15.266 18.719 1 98.38 61 VAL B C 1
ATOM 2749 O O . VAL B 1 61 ? -6.344 14.555 18.125 1 98.38 61 VAL B O 1
ATOM 2752 N N . LEU B 1 62 ? -6.992 15.555 19.984 1 98.62 62 LEU B N 1
ATOM 2753 C CA . LEU B 1 62 ? -5.848 15.094 20.781 1 98.62 62 LEU B CA 1
ATOM 2754 C C . LEU B 1 62 ? -5.812 13.57 20.844 1 98.62 62 LEU B C 1
ATOM 2756 O O . LEU B 1 62 ? -4.746 12.969 20.734 1 98.62 62 LEU B O 1
ATOM 2760 N N . SER B 1 63 ? -6.984 12.977 21.047 1 98.75 63 SER B N 1
ATOM 2761 C CA . SER B 1 63 ? -7.047 11.523 21.125 1 98.75 63 SER B CA 1
ATOM 2762 C C . SER B 1 63 ? -6.641 10.883 19.797 1 98.75 63 SER B C 1
ATOM 2764 O O . SER B 1 63 ? -5.988 9.844 19.781 1 98.75 63 SER B O 1
ATOM 2766 N N . GLY B 1 64 ? -7.117 11.492 18.656 1 98.75 64 GLY B N 1
ATOM 2767 C CA . GLY B 1 64 ? -6.727 10.992 17.344 1 98.75 64 GLY B CA 1
ATOM 2768 C C . GLY B 1 64 ? -5.23 11.047 17.109 1 98.75 64 GLY B C 1
ATOM 2769 O O . GLY B 1 64 ? -4.641 10.086 16.609 1 98.75 64 GLY B O 1
ATOM 2770 N N . LEU B 1 65 ? -4.645 12.18 17.516 1 98.62 65 LEU B N 1
ATOM 2771 C CA . LEU B 1 65 ? -3.195 12.344 17.438 1 98.62 65 LEU B CA 1
ATOM 2772 C C . LEU B 1 65 ? -2.475 11.258 18.219 1 98.62 65 LEU B C 1
ATOM 2774 O O . LEU B 1 65 ? -1.566 10.602 17.703 1 98.62 65 LEU B O 1
ATOM 2778 N N . LEU B 1 66 ? -2.85 10.977 19.391 1 98.81 66 LEU B N 1
ATOM 2779 C CA . LEU B 1 66 ? -2.189 10.031 20.297 1 98.81 66 LEU B CA 1
ATOM 2780 C C . LEU B 1 66 ? -2.377 8.602 19.812 1 98.81 66 LEU B C 1
ATOM 2782 O O . LEU B 1 66 ? -1.459 7.781 19.906 1 98.81 66 LEU B O 1
ATOM 2786 N N . ALA B 1 67 ? -3.584 8.289 19.344 1 98.81 67 ALA B N 1
ATOM 2787 C CA . ALA B 1 67 ? -3.848 6.949 18.844 1 98.81 67 ALA B CA 1
ATOM 2788 C C . ALA B 1 67 ? -2.934 6.621 17.656 1 98.81 67 ALA B C 1
ATOM 2790 O O . ALA B 1 67 ? -2.402 5.512 17.562 1 98.81 67 ALA B O 1
ATOM 2791 N N . ALA B 1 68 ? -2.789 7.562 16.766 1 98.88 68 ALA B N 1
ATOM 2792 C CA . ALA B 1 68 ? -1.932 7.355 15.602 1 98.88 68 ALA B CA 1
ATOM 2793 C C . ALA B 1 68 ? -0.466 7.25 16.016 1 98.88 68 ALA B C 1
ATOM 2795 O O . ALA B 1 68 ? 0.303 6.504 15.398 1 98.88 68 ALA B O 1
ATOM 2796 N N . VAL B 1 69 ? -0.049 7.996 17.047 1 98.88 69 VAL B N 1
ATOM 2797 C CA . VAL B 1 69 ? 1.318 7.934 17.547 1 98.88 69 VAL B CA 1
ATOM 2798 C C . VAL B 1 69 ? 1.619 6.523 18.062 1 98.88 69 VAL B C 1
ATOM 2800 O O . VAL B 1 69 ? 2.74 6.031 17.906 1 98.88 69 VAL B O 1
ATOM 2803 N N . LEU B 1 70 ? 0.648 5.832 18.609 1 98.62 70 LEU B N 1
ATOM 2804 C CA . LEU B 1 70 ? 0.842 4.465 19.078 1 98.62 70 LEU B CA 1
ATOM 2805 C C . LEU B 1 70 ? 1.238 3.547 17.922 1 98.62 70 LEU B C 1
ATOM 2807 O O . LEU B 1 70 ? 2.164 2.742 18.062 1 98.62 70 LEU B O 1
ATOM 2811 N N . LEU B 1 71 ? 0.565 3.658 16.812 1 98.5 71 LEU B N 1
ATOM 2812 C CA . LEU B 1 71 ? 0.917 2.85 15.648 1 98.5 71 LEU B CA 1
ATOM 2813 C C . LEU B 1 71 ? 2.281 3.25 15.094 1 98.5 71 LEU B C 1
ATOM 2815 O O . LEU B 1 71 ? 3.049 2.398 14.648 1 98.5 71 LEU B O 1
ATOM 2819 N N . ALA B 1 72 ? 2.537 4.555 15.141 1 98.88 72 ALA B N 1
ATOM 2820 C CA . ALA B 1 72 ? 3.838 5.023 14.672 1 98.88 72 ALA B CA 1
ATOM 2821 C C . ALA B 1 72 ? 4.969 4.457 15.523 1 98.88 72 ALA B C 1
ATOM 2823 O O . ALA B 1 72 ? 6.039 4.125 1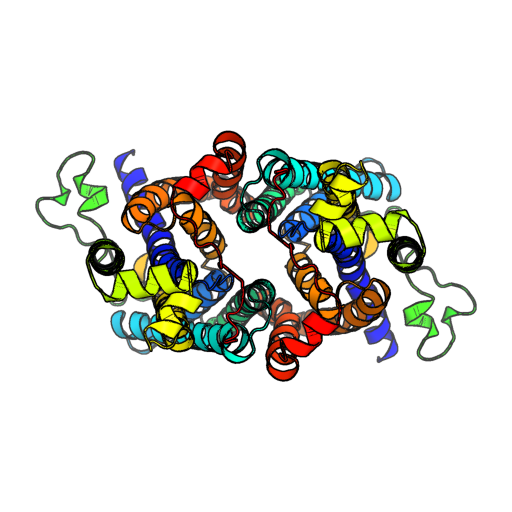5.008 1 98.88 72 ALA B O 1
ATOM 2824 N N . LEU B 1 73 ? 4.75 4.34 16.781 1 98.75 73 LEU B N 1
ATOM 2825 C CA . LEU B 1 73 ? 5.75 3.781 17.688 1 98.75 73 LEU B CA 1
ATOM 2826 C C . LEU B 1 73 ? 6.031 2.32 17.344 1 98.75 73 LEU B C 1
ATOM 2828 O O . LEU B 1 73 ? 7.176 1.871 17.422 1 98.75 73 LEU B O 1
ATOM 2832 N N . ILE B 1 74 ? 5.023 1.609 17.016 1 97.94 74 ILE B N 1
ATOM 2833 C CA . ILE B 1 74 ? 5.207 0.221 16.594 1 97.94 74 ILE B CA 1
ATOM 2834 C C . ILE B 1 74 ? 6.051 0.163 15.328 1 97.94 74 ILE B C 1
ATOM 2836 O O . ILE B 1 74 ? 6.977 -0.643 15.227 1 97.94 74 ILE B O 1
ATOM 2840 N N . HIS B 1 75 ? 5.715 1.015 14.398 1 97.88 75 HIS B N 1
ATOM 2841 C CA . HIS B 1 75 ? 6.5 1.079 13.172 1 97.88 75 HIS B CA 1
ATOM 2842 C C . HIS B 1 75 ? 7.961 1.399 13.461 1 97.88 75 HIS B C 1
ATOM 2844 O O . HIS B 1 75 ? 8.859 0.793 12.883 1 97.88 75 HIS B O 1
ATOM 2850 N N . CYS B 1 76 ? 8.148 2.363 14.375 1 97.69 76 CYS B N 1
ATOM 2851 C CA . CYS B 1 76 ? 9.5 2.736 14.766 1 97.69 76 CYS B CA 1
ATOM 2852 C C . CYS B 1 76 ? 10.242 1.549 15.367 1 97.69 76 CYS B C 1
ATOM 2854 O O . CYS B 1 76 ? 11.375 1.264 14.992 1 97.69 76 CYS B O 1
ATOM 2856 N N . PHE B 1 77 ? 9.594 0.915 16.234 1 96.69 77 PHE B N 1
ATOM 2857 C CA . PHE B 1 77 ? 10.234 -0.209 16.922 1 96.69 77 PHE B CA 1
ATOM 2858 C C . PHE B 1 77 ? 10.641 -1.28 15.914 1 96.69 77 PHE B C 1
ATOM 2860 O O . PHE B 1 77 ? 11.773 -1.769 15.945 1 96.69 77 PHE B O 1
ATOM 2867 N N . ILE B 1 78 ? 9.766 -1.578 15.031 1 93.69 78 ILE B N 1
ATOM 2868 C CA . ILE B 1 78 ? 10.008 -2.635 14.055 1 93.69 78 ILE B CA 1
ATOM 2869 C C . ILE B 1 78 ? 11.078 -2.186 13.055 1 93.69 78 ILE B C 1
ATOM 2871 O O . ILE B 1 78 ? 12.023 -2.926 12.781 1 93.69 78 ILE B O 1
ATOM 2875 N N . SER B 1 79 ? 11.008 -0.95 12.531 1 93.75 79 SER B N 1
ATOM 2876 C CA . SER B 1 79 ? 11.82 -0.48 11.414 1 93.75 79 SER B CA 1
ATOM 2877 C C . SER B 1 79 ? 13.172 0.042 11.891 1 93.75 79 SER B C 1
ATOM 2879 O O . SER B 1 79 ? 14.172 -0.096 11.195 1 93.75 79 SER B O 1
ATOM 2881 N N . ILE B 1 80 ? 13.18 0.694 13.047 1 93.19 80 ILE B N 1
ATOM 2882 C CA . ILE B 1 80 ? 14.391 1.382 13.492 1 93.19 80 ILE B CA 1
ATOM 2883 C C . ILE B 1 80 ? 15.125 0.519 14.516 1 93.19 80 ILE B C 1
ATOM 2885 O O . ILE B 1 80 ? 16.328 0.301 14.398 1 93.19 80 ILE B O 1
ATOM 2889 N N . THR B 1 81 ? 14.383 0.049 15.469 1 93.19 81 THR B N 1
ATOM 2890 C CA . THR B 1 81 ? 15.016 -0.728 16.531 1 93.19 81 THR B CA 1
ATOM 2891 C C . THR B 1 81 ? 15.344 -2.137 16.047 1 93.19 81 THR B C 1
ATOM 2893 O O . THR B 1 81 ? 16.484 -2.594 16.172 1 93.19 81 THR B O 1
ATOM 2896 N N . LEU B 1 82 ? 14.391 -2.811 15.438 1 90.12 82 LEU B N 1
ATOM 2897 C CA . LEU B 1 82 ? 14.586 -4.191 15.016 1 90.12 82 LEU B CA 1
ATOM 2898 C C . LEU B 1 82 ? 15.18 -4.25 13.609 1 90.12 82 LEU B C 1
ATOM 2900 O O . LEU B 1 82 ? 15.578 -5.316 13.141 1 90.12 82 LEU B O 1
ATOM 2904 N N . LYS B 1 83 ? 15.164 -3.031 12.938 1 89.75 83 LYS B N 1
ATOM 2905 C CA . LYS B 1 83 ? 15.758 -2.895 11.609 1 89.75 83 LYS B CA 1
ATOM 2906 C C . LYS B 1 83 ? 15.102 -3.838 10.609 1 89.75 83 LYS B C 1
ATOM 2908 O O . LYS B 1 83 ? 15.773 -4.422 9.758 1 89.75 83 LYS B O 1
ATOM 2913 N N . SER B 1 84 ? 13.797 -4.059 10.859 1 88.69 84 SER B N 1
ATOM 2914 C CA . SER B 1 84 ? 13.023 -4.91 9.969 1 88.69 84 SER B CA 1
ATOM 2915 C C . SER B 1 84 ? 12.523 -4.137 8.75 1 88.69 84 SER B C 1
ATOM 2917 O O . SER B 1 84 ? 12.773 -2.936 8.633 1 88.69 84 SER B O 1
ATOM 2919 N N . ASN B 1 85 ? 11.906 -4.812 7.777 1 88.38 85 ASN B N 1
ATOM 2920 C CA . ASN B 1 85 ? 11.453 -4.238 6.512 1 88.38 85 ASN B CA 1
ATOM 2921 C C . ASN B 1 85 ? 10.383 -3.176 6.73 1 88.38 85 ASN B C 1
ATOM 2923 O O . ASN B 1 85 ? 9.289 -3.48 7.211 1 88.38 85 ASN B O 1
ATOM 2927 N N . GLN B 1 86 ? 10.672 -1.99 6.375 1 92.38 86 GLN B N 1
ATOM 2928 C CA . GLN B 1 86 ? 9.781 -0.853 6.609 1 92.38 86 GLN B CA 1
ATOM 2929 C C . GLN B 1 86 ? 8.523 -0.954 5.758 1 92.38 86 GLN B C 1
ATOM 2931 O O . GLN B 1 86 ? 7.441 -0.536 6.184 1 92.38 86 GLN B O 1
ATOM 2936 N N . VAL B 1 87 ? 8.648 -1.524 4.562 1 91.44 87 VAL B N 1
ATOM 2937 C CA . VAL B 1 87 ? 7.523 -1.632 3.637 1 91.44 87 VAL B CA 1
ATOM 2938 C C . VAL B 1 87 ? 6.461 -2.566 4.211 1 91.44 87 VAL B C 1
ATOM 2940 O O . VAL B 1 87 ? 5.289 -2.203 4.297 1 91.44 87 VAL B O 1
ATOM 2943 N N . VAL B 1 88 ? 6.914 -3.684 4.66 1 90.31 88 VAL B N 1
ATOM 2944 C CA . VAL B 1 88 ? 6 -4.688 5.191 1 90.31 88 VAL B CA 1
ATOM 2945 C C . VAL B 1 88 ? 5.367 -4.18 6.484 1 90.31 88 VAL B C 1
ATOM 2947 O O . VAL B 1 88 ? 4.168 -4.352 6.711 1 90.31 88 VAL B O 1
ATOM 2950 N N . SER B 1 89 ? 6.199 -3.566 7.344 1 94.06 89 SER B N 1
ATOM 2951 C CA . SER B 1 89 ? 5.688 -2.996 8.586 1 94.06 89 SER B CA 1
ATOM 2952 C C . SER B 1 89 ? 4.605 -1.959 8.312 1 94.06 89 SER B C 1
ATOM 2954 O O . SER B 1 89 ? 3.523 -2.012 8.906 1 94.06 89 SER B O 1
ATOM 2956 N N . GLY B 1 90 ? 4.938 -1.061 7.426 1 96.19 90 GLY B N 1
ATOM 2957 C CA . GLY B 1 90 ? 3.992 -0.006 7.094 1 96.19 90 GLY B CA 1
ATOM 2958 C C . GLY B 1 90 ? 2.693 -0.529 6.508 1 96.19 90 GLY B C 1
ATOM 2959 O O . GLY B 1 90 ? 1.608 -0.104 6.91 1 96.19 90 GLY B O 1
ATOM 2960 N N . LEU B 1 91 ? 2.816 -1.439 5.578 1 93.69 91 LEU B N 1
ATOM 2961 C CA . LEU B 1 91 ? 1.633 -2.02 4.953 1 93.69 91 LEU B CA 1
ATOM 2962 C C . LEU B 1 91 ? 0.766 -2.734 5.984 1 93.69 91 LEU B C 1
ATOM 2964 O O . LEU B 1 91 ? -0.456 -2.572 5.992 1 93.69 91 LEU B O 1
ATOM 2968 N N . ALA B 1 92 ? 1.427 -3.506 6.797 1 94.31 92 ALA B N 1
ATOM 2969 C CA . ALA B 1 92 ? 0.71 -4.25 7.832 1 94.31 92 ALA B CA 1
ATOM 2970 C C . ALA B 1 92 ? -0.027 -3.305 8.773 1 94.31 92 ALA B C 1
ATOM 2972 O O . ALA B 1 92 ? -1.18 -3.553 9.141 1 94.31 92 ALA B O 1
ATOM 2973 N N . LEU B 1 93 ? 0.605 -2.244 9.117 1 96.88 93 LEU B N 1
ATOM 2974 C CA . LEU B 1 93 ? 0.002 -1.307 10.062 1 96.88 93 LEU B CA 1
ATOM 2975 C C . LEU B 1 93 ? -1.139 -0.536 9.406 1 96.88 93 LEU B C 1
ATOM 2977 O O . LEU B 1 93 ? -2.096 -0.144 10.078 1 96.88 93 LEU B O 1
ATOM 2981 N N . SER B 1 94 ? -0.97 -0.304 8.086 1 96.88 94 SER B N 1
ATOM 2982 C CA . SER B 1 94 ? -2.086 0.309 7.371 1 96.88 94 SER B CA 1
ATOM 2983 C C . SER B 1 94 ? -3.342 -0.551 7.465 1 96.88 94 SER B C 1
ATOM 2985 O O . SER B 1 94 ? -4.418 -0.054 7.805 1 96.88 94 SER B O 1
ATOM 2987 N N . MET B 1 95 ? -3.184 -1.812 7.25 1 93.69 95 MET B N 1
ATOM 2988 C CA . MET B 1 95 ? -4.332 -2.711 7.266 1 93.69 95 MET B CA 1
ATOM 2989 C C . MET B 1 95 ? -4.828 -2.938 8.688 1 93.69 95 MET B C 1
ATOM 2991 O O . MET B 1 95 ? -6.035 -3.012 8.922 1 93.69 95 MET B O 1
ATOM 2995 N N . LEU B 1 96 ? -3.92 -3.018 9.586 1 94.56 96 LEU B N 1
ATOM 2996 C CA . LEU B 1 96 ? -4.301 -3.188 10.984 1 94.56 96 LEU B CA 1
ATOM 2997 C C . LEU B 1 96 ? -5.027 -1.952 11.508 1 94.56 96 LEU B C 1
ATOM 2999 O O . LEU B 1 96 ? -6 -2.068 12.258 1 94.56 96 LEU B O 1
ATOM 3003 N N . GLY B 1 97 ? -4.496 -0.796 11.164 1 97 97 GLY B N 1
ATOM 3004 C CA . GLY B 1 97 ? -5.16 0.434 11.562 1 97 97 GLY B CA 1
ATOM 3005 C C . GLY B 1 97 ? -6.586 0.536 11.055 1 97 97 GLY B C 1
ATOM 3006 O O . GLY B 1 97 ? -7.484 0.958 11.781 1 97 97 GLY B O 1
ATOM 3007 N N . LEU B 1 98 ? -6.801 0.141 9.789 1 95.06 98 LEU B N 1
ATOM 3008 C CA . LEU B 1 98 ? -8.148 0.101 9.219 1 95.06 98 LEU B CA 1
ATOM 3009 C C . LEU B 1 98 ? -9.039 -0.854 10.008 1 95.06 98 LEU B C 1
ATOM 3011 O O . LEU B 1 98 ? -10.172 -0.515 10.344 1 95.06 98 LEU B O 1
ATOM 3015 N N . GLY B 1 99 ? -8.523 -2.029 10.336 1 93.5 99 GLY B N 1
ATOM 3016 C CA . GLY B 1 99 ? -9.273 -3.023 11.086 1 93.5 99 GLY B CA 1
ATOM 3017 C C . GLY B 1 99 ? -9.609 -2.578 12.492 1 93.5 99 GLY B C 1
ATOM 3018 O O . GLY B 1 99 ? -10.758 -2.686 12.922 1 93.5 99 GLY B O 1
ATOM 3019 N N . VAL B 1 100 ? -8.641 -2.047 13.188 1 95.62 100 VAL B N 1
ATOM 3020 C CA . VAL B 1 100 ? -8.844 -1.613 14.57 1 95.62 100 VAL B CA 1
ATOM 3021 C C . VAL B 1 100 ? -9.828 -0.444 14.602 1 95.62 100 VAL B C 1
ATOM 3023 O O . VAL B 1 100 ? -10.664 -0.352 15.5 1 95.62 100 VAL B O 1
ATOM 3026 N N . SER B 1 101 ? -9.664 0.441 13.641 1 97.19 101 SER B N 1
ATOM 3027 C CA . SER B 1 101 ? -10.594 1.56 13.578 1 97.19 101 SER B CA 1
ATOM 3028 C C . SER B 1 101 ? -12.031 1.072 13.391 1 97.19 101 SER B C 1
ATOM 3030 O O . SER B 1 101 ? -12.961 1.644 13.953 1 97.19 101 SER B O 1
ATOM 3032 N N . SER B 1 102 ? -12.25 0.035 12.625 1 93.19 102 SER B N 1
ATOM 3033 C CA . SER B 1 102 ? -13.578 -0.521 12.391 1 93.19 102 SER B CA 1
ATOM 3034 C C . SER B 1 102 ? -14.125 -1.187 13.648 1 93.19 102 SER B C 1
ATOM 3036 O O . SER B 1 102 ? -15.328 -1.147 13.906 1 93.19 102 SER B O 1
ATOM 3038 N N . ILE B 1 103 ? -13.258 -1.77 14.406 1 92 103 ILE B N 1
ATOM 3039 C CA . ILE B 1 103 ? -13.672 -2.463 15.617 1 92 103 ILE B CA 1
ATOM 3040 C C . ILE B 1 103 ? -14.125 -1.446 16.672 1 92 103 ILE B C 1
ATOM 3042 O O . ILE B 1 103 ? -15.211 -1.573 17.234 1 92 103 ILE B O 1
ATOM 3046 N N . ILE B 1 104 ? -13.352 -0.45 16.859 1 95.06 104 ILE B N 1
ATOM 3047 C CA . ILE B 1 104 ? -13.68 0.48 17.938 1 95.06 104 ILE B CA 1
ATOM 3048 C C . ILE B 1 104 ? -14.805 1.406 17.5 1 95.06 104 ILE B C 1
ATOM 3050 O O . ILE B 1 104 ? -15.562 1.919 18.328 1 95.06 104 ILE B O 1
ATOM 3054 N N . GLY B 1 105 ? -14.906 1.585 16.203 1 95.44 105 GLY B N 1
ATOM 3055 C CA . GLY B 1 105 ? -15.945 2.465 15.688 1 95.44 105 GLY B CA 1
ATOM 3056 C C . GLY B 1 105 ? -17.234 1.742 15.383 1 95.44 105 GLY B C 1
ATOM 3057 O O . GLY B 1 105 ? -18.219 2.361 14.945 1 95.44 105 GLY B O 1
ATOM 3058 N N . ARG B 1 106 ? -17.344 0.452 15.617 1 92.62 106 ARG B N 1
ATOM 3059 C CA . ARG B 1 106 ? -18.438 -0.4 15.164 1 92.62 106 ARG B CA 1
ATOM 3060 C C . ARG B 1 106 ? -19.781 0.12 15.664 1 92.62 106 ARG B C 1
ATOM 3062 O O . ARG B 1 106 ? -20.75 0.23 14.891 1 92.62 106 ARG B O 1
ATOM 3069 N N . LYS B 1 107 ? -19.844 0.519 16.875 1 94.06 107 LYS B N 1
ATOM 3070 C CA . LYS B 1 107 ? -21.094 0.934 17.5 1 94.06 107 LYS B CA 1
ATOM 3071 C C . LYS B 1 107 ? -21.5 2.332 17.031 1 94.06 107 LYS B C 1
ATOM 3073 O O . LYS B 1 107 ? -22.625 2.758 17.25 1 94.06 107 LYS B O 1
ATOM 3078 N N . TYR B 1 108 ? -20.547 2.99 16.359 1 96.88 108 TYR B N 1
ATOM 3079 C CA . TYR B 1 108 ? -20.797 4.387 16.031 1 96.88 108 TYR B CA 1
ATOM 3080 C C . TYR B 1 108 ? -21.062 4.547 14.531 1 96.88 108 TYR B C 1
ATOM 3082 O O . TYR B 1 108 ? -21.203 5.668 14.039 1 96.88 108 TYR B O 1
ATOM 3090 N N . VAL B 1 109 ? -21.141 3.465 13.82 1 94.94 109 VAL B N 1
ATOM 3091 C CA . VAL B 1 109 ? -21.344 3.555 12.375 1 94.94 109 VAL B CA 1
ATOM 3092 C C . VAL B 1 109 ? -22.656 4.285 12.086 1 94.94 109 VAL B C 1
ATOM 3094 O O . VAL B 1 109 ? -23.703 3.908 12.594 1 94.94 109 VAL B O 1
ATOM 3097 N N . GLY B 1 110 ? -22.562 5.402 11.336 1 95.56 110 GLY B N 1
ATOM 3098 C CA . GLY B 1 110 ? -23.734 6.184 10.984 1 95.56 110 GLY B CA 1
ATOM 3099 C C . GLY B 1 110 ? -24.016 7.301 11.961 1 95.56 110 GLY B C 1
ATOM 3100 O O . GLY B 1 110 ? -24.812 8.203 11.672 1 95.56 110 GLY B O 1
ATOM 3101 N N . ALA B 1 111 ? -23.344 7.273 13.078 1 96.69 111 ALA B N 1
ATOM 3102 C CA . ALA B 1 111 ? -23.531 8.336 14.062 1 96.69 111 ALA B CA 1
ATOM 3103 C C . ALA B 1 111 ? -22.969 9.656 13.57 1 96.69 111 ALA B C 1
ATOM 3105 O O . ALA B 1 111 ? -21.922 9.688 12.914 1 96.69 111 ALA B O 1
ATOM 3106 N N . GLN B 1 112 ? -23.625 10.75 13.938 1 96.75 112 GLN B N 1
ATOM 3107 C CA . GLN B 1 112 ? -23.188 12.094 13.57 1 96.75 112 GLN B CA 1
ATOM 3108 C C . GLN B 1 112 ? -22.75 12.883 14.805 1 96.75 112 GLN B C 1
ATOM 3110 O O . GLN B 1 112 ? -23.375 12.781 15.867 1 96.75 112 GLN B O 1
ATOM 3115 N N . LEU B 1 113 ? -21.719 13.602 14.602 1 95.56 113 LEU B N 1
ATOM 3116 C CA . LEU B 1 113 ? -21.344 14.508 15.688 1 95.56 113 LEU B CA 1
ATOM 3117 C C . LEU B 1 113 ? -22.375 15.625 15.828 1 95.56 113 LEU B C 1
ATOM 3119 O O . LEU B 1 113 ? -22.859 16.156 14.828 1 95.56 113 LEU B O 1
ATOM 3123 N N . PRO B 1 114 ? -22.703 15.93 17.031 1 94.12 114 PRO B N 1
ATOM 3124 C CA . PRO B 1 114 ? -23.578 17.094 17.219 1 94.12 114 PRO B CA 1
ATOM 3125 C C . PRO B 1 114 ? -22.953 18.391 16.703 1 94.12 114 PRO B C 1
ATOM 3127 O O . PRO B 1 114 ? -21.719 18.547 16.734 1 94.12 114 PRO B O 1
ATOM 3130 N N . PRO B 1 115 ? -23.719 19.297 16.281 1 90.62 115 PRO B N 1
ATOM 3131 C CA . PRO B 1 115 ? -23.234 20.531 15.664 1 90.62 115 PRO B CA 1
ATOM 3132 C C . PRO B 1 115 ? -22.25 21.281 16.562 1 90.62 115 PRO B C 1
ATOM 3134 O O . PRO B 1 115 ? -21.281 21.875 16.062 1 90.62 115 PRO B O 1
ATOM 3137 N N . GLU B 1 116 ? -22.453 21.156 17.828 1 88.56 116 GLU B N 1
ATOM 3138 C CA . GLU B 1 116 ? -21.641 21.906 18.781 1 88.56 116 GLU B CA 1
ATOM 3139 C C . GLU B 1 116 ? -20.234 21.312 18.875 1 88.56 116 GLU B C 1
ATOM 3141 O O . GLU B 1 116 ? -19.312 21.969 19.359 1 88.56 116 GLU B O 1
ATOM 3146 N N . VAL B 1 117 ? -20.125 20.125 18.391 1 91 117 VAL B N 1
ATOM 3147 C CA . VAL B 1 117 ? -18.844 19.438 18.547 1 91 117 VAL B CA 1
ATOM 3148 C C . VAL B 1 117 ? -18.125 19.375 17.188 1 91 117 VAL B C 1
ATOM 3150 O O . VAL B 1 117 ? -17.047 18.797 17.094 1 91 117 VAL B O 1
ATOM 3153 N N . ARG B 1 118 ? -18.656 20.062 16.266 1 88.31 118 ARG B N 1
ATOM 3154 C CA . ARG B 1 118 ? -18.062 20.094 14.93 1 88.31 118 ARG B CA 1
ATOM 3155 C C . ARG B 1 118 ? -17.141 21.312 14.766 1 88.31 118 ARG B C 1
ATOM 3157 O O . ARG B 1 118 ? -17.453 22.391 15.258 1 88.31 118 ARG B O 1
ATOM 3164 N N . LEU B 1 119 ? -15.992 21.078 14.273 1 86.12 119 LEU B N 1
ATOM 3165 C CA . LEU B 1 119 ? -15.156 22.203 13.867 1 86.12 119 LEU B CA 1
ATOM 3166 C C . LEU B 1 119 ? -15.484 22.641 12.438 1 86.12 119 LEU B C 1
ATOM 3168 O O . LEU B 1 119 ? -14.898 22.141 11.477 1 86.12 119 LEU B O 1
ATOM 3172 N N . LEU B 1 120 ? -16.391 23.562 12.336 1 82.88 120 LEU B N 1
ATOM 3173 C CA . LEU B 1 120 ? -16.953 23.969 11.055 1 82.88 120 LEU B CA 1
ATOM 3174 C C . LEU B 1 120 ? -16.328 25.266 10.562 1 82.88 120 LEU B C 1
ATOM 3176 O O . LEU B 1 120 ? -15.695 25.984 11.336 1 82.88 120 LEU B O 1
ATOM 3180 N N . PRO B 1 121 ? -16.438 25.484 9.25 1 82.12 121 PRO B N 1
ATOM 3181 C CA . PRO B 1 121 ? -15.961 26.75 8.695 1 82.12 121 PRO B CA 1
ATOM 3182 C C . PRO B 1 121 ? -16.641 27.969 9.312 1 82.12 121 PRO B C 1
ATOM 3184 O O . PRO B 1 121 ? -17.844 27.922 9.617 1 82.12 121 PRO B O 1
ATOM 3187 N N . ARG B 1 122 ? -15.766 28.953 9.648 1 78.69 122 ARG B N 1
ATOM 3188 C CA . ARG B 1 122 ? -16.266 30.25 10.125 1 78.69 122 ARG B CA 1
ATOM 3189 C C . ARG B 1 122 ? -15.719 31.391 9.266 1 78.69 122 ARG B C 1
ATOM 3191 O O . ARG B 1 122 ? -14.508 31.562 9.156 1 78.69 122 ARG B O 1
ATOM 3198 N N . PRO B 1 123 ? -16.688 31.984 8.633 1 77.25 123 PRO B N 1
ATOM 3199 C CA . PRO B 1 123 ? -16.234 33.094 7.781 1 77.25 123 PRO B CA 1
ATOM 3200 C C . PRO B 1 123 ? -15.469 34.156 8.555 1 77.25 123 PRO B C 1
ATOM 3202 O O . PRO B 1 123 ? -15.867 34.531 9.664 1 77.25 123 PRO B O 1
ATOM 3205 N N . LEU B 1 124 ? -14.328 34.469 8.07 1 73.94 124 LEU B N 1
ATOM 3206 C CA . LEU B 1 124 ? -13.562 35.594 8.617 1 73.94 124 LEU B CA 1
ATOM 3207 C C . LEU B 1 124 ? -13.961 36.906 7.965 1 73.94 124 LEU B C 1
ATOM 3209 O O . LEU B 1 124 ? -13.516 37.219 6.859 1 73.94 124 LEU B O 1
ATOM 3213 N N . ASP B 1 125 ? -14.836 37.562 8.609 1 71 125 ASP B N 1
ATOM 3214 C CA . ASP B 1 125 ? -15.281 38.844 8.07 1 71 125 ASP B CA 1
ATOM 3215 C C . ASP B 1 125 ? -14.156 39.875 8.117 1 71 125 ASP B C 1
ATOM 3217 O O . ASP B 1 125 ? -13.398 39.938 9.086 1 71 125 ASP B O 1
ATOM 3221 N N . PRO B 1 126 ? -14.133 40.688 6.973 1 75.44 126 PRO B N 1
ATOM 3222 C CA . PRO B 1 126 ? -14.852 40.688 5.699 1 75.44 126 PRO B CA 1
ATOM 3223 C C . PRO B 1 126 ? -14.117 39.938 4.602 1 75.44 126 PRO B C 1
ATOM 3225 O O . PRO B 1 126 ? -14.523 39.969 3.436 1 75.44 126 PRO B O 1
ATOM 3228 N N . LEU B 1 127 ? -13.195 39.25 4.977 1 76.75 127 LEU B N 1
ATOM 3229 C CA . LEU B 1 127 ? -12.281 38.688 3.99 1 76.75 127 LEU B CA 1
ATOM 3230 C C . LEU B 1 127 ? -12.969 37.594 3.174 1 76.75 127 LEU B C 1
ATOM 3232 O O . LEU B 1 127 ? -12.625 37.375 2.012 1 76.75 127 LEU B O 1
ATOM 3236 N N . HIS B 1 128 ? -13.922 37 3.695 1 77.06 128 HIS B N 1
ATOM 3237 C CA . HIS B 1 128 ? -14.594 35.906 3.023 1 77.06 128 HIS B CA 1
ATOM 3238 C C . HIS B 1 128 ? -15.406 36.375 1.833 1 77.06 128 HIS B C 1
ATOM 3240 O O . HIS B 1 128 ? -15.812 35.594 0.979 1 77.06 128 HIS B O 1
ATOM 3246 N N . LYS B 1 129 ? -15.531 37.719 1.66 1 75.44 129 LYS B N 1
ATOM 3247 C CA . LYS B 1 129 ? -16.344 38.281 0.598 1 75.44 129 LYS B CA 1
ATOM 3248 C C . LYS B 1 129 ? -15.508 38.594 -0.635 1 75.44 129 LYS B C 1
ATOM 3250 O O . LYS B 1 129 ? -16.047 39 -1.677 1 75.44 129 LYS B O 1
ATOM 3255 N N . ILE B 1 130 ? -14.211 38.438 -0.479 1 74.06 130 ILE B N 1
ATOM 3256 C CA . ILE B 1 130 ? -13.336 38.656 -1.63 1 74.06 130 ILE B CA 1
ATOM 3257 C C . ILE B 1 130 ? -13.656 37.625 -2.723 1 74.06 130 ILE B C 1
ATOM 3259 O O . ILE B 1 130 ? -13.695 36.438 -2.465 1 74.06 130 ILE B O 1
ATOM 3263 N N . PRO B 1 131 ? -13.875 38.188 -3.926 1 75.25 131 PRO B N 1
ATOM 3264 C CA . PRO B 1 131 ? -14.273 37.281 -5.008 1 75.25 131 PRO B CA 1
ATOM 3265 C C . PRO B 1 131 ? -13.211 36.219 -5.312 1 75.25 131 PRO B C 1
ATOM 3267 O O . PRO B 1 131 ? -12.016 36.5 -5.27 1 75.25 131 PRO B O 1
ATOM 3270 N N . LEU B 1 132 ? -13.578 35 -5.535 1 74.75 132 LEU B N 1
ATOM 3271 C CA . LEU B 1 132 ? -12.805 33.844 -5.996 1 74.75 132 LEU B CA 1
ATOM 3272 C C . LEU B 1 132 ? -11.992 33.25 -4.852 1 74.75 132 LEU B C 1
ATOM 3274 O O . LEU B 1 132 ? -11.969 32.031 -4.676 1 74.75 132 LEU B O 1
ATOM 3278 N N . ILE B 1 133 ? -11.469 34.156 -3.994 1 79 133 ILE B N 1
ATOM 3279 C CA . ILE B 1 133 ? -10.547 33.625 -3 1 79 133 ILE B CA 1
ATOM 3280 C C . ILE B 1 133 ? -11.18 33.688 -1.612 1 79 133 ILE B C 1
ATOM 3282 O O . ILE B 1 133 ? -10.734 33.031 -0.68 1 79 133 ILE B O 1
ATOM 3286 N N . GLY B 1 134 ? -12.125 34.562 -1.462 1 78.31 134 GLY B N 1
ATOM 3287 C CA . GLY B 1 134 ? -12.711 34.812 -0.157 1 78.31 134 GLY B CA 1
ATOM 3288 C C . GLY B 1 134 ? -13.273 33.562 0.501 1 78.31 134 GLY B C 1
ATOM 3289 O O . GLY B 1 134 ? -12.797 33.125 1.555 1 78.31 134 GLY B O 1
ATOM 3290 N N . LYS B 1 135 ? -14.086 32.938 -0.156 1 78.75 135 LYS B N 1
ATOM 3291 C CA . LYS B 1 135 ? -14.75 31.781 0.4 1 78.75 135 LYS B CA 1
ATOM 3292 C C . LYS B 1 135 ? -13.781 30.609 0.526 1 78.75 135 LYS B C 1
ATOM 3294 O O . LYS B 1 135 ? -13.648 30.016 1.6 1 78.75 135 LYS B O 1
ATOM 3299 N N . PRO B 1 136 ? -13.016 30.344 -0.456 1 82.81 136 PRO B N 1
ATOM 3300 C CA . PRO B 1 136 ? -12.141 29.172 -0.376 1 82.81 136 PRO B CA 1
ATOM 3301 C C . PRO B 1 136 ? -11.062 29.312 0.698 1 82.81 136 PRO B C 1
ATOM 3303 O O . PRO B 1 136 ? -10.633 28.312 1.278 1 82.81 136 PRO B O 1
ATOM 3306 N N . VAL B 1 137 ? -10.766 30.516 1.024 1 85.06 137 VAL B N 1
ATOM 3307 C CA . VAL B 1 137 ? -9.625 30.703 1.918 1 85.06 137 VAL B CA 1
ATOM 3308 C C . VAL B 1 137 ? -10.109 31.188 3.283 1 85.06 137 VAL B C 1
ATOM 3310 O O . VAL B 1 137 ? -9.578 30.781 4.316 1 85.06 137 VAL B O 1
ATOM 3313 N N . PHE B 1 138 ? -11.18 31.938 3.309 1 84.75 138 PHE B N 1
ATOM 3314 C CA . PHE B 1 138 ? -11.484 32.625 4.551 1 84.75 138 PHE B CA 1
ATOM 3315 C C . PHE B 1 138 ? -12.789 32.125 5.156 1 84.75 138 PHE B C 1
ATOM 3317 O O . PHE B 1 138 ? -13.281 32.688 6.137 1 84.75 138 PHE B O 1
ATOM 3324 N N . ASP B 1 139 ? -13.344 31.141 4.645 1 85.62 139 ASP B N 1
ATOM 3325 C CA . ASP B 1 139 ? -14.484 30.422 5.195 1 85.62 139 ASP B CA 1
ATOM 3326 C C . ASP B 1 139 ? -14.141 28.953 5.43 1 85.62 139 ASP B C 1
ATOM 3328 O O . ASP B 1 139 ? -14.82 28.062 4.906 1 85.62 139 ASP B O 1
ATOM 3332 N N . GLN B 1 140 ? -13.055 28.781 6.152 1 90 140 GLN B N 1
ATOM 3333 C CA . GLN B 1 140 ? -12.562 27.438 6.414 1 90 140 GLN B CA 1
ATOM 3334 C C . GLN B 1 140 ? -12.602 27.109 7.906 1 90 140 GLN B C 1
ATOM 3336 O O . GLN B 1 140 ? -12.859 28 8.727 1 90 140 GLN B O 1
ATOM 3341 N N . ASP B 1 141 ? -12.5 25.953 8.234 1 91.12 141 ASP B N 1
ATOM 3342 C CA . ASP B 1 141 ? -12.5 25.484 9.617 1 91.12 141 ASP B CA 1
ATOM 3343 C C . ASP B 1 141 ? -11.141 25.734 10.273 1 91.12 141 ASP B C 1
ATOM 3345 O O . ASP B 1 141 ? -10.148 25.969 9.586 1 91.12 141 ASP B O 1
ATOM 3349 N N . PRO B 1 142 ? -11.062 25.75 11.578 1 92.19 142 PRO B N 1
ATOM 3350 C CA . PRO B 1 142 ? -9.82 26.031 12.305 1 92.19 142 PRO B CA 1
ATOM 3351 C C . PRO B 1 142 ? -8.688 25.078 11.93 1 92.19 142 PRO B C 1
ATOM 3353 O O . PRO B 1 142 ? -7.516 25.453 11.969 1 92.19 142 PRO B O 1
ATOM 3356 N N . MET B 1 143 ? -9.031 23.875 11.562 1 94.62 143 MET B N 1
ATOM 3357 C CA . MET B 1 143 ? -8 22.891 11.25 1 94.62 143 MET B CA 1
ATOM 3358 C C . MET B 1 143 ? -7.352 23.188 9.898 1 94.62 143 MET B C 1
ATOM 3360 O O . MET B 1 143 ? -6.188 22.859 9.68 1 94.62 143 MET B O 1
ATOM 3364 N N . PHE B 1 144 ? -8.125 23.828 9.039 1 95.25 144 PHE B N 1
ATOM 3365 C CA . PHE B 1 144 ? -7.547 24.312 7.785 1 95.25 144 PHE B CA 1
ATOM 3366 C C . PHE B 1 144 ? -6.418 25.297 8.055 1 95.25 144 PHE B C 1
ATOM 3368 O O . PHE B 1 144 ? -5.312 25.141 7.523 1 95.25 144 PHE B O 1
ATOM 3375 N N . TYR B 1 145 ? -6.641 26.25 8.875 1 95.06 145 TYR B N 1
ATOM 3376 C CA . TYR B 1 145 ? -5.648 27.266 9.188 1 95.06 145 TYR B CA 1
ATOM 3377 C C . TYR B 1 145 ? -4.488 26.672 9.984 1 95.06 145 TYR B C 1
ATOM 3379 O O . TYR B 1 145 ? -3.34 27.094 9.82 1 95.06 145 TYR B O 1
ATOM 3387 N N . MET B 1 146 ? -4.832 25.688 10.797 1 96.25 146 MET B N 1
ATOM 3388 C CA . MET B 1 146 ? -3.785 24.984 11.523 1 96.25 146 MET B CA 1
ATOM 3389 C C . MET B 1 146 ? -2.836 24.281 10.562 1 96.25 146 MET B C 1
ATOM 3391 O O . MET B 1 146 ? -1.622 24.266 10.773 1 96.25 146 MET B O 1
ATOM 3395 N N . SER B 1 147 ? -3.398 23.688 9.516 1 97.56 147 SER B N 1
ATOM 3396 C CA . SER B 1 147 ? -2.574 22.969 8.547 1 97.56 147 SER B CA 1
ATOM 3397 C C . SER B 1 147 ? -1.639 23.922 7.809 1 97.56 147 SER B C 1
ATOM 3399 O O . SER B 1 147 ? -0.495 23.562 7.508 1 97.56 147 SER B O 1
ATOM 3401 N N . LEU B 1 148 ? -2.107 25.156 7.512 1 97.31 148 LEU B N 1
ATOM 3402 C CA . LEU B 1 148 ? -1.262 26.172 6.875 1 97.31 148 LEU B CA 1
ATOM 3403 C C . LEU B 1 148 ? -0.144 26.609 7.816 1 97.31 148 LEU B C 1
ATOM 3405 O O . LEU B 1 148 ? 1.01 26.734 7.398 1 97.31 148 LEU B O 1
ATOM 3409 N N . LEU B 1 149 ? -0.532 26.812 9.039 1 97.94 149 LEU B N 1
ATOM 3410 C CA . LEU B 1 149 ? 0.448 27.219 10.039 1 97.94 149 LEU B CA 1
ATOM 3411 C C . LEU B 1 149 ? 1.5 26.125 10.242 1 97.94 149 LEU B C 1
ATOM 3413 O O . LEU B 1 149 ? 2.693 26.422 10.32 1 97.94 149 LEU B O 1
ATOM 3417 N N . LEU B 1 150 ? 1.038 24.891 10.32 1 98.56 150 LEU B N 1
ATOM 3418 C CA . LEU B 1 150 ? 1.96 23.766 10.5 1 98.56 150 LEU B CA 1
ATOM 3419 C C . LEU B 1 150 ? 2.9 23.641 9.305 1 98.56 150 LEU B C 1
ATOM 3421 O O . LEU B 1 150 ? 4.074 23.297 9.469 1 98.56 150 LEU B O 1
ATOM 3425 N N . THR B 1 151 ? 2.346 23.859 8.117 1 98.75 151 THR B N 1
ATOM 3426 C CA . THR B 1 151 ? 3.186 23.828 6.926 1 98.75 151 THR B CA 1
ATOM 3427 C C . THR B 1 151 ? 4.328 24.828 7.031 1 98.75 151 THR B C 1
ATOM 3429 O O . THR B 1 151 ? 5.484 24.484 6.773 1 98.75 151 THR B O 1
ATOM 3432 N N . ALA B 1 152 ? 4.016 26.047 7.434 1 98.62 152 ALA B N 1
ATOM 3433 C CA . ALA B 1 152 ? 5.016 27.109 7.566 1 98.62 152 ALA B CA 1
ATOM 3434 C C . ALA B 1 152 ? 6.039 26.766 8.648 1 98.62 152 ALA B C 1
ATOM 3436 O O . ALA B 1 152 ? 7.242 26.906 8.438 1 98.62 152 ALA B O 1
ATOM 3437 N N . ILE B 1 153 ? 5.566 26.281 9.75 1 98.75 153 ILE B N 1
ATOM 3438 C CA . ILE B 1 153 ? 6.43 25.969 10.883 1 98.75 153 ILE B CA 1
ATOM 3439 C C . ILE B 1 153 ? 7.355 24.812 10.516 1 98.75 153 ILE B C 1
ATOM 3441 O O . ILE B 1 153 ? 8.57 24.891 10.727 1 98.75 153 ILE B O 1
ATOM 3445 N N . LEU B 1 154 ? 6.809 23.75 9.938 1 98.81 154 LEU B N 1
ATOM 3446 C CA . LEU B 1 154 ? 7.594 22.562 9.625 1 98.81 154 LEU B CA 1
ATOM 3447 C C . LEU B 1 154 ? 8.562 22.844 8.484 1 98.81 154 LEU B C 1
ATOM 3449 O O . LEU B 1 154 ? 9.664 22.281 8.453 1 98.81 154 LEU B O 1
ATOM 3453 N N . TRP B 1 155 ? 8.094 23.703 7.527 1 98.69 155 TRP B N 1
ATOM 3454 C CA . TRP B 1 155 ? 9.016 24.125 6.477 1 98.69 155 TRP B CA 1
ATOM 3455 C C . TRP B 1 155 ? 10.203 24.875 7.066 1 98.69 155 TRP B C 1
ATOM 3457 O O . TRP B 1 155 ? 11.352 24.594 6.707 1 98.69 155 TRP B O 1
ATOM 3467 N N . PHE B 1 156 ? 9.961 25.828 7.992 1 98.69 156 PHE B N 1
ATOM 3468 C CA . PHE B 1 156 ? 11 26.609 8.641 1 98.69 156 PHE B CA 1
ATOM 3469 C C . PHE B 1 156 ? 11.945 25.703 9.43 1 98.69 156 PHE B C 1
ATOM 3471 O O . PHE B 1 156 ? 13.172 25.844 9.336 1 98.69 156 PHE B O 1
ATOM 3478 N N . ILE B 1 157 ? 11.414 24.75 10.172 1 98.75 157 ILE B N 1
ATOM 3479 C CA . ILE B 1 157 ? 12.227 23.844 10.984 1 98.75 157 ILE B CA 1
ATOM 3480 C C . ILE B 1 157 ? 13.117 23 10.078 1 98.75 157 ILE B C 1
ATOM 3482 O O . ILE B 1 157 ? 14.32 22.859 10.328 1 98.75 157 ILE B O 1
ATOM 3486 N N . LEU B 1 158 ? 12.57 22.5 9.008 1 98.19 158 LEU B N 1
ATOM 3487 C CA . LEU B 1 158 ? 13.273 21.547 8.156 1 98.19 158 LEU B CA 1
ATOM 3488 C C . LEU B 1 158 ? 14.406 22.234 7.402 1 98.19 158 LEU B C 1
ATOM 3490 O O . LEU B 1 158 ? 15.469 21.641 7.195 1 98.19 158 LEU B O 1
ATOM 3494 N N . PHE B 1 159 ? 14.195 23.562 7.039 1 97.81 159 PHE B N 1
ATOM 3495 C CA . PHE B 1 159 ? 15.156 24.125 6.094 1 97.81 159 PHE B CA 1
ATOM 3496 C C . PHE B 1 159 ? 15.93 25.281 6.723 1 97.81 159 PHE B C 1
ATOM 3498 O O . PHE B 1 159 ? 16.938 25.734 6.172 1 97.81 159 PHE B O 1
ATOM 3505 N N . ARG B 1 160 ? 15.508 25.719 7.91 1 98.12 160 ARG B N 1
ATOM 3506 C CA . ARG B 1 160 ? 16.125 26.938 8.43 1 98.12 160 ARG B CA 1
ATOM 3507 C C . ARG B 1 160 ? 16.656 26.719 9.844 1 98.12 160 ARG B C 1
ATOM 3509 O O . ARG B 1 160 ? 17.094 27.656 10.5 1 98.12 160 ARG B O 1
ATOM 3516 N N . THR B 1 161 ? 16.641 25.516 10.344 1 98.38 161 THR B N 1
ATOM 3517 C CA . THR B 1 161 ? 17.141 25.281 11.703 1 98.38 161 THR B CA 1
ATOM 3518 C C . THR B 1 161 ? 18.188 24.172 11.711 1 98.38 161 THR B C 1
ATOM 3520 O O . THR B 1 161 ? 18.344 23.438 10.727 1 98.38 161 THR B O 1
ATOM 3523 N N . ARG B 1 162 ? 18.906 24.062 12.828 1 97.81 162 ARG B N 1
ATOM 3524 C CA . ARG B 1 162 ? 19.906 23 13.039 1 97.81 162 ARG B CA 1
ATOM 3525 C C . ARG B 1 162 ? 19.234 21.625 13.086 1 97.81 162 ARG B C 1
ATOM 3527 O O . ARG B 1 162 ? 19.797 20.641 12.602 1 97.81 162 ARG B O 1
ATOM 3534 N N . TYR B 1 163 ? 18.109 21.609 13.633 1 98.06 163 TYR B N 1
ATOM 3535 C CA . TYR B 1 163 ? 17.391 20.344 13.703 1 98.06 163 TYR B CA 1
ATOM 3536 C C . TYR B 1 163 ? 17.047 19.828 12.312 1 98.06 163 TYR B C 1
ATOM 3538 O O . TYR B 1 163 ? 17.125 18.625 12.047 1 98.06 163 TYR B O 1
ATOM 3546 N N . GLY B 1 164 ? 16.656 20.734 11.469 1 98.25 164 GLY B N 1
ATOM 3547 C CA . GLY B 1 164 ? 16.344 20.375 10.094 1 98.25 164 GLY B CA 1
ATOM 3548 C C . GLY B 1 164 ? 17.531 19.781 9.359 1 98.25 164 GLY B C 1
ATOM 3549 O O . GLY B 1 164 ? 17.391 18.844 8.57 1 98.25 164 GLY B O 1
ATOM 3550 N N . ILE B 1 165 ? 18.703 20.281 9.609 1 97.56 165 ILE B N 1
ATOM 3551 C CA . ILE B 1 165 ? 19.922 19.75 9.008 1 97.56 165 ILE B CA 1
ATOM 3552 C C . ILE B 1 165 ? 2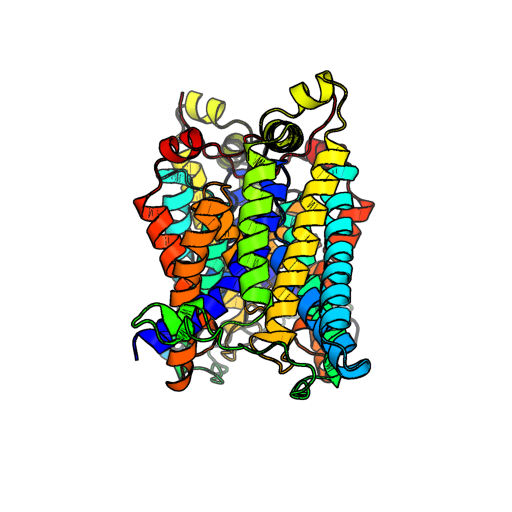0.156 18.312 9.492 1 97.56 165 ILE B C 1
ATOM 3554 O O . ILE B 1 165 ? 20.516 17.438 8.711 1 97.56 165 ILE B O 1
ATOM 3558 N N . ILE B 1 166 ? 19.891 18.141 10.742 1 97.81 166 ILE B N 1
ATOM 3559 C CA . ILE B 1 166 ? 20.109 16.828 11.344 1 97.81 166 ILE B CA 1
ATOM 3560 C C . ILE B 1 166 ? 19.141 15.82 10.727 1 97.81 166 ILE B C 1
ATOM 3562 O O . ILE B 1 166 ? 19.531 14.711 10.375 1 97.81 166 ILE B O 1
ATOM 3566 N N . VAL B 1 167 ? 17.906 16.203 10.562 1 97.19 167 VAL B N 1
ATOM 3567 C CA . VAL B 1 167 ? 16.875 15.328 10 1 97.19 167 VAL B CA 1
ATOM 3568 C C . VAL B 1 167 ? 17.25 14.961 8.562 1 97.19 167 VAL B C 1
ATOM 3570 O O . VAL B 1 167 ? 17.25 13.781 8.195 1 97.19 167 VAL B O 1
ATOM 3573 N N . ARG B 1 168 ? 17.594 15.93 7.758 1 96.69 168 ARG B N 1
ATOM 3574 C CA . ARG B 1 168 ? 17.938 15.695 6.355 1 96.69 168 ARG B CA 1
ATOM 3575 C C . ARG B 1 168 ? 19.219 14.883 6.23 1 96.69 168 ARG B C 1
ATOM 3577 O O . ARG B 1 168 ? 19.328 14.023 5.355 1 96.69 168 ARG B O 1
ATOM 3584 N N . SER B 1 169 ? 20.156 15.102 7.141 1 94.75 169 SER B N 1
ATOM 3585 C CA . SER B 1 169 ? 21.406 14.359 7.125 1 94.75 169 SER B CA 1
ATOM 3586 C C . SER B 1 169 ? 21.203 12.906 7.547 1 94.75 169 SER B C 1
ATOM 3588 O O . SER B 1 169 ? 21.891 12.008 7.055 1 94.75 169 SER B O 1
ATOM 3590 N N . ALA B 1 170 ? 20.203 12.695 8.453 1 93.44 170 ALA B N 1
ATOM 3591 C CA . ALA B 1 170 ? 19.922 11.336 8.914 1 93.44 170 ALA B CA 1
ATOM 3592 C C . ALA B 1 170 ? 19.422 10.461 7.766 1 93.44 170 ALA B C 1
ATOM 3594 O O . ALA B 1 170 ? 19.656 9.25 7.758 1 93.44 170 ALA B O 1
ATOM 3595 N N . GLY B 1 171 ? 18.719 11.102 6.855 1 92.56 171 GLY B N 1
ATOM 3596 C CA . GLY B 1 171 ? 18.25 10.383 5.684 1 92.56 171 GLY B CA 1
ATOM 3597 C C . GLY B 1 171 ? 19.266 10.352 4.559 1 92.56 171 GLY B C 1
ATOM 3598 O O . GLY B 1 171 ? 19.281 9.422 3.748 1 92.56 171 GLY B O 1
ATOM 3599 N N . GLY B 1 172 ? 20.188 11.328 4.492 1 89.56 172 GLY B N 1
ATOM 3600 C CA . GLY B 1 172 ? 21.172 11.438 3.426 1 89.56 172 GLY B CA 1
ATOM 3601 C C . GLY B 1 172 ? 22.469 10.719 3.73 1 89.56 172 GLY B C 1
ATOM 3602 O O . GLY B 1 172 ? 23 10.008 2.877 1 89.56 172 GLY B O 1
ATOM 3603 N N . ASN B 1 173 ? 22.938 10.961 4.938 1 91.94 173 ASN B N 1
ATOM 3604 C CA . ASN B 1 173 ? 24.188 10.375 5.398 1 91.94 173 ASN B CA 1
ATOM 3605 C C . ASN B 1 173 ? 24.156 10.094 6.898 1 91.94 173 ASN B C 1
ATOM 3607 O O . ASN B 1 173 ? 24.781 10.812 7.68 1 91.94 173 ASN B O 1
ATOM 3611 N N . PRO B 1 174 ? 23.547 9 7.207 1 91.81 174 PRO B N 1
ATOM 3612 C CA . PRO B 1 174 ? 23.391 8.703 8.633 1 91.81 174 PRO B CA 1
ATOM 3613 C C . PRO B 1 174 ? 24.719 8.5 9.344 1 91.81 17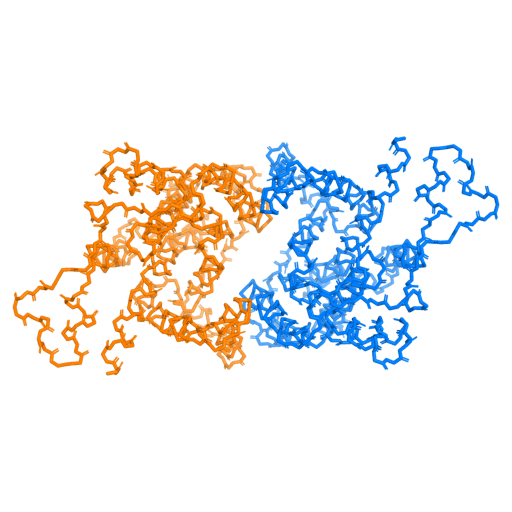4 PRO B C 1
ATOM 3615 O O . PRO B 1 174 ? 24.844 8.797 10.531 1 91.81 174 PRO B O 1
ATOM 3618 N N . ALA B 1 175 ? 25.688 8.031 8.648 1 90.94 175 ALA B N 1
ATOM 3619 C CA . ALA B 1 175 ? 27.016 7.848 9.242 1 90.94 175 ALA B CA 1
ATOM 3620 C C . ALA B 1 175 ? 27.594 9.172 9.727 1 90.94 175 ALA B C 1
ATOM 3622 O O . ALA B 1 175 ? 28.234 9.234 10.773 1 90.94 175 ALA B O 1
ATOM 3623 N N . ALA B 1 176 ? 27.438 10.18 8.945 1 92.19 176 ALA B N 1
ATOM 3624 C CA . ALA B 1 176 ? 27.922 11.508 9.312 1 92.19 176 ALA B CA 1
ATOM 3625 C C . ALA B 1 176 ? 27.219 12.031 10.562 1 92.19 176 ALA B C 1
ATOM 3627 O O . ALA B 1 176 ? 27.828 12.68 11.406 1 92.19 176 ALA B O 1
ATOM 3628 N N . VAL B 1 177 ? 25.938 11.773 10.68 1 92.25 177 VAL B N 1
ATOM 3629 C CA . VAL B 1 177 ? 25.172 12.18 11.852 1 92.25 177 VAL B CA 1
ATOM 3630 C C . VAL B 1 177 ? 25.688 11.453 13.086 1 92.25 177 VAL B C 1
ATOM 3632 O O . VAL B 1 177 ? 25.891 12.078 14.141 1 92.25 177 VAL B O 1
ATOM 3635 N N . ASP B 1 178 ? 25.922 10.219 12.914 1 92.25 178 ASP B N 1
ATOM 3636 C CA . ASP B 1 178 ? 26.453 9.414 14.008 1 92.25 178 ASP B CA 1
ATOM 3637 C C . ASP B 1 178 ? 27.844 9.906 14.414 1 92.25 178 ASP B C 1
ATOM 3639 O O . ASP B 1 178 ? 28.156 9.961 15.602 1 92.25 178 ASP B O 1
ATOM 3643 N N . ALA B 1 179 ? 28.625 10.219 13.477 1 94.25 179 ALA B N 1
ATOM 3644 C CA . ALA B 1 179 ? 29.984 10.711 13.719 1 94.25 179 ALA B CA 1
ATOM 3645 C C . ALA B 1 179 ? 29.953 12.031 14.5 1 94.25 179 ALA B C 1
ATOM 3647 O O . ALA B 1 179 ? 30.875 12.328 15.258 1 94.25 179 ALA B O 1
ATOM 3648 N N . ALA B 1 180 ? 28.953 12.773 14.328 1 95.81 180 ALA B N 1
ATOM 3649 C CA . ALA B 1 180 ? 28.797 14.047 15.023 1 95.81 180 ALA B CA 1
ATOM 3650 C C . ALA B 1 180 ? 28.266 13.844 16.438 1 95.81 180 ALA B C 1
ATOM 3652 O O . ALA B 1 180 ? 28.047 14.805 17.172 1 95.81 180 ALA B O 1
ATOM 3653 N N . GLY B 1 181 ? 27.969 12.578 16.797 1 95.69 181 GLY B N 1
ATOM 3654 C CA . GLY B 1 181 ? 27.562 12.258 18.156 1 95.69 181 GLY B CA 1
ATOM 3655 C C . GLY B 1 181 ? 26.047 12.281 18.328 1 95.69 181 GLY B C 1
ATOM 3656 O O . GLY B 1 181 ? 25.562 12.25 19.453 1 95.69 181 GLY B O 1
ATOM 3657 N N . ILE B 1 182 ? 25.375 12.43 17.281 1 96.88 182 ILE B N 1
ATOM 3658 C CA . ILE B 1 182 ? 23.906 12.477 17.344 1 96.88 182 ILE B CA 1
ATOM 3659 C C . ILE B 1 182 ? 23.344 11.102 17.016 1 96.88 182 ILE B C 1
ATOM 3661 O O . ILE B 1 182 ? 23.781 10.438 16.078 1 96.88 182 ILE B O 1
ATOM 3665 N N . SER B 1 183 ? 22.344 10.68 17.812 1 97.12 183 SER B N 1
ATOM 3666 C CA . SER B 1 183 ? 21.75 9.367 17.594 1 97.12 183 SER B CA 1
ATOM 3667 C C . SER B 1 183 ? 20.812 9.375 16.391 1 97.12 183 SER B C 1
ATOM 3669 O O . SER B 1 183 ? 19.75 10.008 16.438 1 97.12 183 SER B O 1
ATOM 3671 N N . VAL B 1 184 ? 21.156 8.648 15.406 1 96.31 184 VAL B N 1
ATOM 3672 C CA . VAL B 1 184 ? 20.328 8.539 14.211 1 96.31 184 VAL B CA 1
ATOM 3673 C C . VAL B 1 184 ? 18.984 7.938 14.57 1 96.31 184 VAL B C 1
ATOM 3675 O O . VAL B 1 184 ? 17.938 8.391 14.086 1 96.31 184 VAL B O 1
ATOM 3678 N N . ALA B 1 185 ? 18.938 6.984 15.492 1 96.31 185 ALA B N 1
ATOM 3679 C CA . ALA B 1 185 ? 17.703 6.32 15.914 1 96.31 185 ALA B CA 1
ATOM 3680 C C . ALA B 1 185 ? 16.734 7.316 16.531 1 96.31 185 ALA B C 1
ATOM 3682 O O . ALA B 1 185 ? 15.539 7.297 16.219 1 96.31 185 ALA B O 1
ATOM 3683 N N . LYS B 1 186 ? 17.234 8.156 17.328 1 98.12 186 LYS B N 1
ATOM 3684 C CA . LYS B 1 186 ? 16.375 9.117 18 1 98.12 186 LYS B CA 1
ATOM 3685 C C . LYS B 1 186 ? 15.766 10.109 17.016 1 98.12 186 LYS B C 1
ATOM 3687 O O . LYS B 1 186 ? 14.602 10.492 17.125 1 98.12 186 LYS B O 1
ATOM 3692 N N . VAL B 1 187 ? 16.594 10.523 16.062 1 97.69 187 VAL B N 1
ATOM 3693 C CA . VAL B 1 187 ? 16.125 11.453 15.031 1 97.69 187 VAL B CA 1
ATOM 3694 C C . VAL B 1 187 ? 15.031 10.789 14.203 1 97.69 187 VAL B C 1
ATOM 3696 O O . VAL B 1 187 ? 14 11.406 13.93 1 97.69 187 VAL B O 1
ATOM 3699 N N . ARG B 1 188 ? 15.234 9.523 13.828 1 97.81 188 ARG B N 1
ATOM 3700 C CA . ARG B 1 188 ? 14.266 8.781 13.023 1 97.81 188 ARG B CA 1
ATOM 3701 C C . ARG B 1 188 ? 13 8.492 13.812 1 97.81 188 ARG B C 1
ATOM 3703 O O . ARG B 1 188 ? 11.891 8.594 13.281 1 97.81 188 ARG B O 1
ATOM 3710 N N . TYR B 1 189 ? 13.195 8.188 15.125 1 98.38 189 TYR B N 1
ATOM 3711 C CA . TYR B 1 189 ? 12.031 7.996 15.984 1 98.38 189 TYR B CA 1
ATOM 3712 C C . TYR B 1 189 ? 11.195 9.273 16.062 1 98.38 189 TYR B C 1
ATOM 3714 O O . TYR B 1 189 ? 9.984 9.234 15.836 1 98.38 189 TYR B O 1
ATOM 3722 N N . ALA B 1 190 ? 11.852 10.336 16.344 1 98.75 190 ALA B N 1
ATOM 3723 C CA . ALA B 1 190 ? 11.148 11.602 16.516 1 98.75 190 ALA B CA 1
ATOM 3724 C C . ALA B 1 190 ? 10.422 12.008 15.234 1 98.75 190 ALA B C 1
ATOM 3726 O O . ALA B 1 190 ? 9.266 12.438 15.281 1 98.75 190 ALA B O 1
ATOM 3727 N N . SER B 1 191 ? 11.102 11.867 14.117 1 98.69 191 SER B N 1
ATOM 3728 C CA . SER B 1 191 ? 10.523 12.242 12.836 1 98.69 191 SER B CA 1
ATOM 3729 C C . SER B 1 191 ? 9.336 11.352 12.477 1 98.69 191 SER B C 1
ATOM 3731 O O . SER B 1 191 ? 8.312 11.844 11.992 1 98.69 191 SER B O 1
ATOM 3733 N N . THR B 1 192 ? 9.469 10.078 12.75 1 98.62 192 THR B N 1
ATOM 3734 C CA . THR B 1 192 ? 8.414 9.125 12.414 1 98.62 192 THR B CA 1
ATOM 3735 C C . THR B 1 192 ? 7.219 9.289 13.352 1 98.62 192 THR B C 1
ATOM 3737 O O . THR B 1 192 ? 6.066 9.164 12.93 1 98.62 192 THR B O 1
ATOM 3740 N N . ILE B 1 193 ? 7.469 9.586 14.609 1 98.88 193 ILE B N 1
ATOM 3741 C CA . ILE B 1 193 ? 6.406 9.844 15.578 1 98.88 193 ILE B CA 1
ATOM 3742 C C . ILE B 1 193 ? 5.637 11.102 15.18 1 98.88 193 ILE B C 1
ATOM 3744 O O . ILE B 1 193 ? 4.406 11.125 15.234 1 98.88 193 ILE B O 1
ATOM 3748 N N . LEU B 1 194 ? 6.387 12.117 14.766 1 98.81 194 LEU B N 1
ATOM 3749 C CA . LEU B 1 194 ? 5.73 13.312 14.242 1 98.81 194 LEU B CA 1
ATOM 3750 C C . LEU B 1 194 ? 4.836 12.961 13.062 1 98.81 194 LEU B C 1
ATOM 3752 O O . LEU B 1 194 ? 3.721 13.477 12.945 1 98.81 194 LEU B O 1
ATOM 3756 N N . GLY B 1 195 ? 5.375 12.109 12.188 1 98.69 195 GLY B N 1
ATOM 3757 C CA . GLY B 1 195 ? 4.578 11.641 11.07 1 98.69 195 GLY B CA 1
ATOM 3758 C C . GLY B 1 195 ? 3.281 10.977 11.5 1 98.69 195 GLY B C 1
ATOM 3759 O O . GLY B 1 195 ? 2.223 11.242 10.93 1 98.69 195 GLY B O 1
ATOM 3760 N N . GLY B 1 196 ? 3.371 10.109 12.508 1 98.75 196 GLY B N 1
ATOM 3761 C CA . GLY B 1 196 ? 2.18 9.484 13.062 1 98.75 196 GLY B CA 1
ATOM 3762 C C . GLY B 1 196 ? 1.194 10.477 13.641 1 98.75 196 GLY B C 1
ATOM 3763 O O . GLY B 1 196 ? -0.007 10.398 13.375 1 98.75 196 GLY B O 1
ATOM 3764 N N . ALA B 1 197 ? 1.719 11.422 14.383 1 98.88 197 ALA B N 1
ATOM 3765 C CA . ALA B 1 197 ? 0.876 12.438 15.008 1 98.88 197 ALA B CA 1
ATOM 3766 C C . ALA B 1 197 ? 0.1 13.227 13.953 1 98.88 197 ALA B C 1
ATOM 3768 O O . ALA B 1 197 ? -1.106 13.438 14.094 1 98.88 197 ALA B O 1
ATOM 3769 N N . LEU B 1 198 ? 0.779 13.625 12.93 1 98.88 198 LEU B N 1
ATOM 3770 C CA . LEU B 1 198 ? 0.142 14.43 11.891 1 98.88 198 LEU B CA 1
ATOM 3771 C C . LEU B 1 198 ? -0.82 13.578 11.062 1 98.88 198 LEU B C 1
ATOM 3773 O O . LEU B 1 198 ? -1.843 14.078 10.594 1 98.88 198 LEU B O 1
ATOM 3777 N N . SER B 1 199 ? -0.508 12.273 10.883 1 98.88 199 SER B N 1
ATOM 3778 C CA . SER B 1 199 ? -1.474 11.375 10.258 1 98.88 199 SER B CA 1
ATOM 3779 C C . SER B 1 199 ? -2.742 11.258 11.102 1 98.88 199 SER B C 1
ATOM 3781 O O . SER B 1 199 ? -3.85 11.219 10.555 1 98.88 199 SER B O 1
ATOM 3783 N N . GLY B 1 200 ? -2.555 11.195 12.43 1 98.88 200 GLY B N 1
ATOM 3784 C CA . GLY B 1 200 ? -3.709 11.188 13.32 1 98.88 200 GLY B CA 1
ATOM 3785 C C . GLY B 1 200 ? -4.527 12.461 13.242 1 98.88 200 GLY B C 1
ATOM 3786 O O . GLY B 1 200 ? -5.762 12.414 13.273 1 98.88 200 GLY B O 1
ATOM 3787 N N . LEU B 1 201 ? -3.822 13.562 13.148 1 98.81 201 LEU B N 1
ATOM 3788 C CA . LEU B 1 201 ? -4.488 14.844 12.969 1 98.81 201 LEU B CA 1
ATOM 3789 C C . LEU B 1 201 ? -5.289 14.867 11.672 1 98.81 201 LEU B C 1
ATOM 3791 O O . LEU B 1 201 ? -6.395 15.414 11.625 1 98.81 201 LEU B O 1
ATOM 3795 N N . ALA B 1 202 ? -4.684 14.352 10.609 1 98.88 202 ALA B N 1
ATOM 3796 C CA . ALA B 1 202 ? -5.383 14.227 9.328 1 98.88 202 ALA B CA 1
ATOM 3797 C C . ALA B 1 202 ? -6.66 13.398 9.484 1 98.88 202 ALA B C 1
ATOM 3799 O O . ALA B 1 202 ? -7.707 13.758 8.938 1 98.88 202 ALA B O 1
ATOM 3800 N N . GLY B 1 203 ? -6.562 12.312 10.219 1 98.75 203 GLY B N 1
ATOM 3801 C CA . GLY B 1 203 ? -7.742 11.508 10.508 1 98.75 203 GLY B CA 1
ATOM 3802 C C . GLY B 1 203 ? -8.797 12.266 11.297 1 98.75 203 GLY B C 1
ATOM 3803 O O . GLY B 1 203 ? -9.992 12.172 10.992 1 98.75 203 GLY B O 1
ATOM 3804 N N . ALA B 1 204 ? -8.344 12.977 12.273 1 98.69 204 ALA B N 1
ATOM 3805 C CA . ALA B 1 204 ? -9.258 13.781 13.078 1 98.69 204 ALA B CA 1
ATOM 3806 C C . ALA B 1 204 ? -10 14.797 12.211 1 98.69 204 ALA B C 1
ATOM 3808 O O . ALA B 1 204 ? -11.203 15.008 12.391 1 98.69 204 ALA B O 1
ATOM 3809 N N . TYR B 1 205 ? -9.297 15.406 11.328 1 98.31 205 TYR B N 1
ATOM 3810 C CA . TYR B 1 205 ? -9.93 16.344 10.414 1 98.31 205 TYR B CA 1
ATOM 3811 C C . TYR B 1 205 ? -11.07 15.695 9.648 1 98.31 205 TYR B C 1
ATOM 3813 O O . TYR B 1 205 ? -12.133 16.297 9.469 1 98.31 205 TYR B O 1
ATOM 3821 N N . LEU B 1 206 ? -10.891 14.492 9.203 1 97.12 206 LEU B N 1
ATOM 3822 C CA . LEU B 1 206 ? -11.875 13.789 8.398 1 97.12 206 LEU B CA 1
ATOM 3823 C C . LEU B 1 206 ? -13.156 13.539 9.188 1 97.12 206 LEU B C 1
ATOM 3825 O O . LEU B 1 206 ? -14.258 13.711 8.672 1 97.12 206 LEU B O 1
ATOM 3829 N N . SER B 1 207 ? -12.992 13.172 10.461 1 97.5 207 SER B N 1
ATOM 3830 C CA . SER B 1 207 ? -14.164 12.688 11.188 1 97.5 207 SER B CA 1
ATOM 3831 C C . SER B 1 207 ? -14.797 13.797 12.016 1 97.5 207 SER B C 1
ATOM 3833 O O . SER B 1 207 ? -15.945 13.68 12.445 1 97.5 207 SER B O 1
ATOM 3835 N N . ILE B 1 208 ? -14.031 14.914 12.234 1 96.69 208 ILE B N 1
ATOM 3836 C CA . ILE B 1 208 ? -14.57 15.961 13.094 1 96.69 208 ILE B CA 1
ATOM 3837 C C . ILE B 1 208 ? -14.984 17.172 12.258 1 96.69 208 ILE B C 1
ATOM 3839 O O . ILE B 1 208 ? -15.961 17.844 12.57 1 96.69 208 ILE B O 1
ATOM 3843 N N . SER B 1 209 ? -14.25 17.422 11.203 1 94.62 209 SER B N 1
ATOM 3844 C CA . SER B 1 209 ? -14.461 18.672 10.469 1 94.62 209 SER B CA 1
ATOM 3845 C C . SER B 1 209 ? -15.008 18.391 9.07 1 94.62 209 SER B C 1
ATOM 3847 O O . SER B 1 209 ? -16.031 18.969 8.672 1 94.62 209 SER B O 1
ATOM 3849 N N . TYR B 1 210 ? -14.398 17.484 8.336 1 92.88 210 TYR B N 1
ATOM 3850 C CA . TYR B 1 210 ? -14.711 17.281 6.926 1 92.88 210 TYR B CA 1
ATOM 3851 C C . TYR B 1 210 ? -16.047 16.562 6.766 1 92.88 210 TYR B C 1
ATOM 3853 O O . TYR B 1 210 ? -16.938 17.047 6.055 1 92.88 210 TYR B O 1
ATOM 3861 N N . ASN B 1 211 ? -16.156 15.422 7.375 1 90.25 211 ASN B N 1
ATOM 3862 C CA . ASN B 1 211 ? -17.359 14.602 7.422 1 90.25 211 ASN B CA 1
ATOM 3863 C C . ASN B 1 211 ? -17.641 14.102 8.836 1 90.25 211 ASN B C 1
ATOM 3865 O O . ASN B 1 211 ? -17.312 12.969 9.172 1 90.25 211 ASN B O 1
ATOM 3869 N N . PRO B 1 212 ? -18.422 14.914 9.539 1 93.69 212 PRO B N 1
ATOM 3870 C CA . PRO B 1 212 ? -18.594 14.578 10.961 1 93.69 212 PRO B CA 1
ATOM 3871 C C . PRO B 1 212 ? -19.609 13.461 11.18 1 93.69 212 PRO B C 1
ATOM 3873 O O . PRO B 1 212 ? -20.469 13.578 12.055 1 93.69 212 PRO B O 1
ATOM 3876 N N . VAL B 1 213 ? -19.609 12.422 10.398 1 95.25 213 VAL B N 1
ATOM 3877 C CA . VAL B 1 213 ? -20.312 11.148 10.5 1 95.25 213 VAL B CA 1
ATOM 3878 C C . VAL B 1 213 ? -19.297 10 10.469 1 95.25 213 VAL B C 1
ATOM 3880 O O . VAL B 1 213 ? -18.359 10.016 9.672 1 95.25 213 VAL B O 1
ATOM 3883 N N . TRP B 1 214 ? -19.469 9.07 11.352 1 97 214 TRP B N 1
ATOM 3884 C CA . TRP B 1 214 ? -18.516 7.965 11.367 1 97 214 TRP B CA 1
ATOM 3885 C C . TRP B 1 214 ? -18.891 6.914 10.336 1 97 214 TRP B C 1
ATOM 3887 O O . TRP B 1 214 ? -20 6.379 10.352 1 97 214 TRP B O 1
ATOM 3897 N N . ILE B 1 215 ? -18.047 6.684 9.469 1 93.38 215 ILE B N 1
ATOM 3898 C CA . ILE B 1 215 ? -18.156 5.602 8.5 1 93.38 215 ILE B CA 1
ATOM 3899 C C . ILE B 1 215 ? -16.875 4.785 8.477 1 93.38 215 ILE B C 1
ATOM 3901 O O . ILE B 1 215 ? -15.773 5.336 8.594 1 93.38 215 ILE B O 1
ATOM 3905 N N . GLU B 1 216 ? -17.031 3.496 8.359 1 91.75 216 GLU B N 1
ATOM 3906 C CA . GLU B 1 216 ? -15.844 2.658 8.211 1 91.75 216 GLU B CA 1
ATOM 3907 C C . GLU B 1 216 ? -15.07 3.01 6.945 1 91.75 216 GLU B C 1
ATOM 3909 O O . GLU B 1 216 ? -15.664 3.316 5.91 1 91.75 216 GLU B O 1
ATOM 3914 N N . ASN B 1 217 ? -13.719 3.047 7.039 1 90.94 217 ASN B N 1
ATOM 3915 C CA . ASN B 1 217 ? -12.836 3.361 5.922 1 90.94 217 ASN B CA 1
ATOM 3916 C C . ASN B 1 217 ? -13 4.809 5.469 1 90.94 217 ASN B C 1
ATOM 3918 O O . ASN B 1 217 ? -12.984 5.09 4.27 1 90.94 217 ASN B O 1
ATOM 3922 N N . ILE B 1 218 ? -13.227 5.723 6.43 1 93.56 218 ILE B N 1
ATOM 3923 C CA . ILE B 1 218 ? -13.438 7.137 6.156 1 93.56 218 ILE B CA 1
ATOM 3924 C C . ILE B 1 218 ? -12.219 7.711 5.438 1 93.56 218 ILE B C 1
ATOM 3926 O O . ILE B 1 218 ? -12.312 8.742 4.762 1 93.56 218 ILE B O 1
ATOM 3930 N N . THR B 1 219 ? -11.039 7.094 5.602 1 94.69 219 THR B N 1
ATOM 3931 C CA . THR B 1 219 ? -9.82 7.578 4.965 1 94.69 219 THR B CA 1
ATOM 3932 C C . THR B 1 219 ? -9.852 7.316 3.461 1 94.69 219 THR B C 1
ATOM 3934 O O . THR B 1 219 ? -9.328 8.109 2.676 1 94.69 219 THR B O 1
ATOM 3937 N N . ALA B 1 220 ? -10.391 6.195 3.047 1 89.94 220 ALA B N 1
ATOM 3938 C CA . ALA B 1 220 ? -10.68 5.863 1.653 1 89.94 220 ALA B CA 1
ATOM 3939 C C . ALA B 1 220 ? -9.43 5.996 0.786 1 89.94 220 ALA B C 1
ATOM 3941 O O . ALA B 1 220 ? -9.492 6.52 -0.329 1 89.94 220 ALA B O 1
ATOM 3942 N N . GLY B 1 221 ? -8.227 5.664 1.327 1 90.38 221 GLY B N 1
ATOM 3943 C CA . GLY B 1 221 ? -7.02 5.625 0.514 1 90.38 221 GLY B CA 1
ATOM 3944 C C . GLY B 1 221 ? -6.254 6.934 0.525 1 90.38 221 GLY B C 1
ATOM 3945 O O . GLY B 1 221 ? -5.184 7.035 -0.079 1 90.38 221 GLY B O 1
ATOM 3946 N N . ARG B 1 222 ? -6.727 7.934 1.21 1 93.56 222 ARG B N 1
ATOM 3947 C CA . ARG B 1 222 ? -6.062 9.234 1.265 1 93.56 222 ARG B CA 1
ATOM 3948 C C . ARG B 1 222 ? -4.648 9.102 1.825 1 93.56 222 ARG B C 1
ATOM 3950 O O . ARG B 1 222 ? -3.756 9.867 1.457 1 93.56 222 ARG B O 1
ATOM 3957 N N . GLY B 1 223 ? -4.484 8.156 2.699 1 96.06 223 GLY B N 1
ATOM 3958 C CA . GLY B 1 223 ? -3.141 7.918 3.199 1 96.06 223 GLY B CA 1
ATOM 3959 C C . GLY B 1 223 ? -2.158 7.527 2.109 1 96.06 223 GLY B C 1
ATOM 3960 O O . GLY B 1 223 ? -0.999 7.945 2.135 1 96.06 223 GLY B O 1
ATOM 3961 N N . TRP B 1 224 ? -2.578 6.754 1.163 1 94.25 224 TRP B N 1
ATOM 3962 C CA . TRP B 1 224 ? -1.747 6.363 0.029 1 94.25 224 TRP B CA 1
ATOM 3963 C C . TRP B 1 224 ? -1.429 7.57 -0.851 1 94.25 224 TRP B C 1
ATOM 3965 O O . TRP B 1 224 ? -0.317 7.688 -1.371 1 94.25 224 TRP B O 1
ATOM 3975 N N . ILE B 1 225 ? -2.406 8.414 -0.997 1 93.5 225 ILE B N 1
ATOM 3976 C CA . ILE B 1 225 ? -2.197 9.633 -1.774 1 93.5 225 ILE B CA 1
ATOM 3977 C C . ILE B 1 225 ? -1.126 10.492 -1.108 1 93.5 225 ILE B C 1
ATOM 3979 O O . ILE B 1 225 ? -0.262 11.055 -1.785 1 93.5 225 ILE B O 1
ATOM 3983 N N . ALA B 1 226 ? -1.287 10.531 0.188 1 96.56 226 ALA B N 1
ATOM 3984 C CA . ALA B 1 226 ? -0.322 11.336 0.934 1 96.56 226 ALA B CA 1
ATOM 3985 C C . ALA B 1 226 ? 1.102 10.836 0.698 1 96.56 226 ALA B C 1
ATOM 3987 O O . ALA B 1 226 ? 2.035 11.641 0.589 1 96.56 226 ALA B O 1
ATOM 3988 N N . ILE B 1 227 ? 1.291 9.57 0.623 1 94.75 227 ILE B N 1
ATOM 3989 C CA . ILE B 1 227 ? 2.611 9 0.382 1 94.75 227 ILE B CA 1
ATOM 3990 C C . ILE B 1 227 ? 3.113 9.422 -0.996 1 94.75 227 ILE B C 1
ATOM 3992 O O . ILE B 1 227 ? 4.277 9.797 -1.149 1 94.75 227 ILE B O 1
ATOM 3996 N N . ALA B 1 228 ? 2.246 9.391 -1.996 1 92 228 ALA B N 1
ATOM 3997 C CA . ALA B 1 228 ? 2.611 9.844 -3.336 1 92 228 ALA B CA 1
ATOM 3998 C C . ALA B 1 228 ? 2.955 11.328 -3.336 1 92 228 ALA B C 1
ATOM 4000 O O . ALA B 1 228 ? 3.895 11.758 -4.012 1 92 228 ALA B O 1
ATOM 4001 N N . LEU B 1 229 ? 2.209 12.047 -2.559 1 94.25 229 LEU B N 1
ATOM 4002 C CA . LEU B 1 229 ? 2.391 13.5 -2.488 1 94.25 229 LEU B CA 1
ATOM 4003 C C . LEU B 1 229 ? 3.777 13.844 -1.958 1 94.25 229 LEU B C 1
ATOM 4005 O O . LEU B 1 229 ? 4.363 14.852 -2.355 1 94.25 229 LEU B O 1
ATOM 4009 N N . VAL B 1 230 ? 4.262 13.039 -1.046 1 94.69 230 VAL B N 1
ATOM 4010 C CA . VAL B 1 230 ? 5.582 13.297 -0.474 1 94.69 230 VAL B CA 1
ATOM 4011 C C . VAL B 1 230 ? 6.633 13.297 -1.581 1 94.69 230 VAL B C 1
ATOM 4013 O O . VAL B 1 230 ? 7.504 14.172 -1.614 1 94.69 230 VAL B O 1
ATOM 4016 N N . ILE B 1 231 ? 6.484 12.383 -2.479 1 88.19 231 ILE B N 1
ATOM 4017 C CA . ILE B 1 231 ? 7.441 12.281 -3.574 1 88.19 231 ILE B CA 1
ATOM 4018 C C . ILE B 1 231 ? 7.238 13.43 -4.555 1 88.19 231 ILE B C 1
ATOM 4020 O O . ILE B 1 231 ? 8.203 14.055 -5 1 88.19 231 ILE B O 1
ATOM 4024 N N . PHE B 1 232 ? 6.035 13.742 -4.785 1 89.81 232 PHE B N 1
ATOM 4025 C CA . PHE B 1 232 ? 5.738 14.789 -5.758 1 89.81 232 PHE B CA 1
ATOM 4026 C C . PHE B 1 232 ? 6.105 16.156 -5.207 1 89.81 232 PHE B C 1
ATOM 4028 O O . PHE B 1 232 ? 6.336 17.109 -5.973 1 89.81 232 PHE B O 1
ATOM 4035 N N . SER B 1 233 ? 6.086 16.25 -3.939 1 93.44 233 SER B N 1
ATOM 4036 C CA . SER B 1 233 ? 6.469 17.5 -3.314 1 93.44 233 SER B CA 1
ATOM 4037 C C . SER B 1 233 ? 7.98 17.594 -3.129 1 93.44 233 SER B C 1
ATOM 4039 O O . SER B 1 233 ? 8.492 18.578 -2.58 1 93.44 233 SER B O 1
ATOM 4041 N N . LEU B 1 234 ? 8.711 16.547 -3.551 1 91.75 234 LEU B N 1
ATOM 4042 C CA . LEU B 1 234 ? 10.164 16.484 -3.424 1 91.75 234 LEU B CA 1
ATOM 4043 C C . LEU B 1 234 ? 10.586 16.719 -1.977 1 91.75 234 LEU B C 1
ATOM 4045 O O . LEU B 1 234 ? 11.555 17.438 -1.716 1 91.75 234 LEU B O 1
ATOM 4049 N N . TRP B 1 235 ? 9.781 16.219 -1.049 1 95.38 235 TRP B N 1
ATOM 4050 C CA . TRP B 1 235 ? 10.039 16.266 0.386 1 95.38 235 TRP B CA 1
ATOM 4051 C C . TRP B 1 235 ? 10.133 17.703 0.879 1 95.38 235 TRP B C 1
ATOM 4053 O O . TRP B 1 235 ? 10.953 18.031 1.741 1 95.38 235 TRP B O 1
ATOM 4063 N N . ASP B 1 236 ? 9.391 18.594 0.281 1 97.12 236 ASP B N 1
ATOM 4064 C CA . ASP B 1 236 ? 9.312 20 0.651 1 97.12 236 ASP B CA 1
ATOM 4065 C C . ASP B 1 236 ? 7.91 20.359 1.146 1 97.12 236 ASP B C 1
ATOM 4067 O O . ASP B 1 236 ? 6.945 20.312 0.384 1 97.12 236 ASP B O 1
ATOM 4071 N N . PRO B 1 237 ? 7.84 20.812 2.357 1 98.31 237 PRO B N 1
ATOM 4072 C CA . PRO B 1 237 ? 6.527 21.109 2.926 1 98.31 237 PRO B CA 1
ATOM 4073 C C . PRO B 1 237 ? 5.77 22.172 2.131 1 98.31 237 PRO B C 1
ATOM 4075 O O . PRO B 1 237 ? 4.543 22.094 2.008 1 98.31 237 PRO B O 1
ATOM 4078 N N . ALA B 1 238 ? 6.438 23.109 1.589 1 97.62 238 ALA B N 1
ATOM 4079 C CA . ALA B 1 238 ? 5.777 24.156 0.807 1 97.62 238 ALA B CA 1
ATOM 4080 C C . ALA B 1 238 ? 5.203 23.594 -0.489 1 97.62 238 ALA B C 1
ATOM 4082 O O . ALA B 1 238 ? 4.094 23.938 -0.891 1 97.62 238 ALA B O 1
ATOM 4083 N N . LYS B 1 239 ? 5.977 22.781 -1.11 1 96.69 239 LYS B N 1
ATOM 4084 C CA . LYS B 1 239 ? 5.484 22.141 -2.326 1 96.69 239 LYS B CA 1
ATOM 4085 C C . LYS B 1 239 ? 4.348 21.172 -2.014 1 96.69 239 LYS B C 1
ATOM 4087 O O . LYS B 1 239 ? 3.451 20.969 -2.836 1 96.69 239 LYS B O 1
ATOM 4092 N N . ALA B 1 240 ? 4.445 20.594 -0.816 1 97.81 240 ALA B N 1
ATOM 4093 C CA . ALA B 1 240 ? 3.363 19.703 -0.392 1 97.81 240 ALA B CA 1
ATOM 4094 C C . ALA B 1 240 ? 2.043 20.453 -0.294 1 97.81 240 ALA B C 1
ATOM 4096 O O . ALA B 1 240 ? 0.978 19.891 -0.564 1 97.81 240 ALA B O 1
ATOM 4097 N N . LEU B 1 241 ? 2.16 21.719 0.147 1 97.12 241 LEU B N 1
ATOM 4098 C CA . LEU B 1 241 ? 0.967 22.562 0.203 1 97.12 241 LEU B CA 1
ATOM 4099 C C . LEU B 1 241 ? 0.338 22.703 -1.179 1 97.12 241 LEU B C 1
ATOM 4101 O O . LEU B 1 241 ? -0.869 22.516 -1.339 1 97.12 241 LEU B O 1
ATOM 4105 N N . LEU B 1 242 ? 1.082 22.938 -2.186 1 94.75 242 LEU B N 1
ATOM 4106 C CA . LEU B 1 242 ? 0.595 23.125 -3.547 1 94.75 242 LEU B CA 1
ATOM 4107 C C . LEU B 1 242 ? 0.053 21.828 -4.125 1 94.75 242 LEU B C 1
ATOM 4109 O O . LEU B 1 242 ? -1.026 21.812 -4.723 1 94.75 242 LEU B O 1
ATOM 4113 N N . THR B 1 243 ? 0.796 20.766 -3.936 1 94.38 243 THR B N 1
ATOM 4114 C CA . THR B 1 243 ? 0.403 19.484 -4.516 1 94.38 243 THR B CA 1
ATOM 4115 C C . THR B 1 243 ? -0.843 18.938 -3.824 1 94.38 243 THR B C 1
ATOM 4117 O O . THR B 1 243 ? -1.678 18.297 -4.461 1 94.38 243 THR B O 1
ATOM 4120 N N . SER B 1 244 ? -0.929 19.188 -2.523 1 96.81 244 SER B N 1
ATOM 4121 C CA . SER B 1 244 ? -2.113 18.719 -1.812 1 96.81 244 SER B CA 1
ATOM 4122 C C . SER B 1 244 ? -3.375 19.391 -2.328 1 96.81 244 SER B C 1
ATOM 4124 O O . SER B 1 244 ? -4.445 18.781 -2.375 1 96.81 244 SER B O 1
ATOM 4126 N N . PHE B 1 245 ? -3.258 20.641 -2.684 1 92.69 245 PHE B N 1
ATOM 4127 C CA . PHE B 1 245 ? -4.418 21.344 -3.217 1 92.69 245 PHE B CA 1
ATOM 4128 C C . PHE B 1 245 ? -4.805 20.781 -4.582 1 92.69 245 PHE B C 1
ATOM 4130 O O . PHE B 1 245 ? -5.992 20.688 -4.91 1 92.69 245 PHE B O 1
ATOM 4137 N N . LEU B 1 246 ? -3.877 20.422 -5.359 1 91.12 246 LEU B N 1
ATOM 4138 C CA . LEU B 1 246 ? -4.156 19.812 -6.652 1 91.12 246 LEU B CA 1
ATOM 4139 C C . LEU B 1 246 ? -4.859 18.469 -6.477 1 91.12 246 LEU B C 1
ATOM 4141 O O . LEU B 1 246 ? -5.918 18.234 -7.062 1 91.12 246 LEU B O 1
ATOM 4145 N N . PHE B 1 247 ? -4.309 17.625 -5.672 1 92.44 247 PHE B N 1
ATOM 4146 C CA . PHE B 1 247 ? -4.863 16.297 -5.449 1 92.44 247 PHE B CA 1
ATOM 4147 C C . PHE B 1 247 ? -6.195 16.375 -4.711 1 92.44 247 PHE B C 1
ATOM 4149 O O . PHE B 1 247 ? -7.117 15.609 -4.996 1 92.44 247 PHE B O 1
ATOM 4156 N N . GLY B 1 248 ? -6.219 17.312 -3.768 1 90.62 248 GLY B N 1
ATOM 4157 C CA . GLY B 1 248 ? -7.473 17.531 -3.062 1 90.62 248 GLY B CA 1
ATOM 4158 C C . GLY B 1 248 ? -8.602 17.969 -3.975 1 90.62 248 GLY B C 1
ATOM 4159 O O . GLY B 1 248 ? -9.742 17.531 -3.814 1 90.62 248 GLY B O 1
ATOM 4160 N N . SER B 1 249 ? -8.312 18.797 -4.918 1 88.69 249 SER B N 1
ATOM 4161 C CA . SER B 1 249 ? -9.312 19.266 -5.875 1 88.69 249 SER B CA 1
ATOM 4162 C C . SER B 1 249 ? -9.805 18.125 -6.758 1 88.69 249 SER B C 1
ATOM 4164 O O . SER B 1 249 ? -11 18.031 -7.047 1 88.69 249 SER B O 1
ATOM 4166 N N . ILE B 1 250 ? -8.922 17.281 -7.117 1 88.19 250 ILE B N 1
ATOM 4167 C CA . ILE B 1 250 ? -9.297 16.125 -7.918 1 88.19 250 ILE B CA 1
ATOM 4168 C C . ILE B 1 250 ? -10.172 15.188 -7.09 1 88.19 250 ILE B C 1
ATOM 4170 O O . ILE B 1 250 ? -11.195 14.688 -7.57 1 88.19 250 ILE B O 1
ATOM 4174 N N . GLU B 1 251 ? -9.773 14.984 -5.887 1 84.12 251 GLU B N 1
ATOM 4175 C CA . GLU B 1 251 ? -10.531 14.125 -4.984 1 84.12 251 GLU B CA 1
ATOM 4176 C C . GLU B 1 251 ? -11.938 14.68 -4.754 1 84.12 251 GLU B C 1
ATOM 4178 O O . GLU B 1 251 ? -12.906 13.922 -4.703 1 84.12 251 GLU B O 1
ATOM 4183 N N . ALA B 1 252 ? -12.055 15.977 -4.559 1 81.69 252 ALA B N 1
ATOM 4184 C CA . ALA B 1 252 ? -13.344 16.625 -4.336 1 81.69 252 ALA B CA 1
ATOM 4185 C C . ALA B 1 252 ? -14.258 16.469 -5.555 1 81.69 252 ALA B C 1
ATOM 4187 O O . ALA B 1 252 ? -15.461 16.266 -5.414 1 81.69 252 ALA B O 1
ATOM 4188 N N . SER B 1 253 ? -13.664 16.547 -6.695 1 79.38 253 SER B N 1
ATOM 4189 C CA . SER B 1 253 ? -14.43 16.406 -7.93 1 79.38 253 SER B CA 1
ATOM 4190 C C . SER B 1 253 ? -14.977 14.992 -8.086 1 79.38 253 SER B C 1
ATOM 4192 O O . SER B 1 253 ? -16.062 14.797 -8.641 1 79.38 253 SER B O 1
ATOM 4194 N N . SER B 1 254 ? -14.234 14.008 -7.535 1 76.12 254 SER B N 1
ATOM 4195 C CA . SER B 1 254 ? -14.656 12.617 -7.617 1 76.12 254 SER B CA 1
ATOM 4196 C C . SER B 1 254 ? -15.898 12.367 -6.77 1 76.12 254 SER B C 1
ATOM 4198 O O . SER B 1 254 ? -16.797 11.617 -7.176 1 76.12 254 SER B O 1
ATOM 4200 N N . TYR B 1 255 ? -16.016 13.039 -5.711 1 68.88 255 TYR B N 1
ATOM 4201 C CA . TYR B 1 255 ? -17.141 12.836 -4.82 1 68.88 255 TYR B CA 1
ATOM 4202 C C . TYR B 1 255 ? -18.406 13.461 -5.395 1 68.88 255 TYR B C 1
ATOM 4204 O O . TYR B 1 255 ? -19.516 12.938 -5.207 1 68.88 255 TYR B O 1
ATOM 4212 N N . THR B 1 256 ? -18.172 14.539 -6.066 1 68.25 256 THR B N 1
ATOM 4213 C CA . THR B 1 256 ? -19.328 15.164 -6.703 1 68.25 256 THR B CA 1
ATOM 4214 C C . THR B 1 256 ? -19.906 14.258 -7.789 1 68.25 256 THR B C 1
ATOM 4216 O O . THR B 1 256 ? -21.109 14.258 -8.031 1 68.25 256 THR B O 1
ATOM 4219 N N . LEU B 1 257 ? -18.969 13.383 -8.242 1 72.56 257 LEU B N 1
ATOM 4220 C CA . LEU B 1 257 ? -19.391 12.492 -9.32 1 72.56 257 LEU B CA 1
ATOM 4221 C C . LEU B 1 257 ? -20.078 11.25 -8.766 1 72.56 257 LEU B C 1
ATOM 4223 O O . LEU B 1 257 ? -20.734 10.516 -9.508 1 72.56 257 LEU B O 1
ATOM 4227 N N . GLN B 1 258 ? -19.875 11.109 -7.465 1 72 258 GLN B N 1
ATOM 4228 C CA . GLN B 1 258 ? -20.547 9.977 -6.832 1 72 258 GLN B CA 1
ATOM 4229 C C . GLN B 1 258 ? -22.062 10.07 -6.996 1 72 258 GLN B C 1
ATOM 4231 O O . GLN B 1 258 ? -22.75 9.047 -7.078 1 72 258 GLN B O 1
ATOM 4236 N N . ALA B 1 259 ? -22.531 11.234 -7.07 1 67.44 259 ALA B N 1
ATOM 4237 C CA . ALA B 1 259 ? -23.953 11.477 -7.234 1 67.44 259 ALA B CA 1
ATOM 4238 C C . ALA B 1 259 ? -24.469 10.859 -8.531 1 67.44 259 ALA B C 1
ATOM 4240 O O . ALA B 1 259 ? -25.656 10.555 -8.656 1 67.44 259 ALA B O 1
ATOM 4241 N N . PHE B 1 260 ? -23.562 10.578 -9.383 1 72.19 260 PHE B N 1
ATOM 4242 C CA . PHE B 1 260 ? -23.953 10.023 -10.672 1 72.19 260 PHE B CA 1
ATOM 4243 C C . PHE B 1 260 ? -23.891 8.5 -10.648 1 72.19 260 PHE B C 1
ATOM 4245 O O . PHE B 1 260 ? -24.016 7.855 -11.695 1 72.19 260 PHE B O 1
ATOM 4252 N N . GLY B 1 261 ? -23.609 7.941 -9.492 1 73.69 261 GLY B N 1
ATOM 4253 C CA . GLY B 1 261 ? -23.719 6.5 -9.336 1 73.69 261 GLY B CA 1
ATOM 4254 C C . GLY B 1 261 ? -22.391 5.785 -9.531 1 73.69 261 GLY B C 1
ATOM 4255 O O . GLY B 1 261 ? -22.344 4.555 -9.617 1 73.69 261 GLY B O 1
ATOM 4256 N N . TYR B 1 262 ? -21.344 6.512 -9.594 1 77.56 262 TYR B N 1
ATOM 4257 C CA . TYR B 1 262 ? -20.062 5.855 -9.75 1 77.56 262 TYR B CA 1
ATOM 4258 C C . TYR B 1 262 ? -19.547 5.316 -8.414 1 77.56 262 TYR B C 1
ATOM 4260 O O . TYR B 1 262 ? -19.797 5.914 -7.363 1 77.56 262 TYR B O 1
ATOM 4268 N N . SER B 1 263 ? -18.984 4.117 -8.477 1 81.44 263 SER B N 1
ATOM 4269 C CA . SER B 1 263 ? -18.516 3.438 -7.277 1 81.44 263 SER B CA 1
ATOM 4270 C C . SER B 1 263 ? -17.406 4.227 -6.594 1 81.44 263 SER B C 1
ATOM 4272 O O . SER B 1 263 ? -16.719 5.023 -7.238 1 81.44 263 SER B O 1
ATOM 4274 N N . GLN B 1 264 ? -17.266 4.031 -5.301 1 79.31 264 GLN B N 1
ATOM 4275 C CA . GLN B 1 264 ? -16.234 4.676 -4.504 1 79.31 264 GLN B CA 1
ATOM 4276 C C . GLN B 1 264 ? -14.844 4.277 -4.984 1 79.31 264 GLN B C 1
ATOM 4278 O O . GLN B 1 264 ? -13.914 5.082 -4.945 1 79.31 264 GLN B O 1
ATOM 4283 N N . TRP B 1 265 ? -14.695 3.125 -5.477 1 80.5 265 TRP B N 1
ATOM 4284 C CA . TRP B 1 265 ? -13.398 2.623 -5.906 1 80.5 265 TRP B CA 1
ATOM 4285 C C . TRP B 1 265 ? -12.93 3.336 -7.172 1 80.5 265 TRP B C 1
ATOM 4287 O O . TRP B 1 265 ? -11.75 3.682 -7.297 1 80.5 265 TRP B O 1
ATOM 4297 N N . LEU B 1 266 ? -13.844 3.617 -8.031 1 79.75 266 LEU B N 1
ATOM 4298 C CA . LEU B 1 266 ? -13.523 4.359 -9.25 1 79.75 266 LEU B CA 1
ATOM 4299 C C . LEU B 1 266 ? -13.125 5.793 -8.922 1 79.75 266 LEU B C 1
ATOM 4301 O O . LEU B 1 266 ? -12.109 6.285 -9.414 1 79.75 266 LEU B O 1
ATOM 4305 N N . LEU B 1 267 ? -13.922 6.309 -8.094 1 80.06 267 LEU B N 1
ATOM 4306 C CA . LEU B 1 267 ? -13.727 7.723 -7.797 1 80.06 267 LEU B CA 1
ATOM 4307 C C . LEU B 1 267 ? -12.43 7.938 -7.016 1 80.06 267 LEU B C 1
ATOM 4309 O O . LEU B 1 267 ? -11.703 8.891 -7.273 1 80.06 267 LEU B O 1
ATOM 4313 N N . SER B 1 268 ? -12.133 6.953 -6.133 1 80.38 268 SER B N 1
ATOM 4314 C CA . SER B 1 268 ? -10.922 7.059 -5.324 1 80.38 268 SER B CA 1
ATOM 4315 C C . SER B 1 268 ? -9.672 6.824 -6.168 1 80.38 268 SER B C 1
ATOM 4317 O O . SER B 1 268 ? -8.562 7.148 -5.742 1 80.38 268 SER B O 1
ATOM 4319 N N . ALA B 1 269 ? -9.844 6.348 -7.391 1 86.88 269 ALA B N 1
ATOM 4320 C CA . ALA B 1 269 ? -8.703 6.016 -8.242 1 86.88 269 ALA B CA 1
ATOM 4321 C C . ALA B 1 269 ? -8.25 7.227 -9.047 1 86.88 269 ALA B C 1
ATOM 4323 O O . ALA B 1 269 ? -7.145 7.238 -9.602 1 86.88 269 ALA B O 1
ATOM 4324 N N . LEU B 1 270 ? -9 8.258 -9.117 1 86.94 270 LEU B N 1
ATOM 4325 C CA . LEU B 1 270 ? -8.758 9.367 -10.031 1 86.94 270 LEU B CA 1
ATOM 4326 C C . LEU B 1 270 ? -7.449 10.078 -9.68 1 86.94 270 LEU B C 1
ATOM 4328 O O . LEU B 1 270 ? -6.621 10.32 -10.562 1 86.94 270 LEU B O 1
ATOM 4332 N N . PRO B 1 271 ? -7.238 10.312 -8.375 1 87.38 271 PRO B N 1
ATOM 4333 C CA . PRO B 1 271 ? -5.969 10.969 -8.07 1 87.38 271 PRO B CA 1
ATOM 4334 C C . PRO B 1 271 ? -4.758 10.125 -8.461 1 87.38 271 PRO B C 1
ATOM 4336 O O . PRO B 1 271 ? -3.699 10.672 -8.789 1 87.38 271 PRO B O 1
ATOM 4339 N N . TYR B 1 272 ? -4.945 8.891 -8.508 1 88.94 272 TYR B N 1
ATOM 4340 C CA . TYR B 1 272 ? -3.838 7.992 -8.805 1 88.94 272 TYR B CA 1
ATOM 4341 C C . TYR B 1 272 ? -3.566 7.93 -10.305 1 88.94 272 TYR B C 1
ATOM 4343 O O . TYR B 1 272 ? -2.457 7.602 -10.727 1 88.94 272 TYR B O 1
ATOM 4351 N N . LEU B 1 273 ? -4.617 8.219 -11.07 1 90.69 273 LEU B N 1
ATOM 4352 C CA . LEU B 1 273 ? -4.371 8.406 -12.492 1 90.69 273 LEU B CA 1
ATOM 4353 C C . LEU B 1 273 ? -3.398 9.555 -12.734 1 90.69 273 LEU B C 1
ATOM 4355 O O . LEU B 1 273 ? -2.506 9.445 -13.578 1 90.69 273 LEU B O 1
ATOM 4359 N N . LEU B 1 274 ? -3.643 10.617 -11.992 1 88.44 274 LEU B N 1
ATOM 4360 C CA . LEU B 1 274 ? -2.73 11.758 -12.07 1 88.44 274 LEU B CA 1
ATOM 4361 C C . LEU B 1 274 ? -1.319 11.352 -11.656 1 88.44 274 LEU B C 1
ATOM 4363 O O . LEU B 1 274 ? -0.34 11.781 -12.273 1 88.44 274 LEU B O 1
ATOM 4367 N N . THR B 1 275 ? -1.259 10.531 -10.602 1 89.38 275 THR B N 1
ATOM 4368 C CA . THR B 1 275 ? 0.037 10.055 -10.125 1 89.38 275 THR B CA 1
ATOM 4369 C C . THR B 1 275 ? 0.774 9.297 -11.227 1 89.38 275 THR B C 1
ATOM 4371 O O . THR B 1 275 ? 1.948 9.562 -11.492 1 89.38 275 THR B O 1
ATOM 4374 N N . ILE B 1 276 ? 0.143 8.43 -11.922 1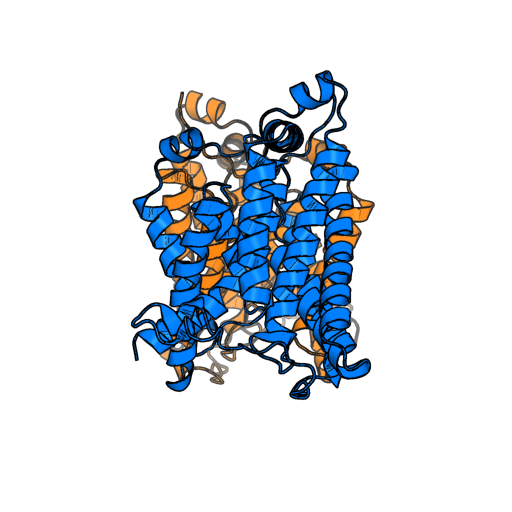 91.69 276 ILE B N 1
ATOM 4375 C CA . ILE B 1 276 ? 0.743 7.625 -12.977 1 91.69 276 ILE B CA 1
ATOM 4376 C C . ILE B 1 276 ? 1.178 8.531 -14.133 1 91.69 276 ILE B C 1
ATOM 4378 O O . ILE B 1 276 ? 2.273 8.375 -14.672 1 91.69 276 ILE B O 1
ATOM 4382 N N . ILE B 1 277 ? 0.328 9.5 -14.461 1 90.56 277 ILE B N 1
ATOM 4383 C CA . ILE B 1 277 ? 0.632 10.422 -15.547 1 90.56 277 ILE B CA 1
ATOM 4384 C C . ILE B 1 277 ? 1.883 11.227 -15.211 1 90.56 277 ILE B C 1
ATOM 4386 O O . ILE B 1 277 ? 2.789 11.352 -16.031 1 90.56 277 ILE B O 1
ATOM 4390 N N . ILE B 1 278 ? 1.938 11.703 -13.984 1 87.25 278 ILE B N 1
ATOM 4391 C CA . ILE B 1 278 ? 3.082 12.5 -13.562 1 87.25 278 ILE B CA 1
ATOM 4392 C C . ILE B 1 278 ? 4.348 11.648 -13.586 1 87.25 278 ILE B C 1
ATOM 4394 O O . ILE B 1 278 ? 5.402 12.102 -14.039 1 87.25 278 ILE B O 1
ATOM 4398 N N . LEU B 1 279 ? 4.242 10.406 -13.148 1 86.31 279 LEU B N 1
ATOM 4399 C CA . LEU B 1 279 ? 5.406 9.523 -13.109 1 86.31 279 LEU B CA 1
ATOM 4400 C C . LEU B 1 279 ? 5.855 9.164 -14.523 1 86.31 279 LEU B C 1
ATOM 4402 O O . LEU B 1 279 ? 7.051 9 -14.773 1 86.31 279 LEU B O 1
ATOM 4406 N N . MET B 1 280 ? 4.953 9.07 -15.398 1 86.38 280 MET B N 1
ATOM 4407 C CA . MET B 1 280 ? 5.258 8.672 -16.766 1 86.38 280 MET B CA 1
ATOM 4408 C C . MET B 1 280 ? 5.934 9.812 -17.531 1 86.38 280 MET B C 1
ATOM 4410 O O . MET B 1 280 ? 6.773 9.57 -18.391 1 86.38 280 MET B O 1
ATOM 4414 N N . ILE B 1 281 ? 5.562 11.102 -17.234 1 79.69 281 ILE B N 1
ATOM 4415 C CA . ILE B 1 281 ? 6.113 12.25 -17.938 1 79.69 281 ILE B CA 1
ATOM 4416 C C . ILE B 1 281 ? 7.41 12.695 -17.266 1 79.69 281 ILE B C 1
ATOM 4418 O O . ILE B 1 281 ? 8.32 13.188 -17.938 1 79.69 281 ILE B O 1
ATOM 4422 N N . GLY B 1 282 ? 7.434 12.805 -15.93 1 64.62 282 GLY B N 1
ATOM 4423 C CA . GLY B 1 282 ? 8.453 13.484 -15.148 1 64.62 282 GLY B CA 1
ATOM 4424 C C . GLY B 1 282 ? 9.672 12.617 -14.883 1 64.62 282 GLY B C 1
ATOM 4425 O O . GLY B 1 282 ? 10.484 12.93 -14.016 1 64.62 282 GLY B O 1
ATOM 4426 N N . SER B 1 283 ? 9.789 11.406 -15.383 1 54.78 283 SER B N 1
ATOM 4427 C CA . SER B 1 283 ? 10.586 10.312 -14.836 1 54.78 283 SER B CA 1
ATOM 4428 C C . SER B 1 283 ? 12.078 10.633 -14.883 1 54.78 283 SER B C 1
ATOM 4430 O O . SER B 1 283 ? 12.914 9.758 -14.664 1 54.78 283 SER B O 1
ATOM 4432 N N . SER B 1 284 ? 12.469 11.844 -15.203 1 53.84 284 SER B N 1
ATOM 4433 C CA . SER B 1 284 ? 13.906 11.633 -15.359 1 53.84 284 SER B CA 1
ATOM 4434 C C . SER B 1 284 ? 14.594 11.508 -14 1 53.84 284 SER B C 1
ATOM 4436 O O . SER B 1 284 ? 14.336 12.297 -13.094 1 53.84 284 SER B O 1
ATOM 4438 N N . SER B 1 285 ? 15.039 10.227 -13.578 1 55.31 285 SER B N 1
ATOM 4439 C CA . SER B 1 285 ? 15.898 9.891 -12.445 1 55.31 285 SER B CA 1
ATOM 4440 C C . SER B 1 285 ? 16.812 11.055 -12.078 1 55.31 285 SER B C 1
ATOM 4442 O O . SER B 1 285 ? 17.031 11.32 -10.891 1 55.31 285 SER B O 1
ATOM 4444 N N . LYS B 1 286 ? 17.188 11.812 -13.086 1 53.94 286 LYS B N 1
ATOM 4445 C CA . LYS B 1 286 ? 18.125 12.898 -12.875 1 53.94 286 LYS B CA 1
ATOM 4446 C C . LYS B 1 286 ? 17.484 14.062 -12.133 1 53.94 286 LYS B C 1
ATOM 4448 O O . LYS B 1 286 ? 18.109 14.695 -11.281 1 53.94 286 LYS B O 1
ATOM 4453 N N . PHE B 1 287 ? 16.266 14.164 -12.383 1 53.97 287 PHE B N 1
ATOM 4454 C CA . PHE B 1 287 ? 15.555 15.281 -11.766 1 53.97 287 PHE B CA 1
ATOM 4455 C C . PHE B 1 287 ? 15.352 15.031 -10.273 1 53.97 287 PHE B C 1
ATOM 4457 O O . PHE B 1 287 ? 15.555 15.938 -9.461 1 53.97 287 PHE B O 1
ATOM 4464 N N . ARG B 1 288 ? 15.094 13.867 -9.906 1 57.97 288 ARG B N 1
ATOM 4465 C CA . ARG B 1 288 ? 14.867 13.578 -8.492 1 57.97 288 ARG B CA 1
ATOM 4466 C C . ARG B 1 288 ? 16.188 13.586 -7.715 1 57.97 288 ARG B C 1
ATOM 4468 O O . ARG B 1 288 ? 16.234 14.07 -6.582 1 57.97 288 ARG B O 1
ATOM 4475 N N . ARG B 1 289 ? 17.109 12.984 -8.273 1 58.34 289 ARG B N 1
ATOM 4476 C CA . ARG B 1 289 ? 18.406 13.008 -7.613 1 58.34 289 ARG B CA 1
ATOM 4477 C C . ARG B 1 289 ? 18.859 14.438 -7.352 1 58.34 289 ARG B C 1
ATOM 4479 O O . ARG B 1 289 ? 19.422 14.727 -6.293 1 58.34 289 ARG B O 1
ATOM 4486 N N . ARG B 1 290 ? 18.484 15.156 -8.328 1 52.78 290 ARG B N 1
ATOM 4487 C CA . ARG B 1 290 ? 18.906 16.547 -8.211 1 52.78 290 ARG B CA 1
ATOM 4488 C C . ARG B 1 290 ? 18.031 17.297 -7.191 1 52.78 290 ARG B C 1
ATOM 4490 O O . ARG B 1 290 ? 18.5 18.25 -6.562 1 52.78 290 ARG B O 1
ATOM 4497 N N . MET B 1 291 ? 17 16.688 -6.949 1 54.28 291 MET B N 1
ATOM 4498 C CA . MET B 1 291 ? 16.062 17.453 -6.137 1 54.28 291 MET B CA 1
ATOM 4499 C C . MET B 1 291 ? 16.094 17 -4.684 1 54.28 291 MET B C 1
ATOM 4501 O O . MET B 1 291 ? 15.195 17.328 -3.904 1 54.28 291 MET B O 1
ATOM 4505 N N . GLY B 1 292 ? 16.906 16.172 -4.277 1 62.16 292 GLY B N 1
ATOM 4506 C CA . GLY B 1 292 ? 17.172 16 -2.857 1 62.16 292 GLY B CA 1
ATOM 4507 C C . GLY B 1 292 ? 16.531 14.758 -2.277 1 62.16 292 GLY B C 1
ATOM 4508 O O . GLY B 1 292 ? 16.188 14.727 -1.094 1 62.16 292 GLY B O 1
ATOM 4509 N N . ALA B 1 293 ? 16.281 13.828 -2.965 1 70.75 293 ALA B N 1
ATOM 4510 C CA . ALA B 1 293 ? 15.758 12.586 -2.418 1 70.75 293 ALA B CA 1
ATOM 4511 C C . ALA B 1 293 ? 16.719 11.977 -1.41 1 70.75 293 ALA B C 1
ATOM 4513 O O . ALA B 1 293 ? 17.938 11.961 -1.639 1 70.75 293 ALA B O 1
ATOM 4514 N N . PRO B 1 294 ? 16.125 11.508 -0.187 1 59.06 294 PRO B N 1
ATOM 4515 C CA . PRO B 1 294 ? 17.031 10.867 0.768 1 59.06 294 PRO B CA 1
ATOM 4516 C C . PRO B 1 294 ? 17.609 9.547 0.246 1 59.06 294 PRO B C 1
ATOM 4518 O O . PRO B 1 294 ? 16.844 8.617 -0.054 1 59.06 294 PRO B O 1
ATOM 4521 N N . ARG B 1 295 ? 18.938 9.406 0.213 1 68.12 295 ARG B N 1
ATOM 4522 C CA . ARG B 1 295 ? 19.625 8.273 -0.386 1 68.12 295 ARG B CA 1
ATOM 4523 C C . ARG B 1 295 ? 19.359 6.992 0.392 1 68.12 295 ARG B C 1
ATOM 4525 O O . ARG B 1 295 ? 19.328 5.902 -0.184 1 68.12 295 ARG B O 1
ATOM 4532 N N . TYR B 1 296 ? 19.062 7.152 1.674 1 66.12 296 TYR B N 1
ATOM 4533 C CA . TYR B 1 296 ? 18.953 5.969 2.52 1 66.12 296 TYR B CA 1
ATOM 4534 C C . TYR B 1 296 ? 17.5 5.754 2.947 1 66.12 296 TYR B C 1
ATOM 4536 O O . TYR B 1 296 ? 17.234 5.152 3.992 1 66.12 296 TYR B O 1
ATOM 4544 N N . LEU B 1 297 ? 16.672 6.273 2.152 1 61.62 297 LEU B N 1
ATOM 4545 C CA . LEU B 1 297 ? 15.258 6.066 2.439 1 61.62 297 LEU B CA 1
ATOM 4546 C C . LEU B 1 297 ? 14.914 4.582 2.406 1 61.62 297 LEU B C 1
ATOM 4548 O O . LEU B 1 297 ? 15.242 3.883 1.446 1 61.62 297 LEU B O 1
ATOM 4552 N N . GLY B 1 298 ? 14.297 4.113 3.535 1 69.5 298 GLY B N 1
ATOM 4553 C CA . GLY B 1 298 ? 13.844 2.732 3.604 1 69.5 298 GLY B CA 1
ATOM 4554 C C . GLY B 1 298 ? 14.953 1.763 3.975 1 69.5 298 GLY B C 1
ATOM 4555 O O . GLY B 1 298 ? 14.719 0.557 4.074 1 69.5 298 GLY B O 1
ATOM 4556 N N . VAL B 1 299 ? 16.188 2.252 4.164 1 63.88 299 VAL B N 1
ATOM 4557 C CA . VAL B 1 299 ? 17.328 1.413 4.523 1 63.88 299 VAL B CA 1
ATOM 4558 C C . VAL B 1 299 ? 17.625 1.556 6.012 1 63.88 299 VAL B C 1
ATOM 4560 O O . VAL B 1 299 ? 17.859 2.662 6.5 1 63.88 299 VAL B O 1
ATOM 4563 N N . PRO B 1 300 ? 17.516 0.467 6.789 1 55.03 300 PRO B N 1
ATOM 4564 C CA . PRO B 1 300 ? 17.906 0.567 8.203 1 55.03 300 PRO B CA 1
ATOM 4565 C C . PRO B 1 300 ? 19.359 0.981 8.391 1 55.03 300 PRO B C 1
ATOM 4567 O O . PRO B 1 300 ? 20.219 0.604 7.594 1 55.03 300 PRO B O 1
ATOM 4570 N N . TYR B 1 301 ? 19.641 1.839 9.383 1 54.53 301 TYR B N 1
ATOM 4571 C CA . TYR B 1 301 ? 21.016 2.26 9.641 1 54.53 301 TYR B CA 1
ATOM 4572 C C . TYR B 1 301 ? 21.672 1.348 10.664 1 54.53 301 TYR B C 1
ATOM 4574 O O . TYR B 1 301 ? 21.094 1.064 11.719 1 54.53 301 TYR B O 1
ATOM 4582 N N . GLU B 1 302 ? 22.734 0.712 10.391 1 61.5 302 GLU B N 1
ATOM 4583 C CA . GLU B 1 302 ? 23.594 -0.052 11.289 1 61.5 302 GLU B CA 1
ATOM 4584 C C . GLU B 1 302 ? 24.922 0.664 11.523 1 61.5 302 GLU B C 1
ATOM 4586 O O . GLU B 1 302 ? 25.609 1.021 10.578 1 61.5 302 GLU B O 1
ATOM 4591 N N . ARG B 1 303 ? 25.125 0.996 12.773 1 56.62 303 ARG B N 1
ATOM 4592 C CA . ARG B 1 303 ? 26.406 1.604 13.117 1 56.62 303 ARG B CA 1
ATOM 4593 C C . ARG B 1 303 ? 27.562 0.638 12.859 1 56.62 303 ARG B C 1
ATOM 4595 O O . ARG B 1 303 ? 27.469 -0.545 13.195 1 56.62 303 ARG B O 1
ATOM 4602 N N . GLU B 1 304 ? 28.484 0.963 11.961 1 50.47 304 GLU B N 1
ATOM 4603 C CA . GLU B 1 304 ? 29.672 0.136 11.836 1 50.47 304 GLU B CA 1
ATOM 4604 C C . GLU B 1 304 ? 30.594 0.302 13.047 1 50.47 304 GLU B C 1
ATOM 4606 O O . GLU B 1 304 ? 30.641 1.372 13.656 1 50.47 304 GLU B O 1
#